Protein AF-A0A3D5BZU0-F1 (afdb_monomer)

Sequence (552 aa):
MFERVLKSEIPIRYWTATLMHSLKHGCVHQLNLRMRQPASTIHRSNLAFLGRTILAIAITTVLLLFSVSVTTARDIDQLDHPLAVDIAVGTSVTFHLNIPWSTPPPTTVSVLFGLPNSNVRHRGTAAFAVQDRRLSATYQWQPRGSIVPGVEIQYAFEIVSPTETSQTGYATFTYIDRTLDWNIVTVDSVELWLQSPRAGLTSETRTAVIKALSVLKSDFNLSLTRPIRIVLYTDGARMREDLGGGTRGWVGGVADADLNVILLDGEMHGLSEAIAHELTHVVIDHATENPFGRVPSWLHEGLATVIETQVGFNSPPYNEIMASIATCEQFVSLRGLTGSFPASDARAIAAYAQSHSLVNFVIDRWGEPAIREILDAYSTGVTDDQAIQQVLGIPLDDLEAAWTQNLAGIPSTSPPSPPPIVATVTWSGGANVRTTPCPNGVVAYVAPNRASITLSGENKKVFGVTWSRVTDGNWIDETRLSFPSPVRTSSPPTPNITAATPDPVIAEKTQAPQKPTEAPGRPEVVRNLIIAVALLLIFVAAAIGVDIRQRR

Mean predicted aligned error: 18.22 Å

Nearest PDB structures (foldseek):
  7qm2-assembly2_D  TM=5.606E-01  e=1.951E-03  Homo sapiens
  1ern-assembly1_B  TM=5.869E-01  e=3.572E-02  Homo sapiens
  1ern-assembly1_A  TM=5.226E-01  e=8.922E-02  Homo sapiens
  1eba-assembly1_B  TM=5.669E-01  e=2.619E-01  Homo sapiens
  5axh-assembly1_A  TM=1.964E-01  e=1.202E-03  Thermoanaerobacter pseudethanolicus ATCC 33223

Foldseek 3Di:
DDDDDDDDDDDDDDDDDDDDDDDDDDDDDDDDDDDDDDDDDDDPPVVVVVVVVVVVVVVVVVVVVVPDPPVPDPPLVPPPDQWDWDADFQFKIKIKGKAFADDPAFPWKWKWKDAPPDPDTDIGTWDWDADPRIIITMDMDTCNLVDAFQFKMKMKMWTHHPVDIDIDDIDIDGNHPPVFDWDWDDDPLEIETEGVDDPCLVVLLNLLLVLLQVCCCPFQVFHQPHHAYEYEDCDVVVNQVSSHDVRDPPDQKDADLVRRYIYGHSPDDLVSLVSSLSVLLNRLCNLQPDDADHAFQLLSLLVSLVSSVVRDDRGDPLVLQQLLCLLAVVDDFPVSRSDDFDPDDPRNSRSNSVSVLLNVVCCVPVNSNLSNQLSNVNSVNDDPQVSCCVRVVDGPVVSRVVSSVVSVPDDPPDDDFDPKFKKFFADQAAWFWALTQDPPGHGPDGGHHGHIFIFSNDWGQHPNFIWTATPVGIITTCVRIDGDDPDPDDDDDDDDDDDDDYDDDDDDDDDDDDDDDDDDDDDPVVVVVVVVVVVVVVVVCVVVPDDDDPDD

Structure (mmCIF, N/CA/C/O backbone):
data_AF-A0A3D5BZU0-F1
#
_entry.id   AF-A0A3D5BZU0-F1
#
loop_
_atom_site.group_PDB
_atom_site.id
_atom_site.type_symbol
_atom_site.label_atom_id
_atom_site.label_alt_id
_atom_site.label_comp_id
_atom_site.label_asym_id
_atom_site.label_entity_id
_atom_site.label_seq_id
_atom_site.pdbx_PDB_ins_code
_atom_site.Cartn_x
_atom_site.Cartn_y
_atom_site.Cartn_z
_atom_site.occupancy
_atom_site.B_iso_or_equiv
_atom_site.auth_seq_id
_atom_site.auth_comp_id
_atom_site.auth_asym_id
_atom_site.auth_atom_id
_atom_site.pdbx_PDB_model_num
ATOM 1 N N . MET A 1 1 ? -28.330 -30.820 -21.107 1.00 26.98 1 MET A N 1
ATOM 2 C CA . MET A 1 1 ? -29.187 -31.627 -22.002 1.00 26.98 1 MET A CA 1
ATOM 3 C C . MET A 1 1 ? -30.367 -30.764 -22.417 1.00 26.98 1 MET A C 1
ATOM 5 O O . MET A 1 1 ? -30.949 -30.159 -21.537 1.00 26.98 1 MET A O 1
ATOM 9 N N . PHE A 1 2 ? -30.639 -30.694 -23.721 1.00 22.09 2 PHE A N 1
ATOM 10 C CA . PHE A 1 2 ? -31.851 -30.198 -24.393 1.00 22.09 2 PHE A CA 1
ATOM 11 C C . PHE A 1 2 ? -32.532 -28.859 -24.016 1.00 22.09 2 PHE A C 1
ATOM 13 O O .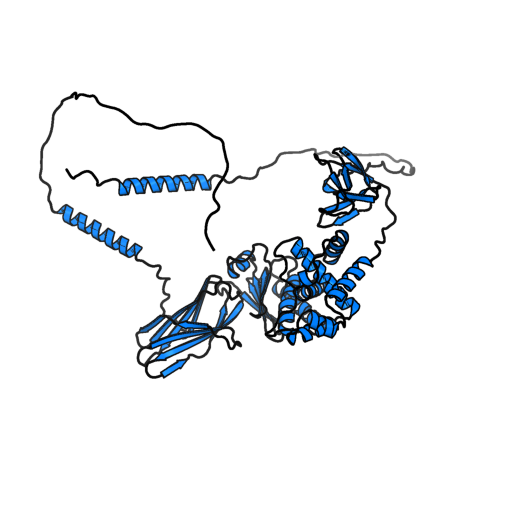 PHE A 1 2 ? -33.031 -28.620 -22.926 1.00 22.09 2 PHE A O 1
ATOM 20 N N . GLU A 1 3 ? -32.617 -28.051 -25.071 1.00 23.66 3 GLU A N 1
ATOM 21 C CA . GLU A 1 3 ? -33.473 -26.901 -25.371 1.00 23.66 3 GLU A CA 1
ATOM 22 C C . GLU A 1 3 ? -34.975 -27.052 -24.999 1.00 23.66 3 GLU A C 1
ATOM 24 O O . GLU A 1 3 ? -35.516 -28.156 -25.019 1.00 23.66 3 GLU A O 1
ATOM 29 N N . ARG A 1 4 ? -35.662 -25.898 -24.860 1.00 27.02 4 ARG A N 1
ATOM 30 C CA . ARG A 1 4 ? -37.134 -25.652 -24.840 1.00 27.02 4 ARG A CA 1
ATOM 31 C C . ARG A 1 4 ? -37.897 -25.783 -23.512 1.00 27.02 4 ARG A C 1
ATOM 33 O O . ARG A 1 4 ? -38.447 -26.828 -23.186 1.00 27.02 4 ARG A O 1
ATOM 40 N N . VAL A 1 5 ? -38.195 -24.617 -22.934 1.00 28.05 5 VAL A N 1
ATOM 41 C CA . VAL A 1 5 ? -39.577 -24.257 -22.560 1.00 28.05 5 VAL A CA 1
ATOM 42 C C . VAL A 1 5 ? -39.927 -22.952 -23.290 1.00 28.05 5 VAL A C 1
ATOM 44 O O . VAL A 1 5 ? -39.068 -22.092 -23.472 1.00 28.05 5 VAL A O 1
ATOM 47 N N . LEU A 1 6 ? -41.163 -22.830 -23.776 1.00 25.44 6 LEU A N 1
ATOM 48 C CA . LEU A 1 6 ? -41.658 -21.714 -24.590 1.00 25.44 6 LEU A CA 1
ATOM 49 C C . LEU A 1 6 ? -42.908 -21.111 -23.942 1.00 25.44 6 LEU A C 1
ATOM 51 O O . LEU A 1 6 ? -43.833 -21.876 -23.689 1.00 25.44 6 LEU A O 1
ATOM 55 N N . LYS A 1 7 ? -42.987 -19.766 -23.903 1.00 25.05 7 LYS A N 1
ATOM 56 C CA . LYS A 1 7 ? -44.243 -18.969 -23.845 1.00 25.05 7 LYS A CA 1
ATOM 57 C C . LYS A 1 7 ? -45.072 -19.139 -22.544 1.00 25.05 7 LYS A C 1
ATOM 59 O O . LYS A 1 7 ? -44.831 -20.063 -21.783 1.00 25.05 7 LYS A O 1
ATOM 64 N N . SER A 1 8 ? -46.031 -18.279 -22.180 1.00 25.98 8 SER A N 1
ATOM 65 C CA . SER A 1 8 ? -46.425 -16.898 -22.571 1.00 25.98 8 SER A CA 1
ATOM 66 C C . SER A 1 8 ? -47.183 -16.266 -21.364 1.00 25.98 8 SER A C 1
ATOM 68 O O . SER A 1 8 ? -47.309 -16.934 -20.346 1.00 25.98 8 SER A O 1
ATOM 70 N N . GLU A 1 9 ? -47.574 -14.984 -21.287 1.00 28.69 9 GLU A N 1
ATOM 71 C CA . GLU A 1 9 ? -48.758 -14.325 -21.899 1.00 28.69 9 GLU A CA 1
ATOM 72 C C . GLU A 1 9 ? -48.829 -12.850 -21.369 1.00 28.69 9 GLU A C 1
ATOM 74 O O . GLU A 1 9 ? -48.468 -12.636 -20.219 1.00 28.69 9 GLU A O 1
ATOM 79 N N . ILE A 1 10 ? -49.018 -11.770 -22.168 1.00 28.92 10 ILE A N 1
ATOM 80 C CA . ILE A 1 10 ? -50.238 -11.211 -22.847 1.00 28.92 10 ILE A CA 1
ATOM 81 C C . ILE A 1 10 ? -50.968 -10.136 -21.973 1.00 28.92 10 ILE A C 1
ATOM 83 O O . ILE A 1 10 ? -50.907 -10.268 -20.754 1.00 28.92 10 ILE A O 1
ATOM 87 N N . PRO A 1 11 ? -51.707 -9.110 -22.492 1.00 43.88 11 PRO A N 1
ATOM 88 C CA . PRO A 1 11 ? -51.798 -8.497 -23.840 1.00 43.88 11 PRO A CA 1
ATOM 89 C C . PRO A 1 11 ? -51.911 -6.925 -23.823 1.00 43.88 11 PRO A C 1
ATOM 91 O O . PRO A 1 11 ? -51.549 -6.292 -22.840 1.00 43.88 11 PRO A O 1
ATOM 94 N N . ILE A 1 12 ? -52.525 -6.327 -24.876 1.00 26.22 12 ILE A N 1
ATOM 95 C CA . ILE A 1 12 ? -52.992 -4.910 -25.038 1.00 26.22 12 ILE A CA 1
ATOM 96 C C . ILE A 1 12 ? -51.871 -3.899 -25.385 1.00 26.22 12 ILE A C 1
ATOM 98 O O . ILE A 1 12 ? -50.836 -3.910 -24.741 1.00 26.22 12 ILE A O 1
ATOM 102 N N . ARG A 1 13 ? -51.971 -2.956 -26.351 1.00 28.75 13 ARG A N 1
ATOM 103 C CA . ARG A 1 13 ? -52.848 -2.643 -27.531 1.00 28.75 13 ARG A CA 1
ATOM 104 C C . ARG A 1 13 ? -51.987 -1.771 -28.513 1.00 28.75 13 ARG A C 1
ATOM 106 O O . ARG A 1 13 ? -50.827 -1.542 -28.203 1.00 28.75 13 ARG A O 1
ATOM 113 N N . TYR A 1 14 ? -52.384 -1.247 -29.687 1.00 29.64 14 TYR A N 1
ATOM 114 C CA . TYR A 1 14 ? -53.702 -0.978 -30.302 1.00 29.64 14 TYR A CA 1
ATOM 115 C C . TYR A 1 14 ? -53.659 -1.101 -31.866 1.00 29.64 14 TYR A C 1
ATOM 117 O O . TYR A 1 14 ? -53.030 -2.008 -32.397 1.00 29.64 14 TYR A O 1
ATOM 125 N N . TRP A 1 15 ? -54.397 -0.244 -32.584 1.00 26.11 15 TRP A N 1
ATOM 126 C CA . TRP A 1 15 ? -54.670 -0.127 -34.039 1.00 26.11 15 TRP A CA 1
ATOM 127 C C . TRP A 1 15 ? -53.786 0.953 -34.733 1.00 26.11 15 TRP A C 1
ATOM 129 O O . TRP A 1 15 ? -53.273 1.801 -34.011 1.00 26.11 15 TRP A O 1
ATOM 139 N N . THR A 1 16 ? -53.579 1.111 -36.062 1.00 28.05 16 THR A N 1
ATOM 140 C CA . THR A 1 16 ? -53.919 0.460 -37.379 1.00 28.05 16 THR A CA 1
ATOM 141 C C . THR A 1 16 ? -53.116 1.211 -38.490 1.00 28.05 16 THR A C 1
ATOM 143 O O . THR A 1 16 ? -52.598 2.277 -38.178 1.00 28.05 16 THR A O 1
ATOM 146 N N . ALA A 1 17 ? -52.994 0.873 -39.791 1.00 26.47 17 ALA A N 1
ATOM 147 C CA . ALA A 1 17 ? -53.276 -0.279 -40.684 1.00 26.47 17 ALA A CA 1
ATOM 148 C C . ALA A 1 17 ? -52.535 -0.050 -42.043 1.00 26.47 17 ALA A C 1
ATOM 150 O O . ALA A 1 17 ? -51.948 1.012 -42.241 1.00 26.47 17 ALA A O 1
ATOM 151 N N . THR A 1 18 ? -52.607 -0.993 -43.002 1.00 26.75 18 THR A N 1
ATOM 152 C CA . THR A 1 18 ? -51.879 -0.946 -44.299 1.00 26.75 18 THR A CA 1
ATOM 153 C C . THR A 1 18 ? -52.701 -1.529 -45.461 1.00 26.75 18 THR A C 1
ATOM 155 O O . THR A 1 18 ? -53.210 -2.633 -45.288 1.00 26.75 18 THR A O 1
ATOM 158 N N . LEU A 1 19 ? -52.751 -0.885 -46.649 1.00 22.58 19 LEU A N 1
ATOM 159 C CA . LEU A 1 19 ? -52.772 -1.555 -47.978 1.00 22.58 19 LEU A CA 1
ATOM 160 C C . LEU A 1 19 ? -52.563 -0.595 -49.183 1.00 22.58 19 LEU A C 1
ATOM 162 O O . LEU A 1 19 ? -52.460 0.616 -49.012 1.00 22.58 19 LEU A O 1
ATOM 166 N N . MET A 1 20 ? -52.451 -1.163 -50.395 1.00 25.47 20 MET A N 1
ATOM 167 C CA . MET A 1 20 ? -52.124 -0.512 -51.686 1.00 25.47 20 MET A CA 1
ATOM 168 C C . MET A 1 20 ? -53.353 -0.390 -52.634 1.00 25.47 20 MET A C 1
ATOM 170 O O . MET A 1 20 ? -54.460 -0.719 -52.224 1.00 25.47 20 MET A O 1
ATOM 174 N N . HIS A 1 21 ? -53.109 -0.046 -53.921 1.00 24.77 21 HIS A N 1
ATOM 175 C CA . HIS A 1 21 ? -54.040 0.055 -55.083 1.00 24.77 21 HIS A CA 1
ATOM 176 C C . HIS A 1 21 ? -54.861 1.378 -55.192 1.00 24.77 21 HIS A C 1
ATOM 178 O O . HIS A 1 21 ? -55.273 1.915 -54.177 1.00 24.77 21 HIS A O 1
ATOM 184 N N . SER A 1 22 ? -55.137 1.967 -56.380 1.00 23.67 22 SER A N 1
ATOM 185 C CA . SER A 1 22 ? -54.676 1.643 -57.755 1.00 23.67 22 SER A CA 1
ATOM 186 C C . SER A 1 22 ? -54.869 2.758 -58.825 1.00 23.67 22 SER A C 1
ATOM 188 O O . SER A 1 22 ? -55.690 3.646 -58.655 1.00 23.67 22 SER A O 1
ATOM 190 N N . LEU A 1 23 ? -54.183 2.591 -59.974 1.00 24.09 23 LEU A N 1
ATOM 191 C CA . LEU A 1 23 ? -54.528 2.982 -61.374 1.00 24.09 23 LEU A CA 1
ATOM 192 C C . LEU A 1 23 ? -54.762 4.457 -61.844 1.00 24.09 23 LEU A C 1
ATOM 194 O O . LEU A 1 23 ? -55.837 5.011 -61.676 1.00 24.09 23 LEU A O 1
ATOM 198 N N . LYS A 1 24 ? -53.852 4.887 -62.748 1.00 25.98 24 LYS A N 1
ATOM 199 C CA . LYS A 1 24 ? -54.059 5.490 -64.107 1.00 25.98 24 LYS A CA 1
ATOM 200 C C . LYS A 1 24 ? -54.690 6.894 -64.333 1.00 25.98 24 LYS A C 1
ATOM 202 O O . LYS A 1 24 ? -55.532 7.375 -63.597 1.00 25.98 24 LYS A O 1
ATOM 207 N N . HIS A 1 25 ? -54.354 7.408 -65.534 1.00 30.14 25 HIS A N 1
ATOM 208 C CA . HIS A 1 25 ? -54.869 8.579 -66.281 1.00 30.14 25 HIS A CA 1
ATOM 209 C C . HIS A 1 25 ? -54.385 9.969 -65.789 1.00 30.14 25 HIS A C 1
ATOM 211 O O . HIS A 1 25 ? -54.384 10.236 -64.599 1.00 30.14 25 HIS A O 1
ATOM 217 N N . GLY A 1 26 ? -53.949 10.896 -66.661 1.00 24.80 26 GLY A N 1
ATOM 218 C CA . GLY A 1 26 ? -53.711 10.774 -68.109 1.00 24.80 26 GLY A CA 1
ATOM 219 C C . GLY A 1 26 ? -53.244 12.072 -68.808 1.00 24.80 26 GLY A C 1
ATOM 220 O O . GLY A 1 26 ? -53.152 13.118 -68.188 1.00 24.80 26 GLY A O 1
ATOM 221 N N . CYS A 1 27 ? -52.984 11.951 -70.117 1.00 25.52 27 CYS A N 1
ATOM 222 C CA . CYS A 1 27 ? -52.843 12.983 -71.166 1.00 25.52 27 CYS A CA 1
ATOM 223 C C . CYS A 1 27 ? -51.943 14.238 -71.009 1.00 25.52 27 CYS A C 1
ATOM 225 O O . CYS A 1 27 ? -52.235 15.199 -70.310 1.00 25.52 27 CYS A O 1
ATOM 227 N N . VAL A 1 28 ? -50.944 14.258 -71.897 1.00 30.78 28 VAL A N 1
ATOM 228 C CA . VAL A 1 28 ? -50.277 15.389 -72.574 1.00 30.78 28 VAL A CA 1
ATOM 229 C C . VAL A 1 28 ? -51.101 16.683 -72.733 1.00 30.78 28 VAL A C 1
ATOM 231 O O . VAL A 1 28 ? -52.202 16.654 -73.287 1.00 30.78 28 VAL A O 1
ATOM 234 N N . HIS A 1 29 ? -50.454 17.833 -72.494 1.00 28.36 29 HIS A N 1
ATOM 235 C CA . HIS A 1 29 ? -50.616 19.022 -73.346 1.00 28.36 29 HIS A CA 1
ATOM 236 C C . HIS A 1 29 ? -49.293 19.782 -73.551 1.00 28.36 29 HIS A C 1
ATOM 238 O O . HIS A 1 29 ? -48.381 19.697 -72.731 1.00 28.36 29 HIS A O 1
ATOM 244 N N . GLN A 1 30 ? -49.168 20.472 -74.691 1.00 29.45 30 GLN A N 1
ATOM 245 C CA . GLN A 1 30 ? -47.983 21.253 -75.072 1.00 29.45 30 GLN A CA 1
ATOM 246 C C . GLN A 1 30 ? -48.047 22.687 -74.533 1.00 29.45 30 GLN A C 1
ATOM 248 O O . GLN A 1 30 ? -49.135 23.243 -74.410 1.00 29.45 30 GLN A O 1
ATOM 253 N N . LEU A 1 31 ? -46.891 23.356 -74.454 1.00 26.55 31 LEU A N 1
ATOM 254 C CA . LEU A 1 31 ? -46.802 24.721 -74.980 1.00 26.55 31 LEU A CA 1
ATOM 255 C C . LEU A 1 31 ? -45.501 24.914 -75.777 1.00 26.55 31 LEU A C 1
ATOM 257 O O . LEU A 1 31 ? -44.425 24.495 -75.356 1.00 26.55 31 LEU A O 1
ATOM 261 N N . ASN A 1 32 ? -45.615 25.523 -76.955 1.00 27.66 32 ASN A N 1
ATOM 262 C CA . ASN A 1 32 ? -44.495 25.814 -77.852 1.00 27.66 32 ASN A CA 1
ATOM 263 C C . ASN A 1 32 ? -43.791 27.121 -77.444 1.00 27.66 32 ASN A C 1
ATOM 265 O O . ASN A 1 32 ? -44.488 28.071 -77.102 1.00 27.66 32 ASN A O 1
ATOM 269 N N . LEU A 1 33 ? -42.464 27.229 -77.641 1.00 27.33 33 LEU A N 1
ATOM 270 C CA . LEU A 1 33 ? -41.880 28.102 -78.689 1.00 27.33 33 LEU A CA 1
ATOM 271 C C . LEU A 1 33 ? -40.331 28.184 -78.688 1.00 27.33 33 LEU A C 1
ATOM 273 O O . LEU A 1 33 ? -39.720 28.780 -77.816 1.00 27.33 33 LEU A O 1
ATOM 277 N N . ARG A 1 34 ? -39.747 27.674 -79.785 1.00 26.72 34 ARG A N 1
ATOM 278 C CA . ARG A 1 34 ? -38.682 28.264 -80.637 1.00 26.72 34 ARG A CA 1
ATOM 279 C C . ARG A 1 34 ? -37.408 28.931 -80.057 1.00 26.72 34 ARG A C 1
ATOM 281 O O . ARG A 1 34 ? -37.471 29.965 -79.413 1.00 26.72 34 ARG A O 1
ATOM 288 N N . MET A 1 35 ? -36.294 28.537 -80.706 1.00 26.62 35 MET A N 1
ATOM 289 C CA . MET A 1 35 ? -35.062 29.314 -80.999 1.00 26.62 35 MET A CA 1
ATOM 290 C C . MET A 1 35 ? -34.107 29.573 -79.813 1.00 26.62 35 MET A C 1
ATOM 292 O O . MET A 1 35 ? -34.545 29.860 -78.713 1.00 26.62 35 MET A O 1
ATOM 296 N N . ARG A 1 36 ? -32.773 29.494 -79.963 1.00 27.27 36 ARG A N 1
ATOM 297 C CA . ARG A 1 36 ? -31.883 29.410 -81.151 1.00 27.27 36 ARG A CA 1
ATOM 298 C C . ARG A 1 36 ? -30.699 28.462 -80.861 1.00 27.27 36 ARG A C 1
ATOM 300 O O . ARG A 1 36 ? -30.237 28.413 -79.729 1.00 27.27 36 ARG A O 1
ATOM 307 N N . GLN A 1 37 ? -30.143 27.810 -81.888 1.00 37.22 37 GLN A N 1
ATOM 308 C CA . GLN A 1 37 ? -28.698 27.505 -81.917 1.00 37.22 37 GLN A CA 1
ATOM 309 C C . GLN A 1 37 ? -27.951 28.694 -82.562 1.00 37.22 37 GLN A C 1
ATOM 311 O O . GLN A 1 37 ? -28.592 29.529 -83.211 1.00 37.22 37 GLN A O 1
ATOM 316 N N . PRO A 1 38 ? -26.628 28.808 -82.361 1.00 37.84 38 PRO A N 1
ATOM 317 C CA . PRO A 1 38 ? -25.699 28.183 -83.310 1.00 37.84 38 PRO A CA 1
ATOM 318 C C . PRO A 1 38 ? -24.683 27.245 -82.635 1.00 37.84 38 PRO A C 1
ATOM 320 O O . PRO A 1 38 ? -24.555 27.215 -81.415 1.00 37.84 38 PRO A O 1
ATOM 323 N N . ALA A 1 39 ? -23.960 26.475 -83.448 1.00 33.66 39 ALA A N 1
ATOM 324 C CA . ALA A 1 39 ? -22.916 25.558 -83.000 1.00 33.66 39 ALA A CA 1
ATOM 325 C C . ALA A 1 39 ? -21.510 26.147 -83.193 1.00 33.66 39 ALA A C 1
ATOM 327 O O . ALA A 1 39 ? -21.259 26.823 -84.192 1.00 33.66 39 ALA A O 1
ATOM 328 N N . SER A 1 40 ? -20.566 25.772 -82.326 1.00 34.28 40 SER A N 1
ATOM 329 C CA . SER A 1 40 ? -19.162 25.624 -82.723 1.00 34.28 40 SER A CA 1
ATOM 330 C C . SER A 1 40 ? -18.408 24.603 -81.860 1.00 34.28 40 SER A C 1
ATOM 332 O O . SER A 1 40 ? -18.512 24.538 -80.639 1.00 34.28 40 SER A O 1
ATOM 334 N N . THR A 1 41 ? -17.663 23.769 -82.572 1.00 46.53 41 THR A N 1
ATOM 335 C CA . THR A 1 41 ? -16.754 22.704 -82.146 1.00 46.53 41 THR A CA 1
ATOM 336 C C . THR A 1 41 ? -15.755 23.129 -81.058 1.00 46.53 41 THR A C 1
ATOM 338 O O . THR A 1 41 ? -15.046 24.114 -81.239 1.00 46.53 41 THR A O 1
ATOM 341 N N . ILE A 1 42 ? -15.603 22.336 -79.986 1.00 38.94 42 ILE A N 1
ATOM 342 C CA . ILE A 1 42 ? -14.508 22.465 -78.998 1.00 38.94 42 ILE A CA 1
ATOM 343 C C . ILE A 1 42 ? -13.812 21.101 -78.800 1.00 38.94 42 ILE A C 1
ATOM 345 O O . ILE A 1 42 ? -14.428 20.044 -78.945 1.00 38.94 42 ILE A O 1
ATOM 349 N N . HIS A 1 43 ? -12.497 21.120 -78.551 1.00 38.88 43 HIS A N 1
ATOM 350 C CA . HIS A 1 43 ? -11.602 19.962 -78.666 1.00 38.88 43 HIS A CA 1
ATOM 351 C C . HIS A 1 43 ? -11.845 18.810 -77.670 1.00 38.88 43 HIS A C 1
ATOM 353 O O . HIS A 1 43 ? -12.027 19.005 -76.470 1.00 38.88 43 HIS A O 1
ATOM 359 N N . ARG A 1 44 ? -11.638 17.576 -78.160 1.00 42.44 44 ARG A N 1
ATOM 360 C CA . ARG A 1 44 ? -11.531 16.335 -77.360 1.00 42.44 44 ARG A CA 1
ATOM 361 C C . ARG A 1 44 ? -10.313 16.272 -76.413 1.00 42.44 44 ARG A C 1
ATOM 363 O O . ARG A 1 44 ? -10.216 15.323 -75.640 1.00 42.44 44 ARG A O 1
ATOM 370 N N . SER A 1 45 ? -9.388 17.233 -76.454 1.00 46.50 45 SER A N 1
ATOM 371 C CA . SER A 1 45 ? -8.128 17.211 -75.687 1.00 46.50 45 SER A CA 1
ATOM 372 C C . SER A 1 45 ? -8.318 17.297 -74.169 1.00 46.50 45 SER A C 1
ATOM 374 O O . SER A 1 45 ? -7.567 16.680 -73.418 1.00 46.50 45 SER A O 1
ATOM 376 N N . ASN A 1 46 ? -9.323 18.041 -73.700 1.00 44.81 46 ASN A N 1
ATOM 377 C CA . ASN A 1 46 ? -9.365 18.462 -72.295 1.00 44.81 46 ASN A CA 1
ATOM 378 C C . ASN A 1 46 ? -9.923 17.383 -71.347 1.00 44.81 46 ASN A C 1
ATOM 380 O O . ASN A 1 46 ? -9.545 17.355 -70.177 1.00 44.81 46 ASN A O 1
ATOM 384 N N . LEU A 1 47 ? -10.745 16.443 -71.838 1.00 43.91 47 LEU A N 1
ATOM 385 C CA . LEU A 1 47 ? -11.249 15.328 -71.017 1.00 43.91 47 LEU A CA 1
ATOM 386 C C . LEU A 1 47 ? -10.137 14.356 -70.592 1.00 43.91 47 LEU A C 1
ATOM 388 O O . LEU A 1 47 ? -10.152 13.868 -69.464 1.00 43.91 47 LEU A O 1
ATOM 392 N N . ALA A 1 48 ? -9.146 14.110 -71.455 1.00 43.72 48 ALA A N 1
ATOM 393 C CA . ALA A 1 48 ? -8.009 13.246 -71.129 1.00 43.72 48 ALA A CA 1
ATOM 394 C C . ALA A 1 48 ? -7.090 13.859 -70.055 1.00 43.72 48 ALA A C 1
ATOM 396 O O . ALA A 1 48 ? -6.464 13.130 -69.285 1.00 43.72 48 ALA A O 1
ATOM 397 N N . PHE A 1 49 ? -7.029 15.193 -69.979 1.00 48.00 49 PHE A N 1
ATOM 398 C CA . PHE A 1 49 ? -6.299 15.901 -68.929 1.00 48.00 49 PHE A CA 1
ATOM 399 C C . PHE A 1 49 ? -7.064 15.851 -67.598 1.00 48.00 49 PHE A C 1
ATOM 401 O O . PHE A 1 49 ? -6.494 15.465 -66.581 1.00 48.00 49 PHE A O 1
ATOM 408 N N . LEU A 1 50 ? -8.372 16.140 -67.621 1.00 50.16 50 LEU A N 1
ATOM 409 C CA . LEU A 1 50 ? -9.220 16.143 -66.424 1.00 50.16 50 LEU A CA 1
ATOM 410 C C . LEU A 1 50 ? -9.344 14.748 -65.780 1.00 50.16 50 LEU A C 1
ATOM 412 O O . LEU A 1 50 ? -9.275 14.615 -64.562 1.00 50.16 50 LEU A O 1
ATOM 416 N N . GLY A 1 51 ? -9.448 13.689 -66.591 1.00 50.06 51 GLY A N 1
ATOM 417 C CA . GLY A 1 51 ? -9.430 12.309 -66.093 1.00 50.06 51 GLY A CA 1
ATOM 418 C C . GLY A 1 51 ? -8.100 11.924 -65.432 1.00 50.06 51 GLY A C 1
ATOM 419 O O . GLY A 1 51 ? -8.093 11.159 -64.470 1.00 50.06 51 GLY A O 1
ATOM 420 N N . ARG A 1 52 ? -6.973 12.489 -65.893 1.00 54.22 52 ARG A N 1
ATOM 421 C CA . ARG A 1 52 ? -5.652 12.271 -65.284 1.00 54.22 52 ARG A CA 1
ATOM 422 C C . ARG A 1 52 ? -5.486 13.006 -63.956 1.00 54.22 52 ARG A C 1
ATOM 424 O O . ARG A 1 52 ? -4.940 12.406 -63.037 1.00 54.22 52 ARG A O 1
ATOM 431 N N . THR A 1 53 ? -5.973 14.241 -63.811 1.00 55.84 53 THR A N 1
ATOM 432 C CA . THR A 1 53 ? -5.957 14.923 -62.504 1.00 55.84 53 THR A CA 1
ATOM 433 C C . THR A 1 53 ? -6.898 14.268 -61.499 1.00 55.84 53 THR A C 1
ATOM 435 O O . THR A 1 53 ? -6.502 14.105 -60.352 1.00 55.84 53 THR A O 1
ATOM 438 N N . ILE A 1 54 ? -8.089 13.814 -61.907 1.00 62.22 54 ILE A N 1
ATOM 439 C CA . ILE A 1 54 ? -9.000 13.081 -61.008 1.00 62.22 54 ILE A CA 1
ATOM 440 C C . ILE A 1 54 ? -8.379 11.748 -60.558 1.00 62.22 54 ILE A C 1
ATOM 442 O O . ILE A 1 54 ? -8.409 11.440 -59.369 1.00 62.22 54 ILE A O 1
ATOM 446 N N . LEU A 1 55 ? -7.753 10.989 -61.467 1.00 55.16 55 LEU A N 1
ATOM 447 C CA . LEU A 1 55 ? -7.053 9.749 -61.111 1.00 55.16 55 LEU A CA 1
ATOM 448 C C . LEU A 1 55 ? -5.841 10.005 -60.200 1.00 55.16 55 LEU A C 1
ATOM 450 O O . LEU A 1 55 ? -5.636 9.262 -59.245 1.00 55.16 55 LEU A O 1
ATOM 454 N N . ALA A 1 56 ? -5.066 11.065 -60.454 1.00 60.03 56 ALA A N 1
ATOM 455 C CA . ALA A 1 56 ? -3.950 11.453 -59.593 1.00 60.03 56 ALA A CA 1
ATOM 456 C C . ALA A 1 56 ? -4.428 11.840 -58.185 1.00 60.03 56 ALA A C 1
ATOM 458 O O . ALA A 1 56 ? -3.882 11.340 -57.209 1.00 60.03 56 ALA A O 1
ATOM 459 N N . ILE A 1 57 ? -5.481 12.659 -58.072 1.00 69.81 57 ILE A N 1
ATOM 460 C CA . ILE A 1 57 ? -6.085 13.024 -56.781 1.00 69.81 57 ILE A CA 1
ATOM 461 C C . ILE A 1 57 ? -6.580 11.769 -56.056 1.00 69.81 57 ILE A C 1
ATOM 463 O O . ILE A 1 57 ? -6.246 11.593 -54.892 1.00 69.81 57 ILE A O 1
ATOM 467 N N . ALA A 1 58 ? -7.288 10.861 -56.737 1.00 62.31 58 ALA A N 1
ATOM 468 C CA . ALA A 1 58 ? -7.750 9.610 -56.136 1.00 62.31 58 ALA A CA 1
ATOM 469 C C . ALA A 1 58 ? -6.590 8.743 -55.610 1.00 62.31 58 ALA A C 1
ATOM 471 O O . ALA A 1 58 ? -6.676 8.228 -54.498 1.00 62.31 58 ALA A O 1
ATOM 472 N N . ILE A 1 59 ? -5.487 8.626 -56.358 1.00 62.47 59 ILE A N 1
ATOM 473 C CA . ILE A 1 59 ? -4.283 7.904 -55.915 1.00 62.47 59 ILE A CA 1
ATOM 474 C C . ILE A 1 59 ? -3.640 8.600 -54.706 1.00 62.47 59 ILE A C 1
ATOM 476 O O . ILE A 1 59 ? -3.321 7.927 -53.729 1.00 62.47 59 ILE A O 1
ATOM 480 N N . THR A 1 60 ? -3.512 9.930 -54.710 1.00 60.66 60 THR A N 1
ATOM 481 C CA . THR A 1 60 ? -2.982 10.690 -53.565 1.00 60.66 60 THR A CA 1
ATOM 482 C C . THR A 1 60 ? -3.882 10.569 -52.331 1.00 60.66 60 THR A C 1
ATOM 484 O O . THR A 1 60 ? -3.376 10.395 -51.228 1.00 60.66 60 THR A O 1
ATOM 487 N N . THR A 1 61 ? -5.209 10.596 -52.485 1.00 60.56 61 THR A N 1
ATOM 488 C CA . THR A 1 61 ? -6.154 10.387 -51.376 1.00 60.56 61 THR A CA 1
ATOM 489 C C . THR A 1 61 ? -6.096 8.954 -50.848 1.00 60.56 61 THR A C 1
ATOM 491 O O . THR A 1 61 ? -6.129 8.763 -49.639 1.00 60.56 61 THR A O 1
ATOM 494 N N . VAL A 1 62 ? -5.938 7.942 -51.709 1.00 54.94 62 VAL A N 1
ATOM 495 C CA . VAL A 1 62 ? -5.731 6.552 -51.268 1.00 54.94 62 VAL A CA 1
ATOM 496 C C . VAL A 1 62 ? -4.385 6.390 -50.555 1.00 54.94 62 VAL A C 1
ATOM 498 O O . VAL A 1 62 ? -4.347 5.728 -49.527 1.00 54.94 62 VAL A O 1
ATOM 501 N N . LEU A 1 63 ? -3.308 7.043 -51.003 1.00 51.03 63 LEU A N 1
ATOM 502 C CA . LEU A 1 63 ? -2.018 7.063 -50.294 1.00 51.03 63 LEU A CA 1
ATOM 503 C C . LEU A 1 63 ? -2.100 7.793 -48.938 1.00 51.03 63 LEU A C 1
ATOM 505 O O . LEU A 1 63 ? -1.488 7.352 -47.970 1.00 51.03 63 LEU A O 1
ATOM 509 N N . LEU A 1 64 ? -2.902 8.857 -48.834 1.00 53.06 64 LEU A N 1
ATOM 510 C CA . LEU A 1 64 ? -3.190 9.547 -47.569 1.00 53.06 64 LEU A CA 1
ATOM 511 C C . LEU A 1 64 ? -4.101 8.734 -46.631 1.00 53.06 64 LEU A C 1
ATOM 513 O O . LEU A 1 64 ? -4.021 8.901 -45.421 1.00 53.06 64 LEU A O 1
ATOM 517 N N . LEU A 1 65 ? -4.935 7.831 -47.155 1.00 46.25 65 LEU A N 1
ATOM 518 C CA . LEU A 1 65 ? -5.762 6.910 -46.358 1.00 46.25 65 LEU A CA 1
ATOM 519 C C . LEU A 1 65 ? -5.033 5.603 -46.000 1.00 46.25 65 LEU A C 1
ATOM 521 O O . LEU A 1 65 ? -5.339 4.995 -44.980 1.00 46.25 65 LEU A O 1
ATOM 525 N N . PHE A 1 66 ? -4.041 5.197 -46.798 1.00 40.66 66 PHE A N 1
ATOM 526 C CA . PHE A 1 66 ? -3.050 4.168 -46.457 1.00 40.66 66 PHE A CA 1
ATOM 527 C C . PHE A 1 66 ? -1.820 4.733 -45.736 1.00 40.66 66 PHE A C 1
ATOM 529 O O . PHE A 1 66 ? -0.885 3.989 -45.434 1.00 40.66 66 PHE A O 1
ATOM 536 N N . SER A 1 67 ? -1.851 6.017 -45.373 1.00 33.41 67 SER A N 1
ATOM 537 C CA . SER A 1 67 ? -1.021 6.549 -44.298 1.00 33.41 67 SER A CA 1
ATOM 538 C C . SER A 1 67 ? -1.534 5.979 -42.976 1.00 33.41 67 SER A C 1
ATOM 540 O O . SER A 1 67 ? -2.240 6.636 -42.213 1.00 33.41 67 SER A O 1
ATOM 542 N N . VAL A 1 68 ? -1.154 4.723 -42.716 1.00 36.69 68 VAL A N 1
ATOM 543 C CA . VAL A 1 68 ? -1.020 4.188 -41.358 1.00 36.69 68 VAL A CA 1
ATOM 544 C C . VAL A 1 68 ? -0.359 5.272 -40.517 1.00 36.69 68 VAL A C 1
ATOM 546 O O . VAL A 1 68 ? 0.559 5.938 -41.002 1.00 36.69 68 VAL A O 1
ATOM 549 N N . SER A 1 69 ? -0.795 5.444 -39.269 1.00 37.00 69 SER A N 1
ATOM 550 C CA . SER A 1 69 ? -0.076 6.277 -38.312 1.00 37.00 69 SER A CA 1
ATOM 551 C C . SER A 1 69 ? 1.327 5.708 -38.115 1.00 37.00 69 SER A C 1
ATOM 553 O O . SER A 1 69 ? 1.563 4.881 -37.238 1.00 37.00 69 SER A O 1
ATOM 555 N N . VAL A 1 70 ? 2.263 6.159 -38.952 1.00 36.34 70 VAL A N 1
ATOM 556 C CA . VAL A 1 70 ? 3.687 6.133 -38.666 1.00 36.34 70 VAL A CA 1
ATOM 557 C C . VAL A 1 70 ? 3.833 7.050 -37.465 1.00 36.34 70 VAL A C 1
ATOM 559 O O . VAL A 1 70 ? 3.956 8.266 -37.613 1.00 36.34 70 VAL A O 1
ATOM 562 N N . THR A 1 71 ? 3.729 6.456 -36.273 1.00 35.28 71 THR A N 1
ATOM 563 C CA . THR A 1 71 ? 4.225 7.028 -35.024 1.00 35.28 71 THR A CA 1
ATOM 564 C C . THR A 1 71 ? 5.567 7.636 -35.370 1.00 35.28 71 THR A C 1
ATOM 566 O O . THR A 1 71 ? 6.441 6.898 -35.825 1.00 35.28 71 THR A O 1
ATOM 569 N N . THR A 1 72 ? 5.674 8.967 -35.311 1.00 36.41 72 THR A N 1
ATOM 570 C CA . THR A 1 72 ? 6.779 9.682 -35.955 1.00 36.41 72 THR A CA 1
ATOM 571 C C . THR A 1 72 ? 8.080 9.099 -35.452 1.00 36.41 72 THR A C 1
ATOM 573 O O . THR A 1 72 ? 8.401 9.257 -34.272 1.00 36.41 72 THR A O 1
ATOM 576 N N . ALA A 1 73 ? 8.793 8.400 -36.334 1.00 38.75 73 ALA A N 1
ATOM 577 C CA . ALA A 1 73 ? 10.101 7.889 -36.006 1.00 38.75 73 ALA A CA 1
ATOM 578 C C . ALA A 1 73 ? 10.965 9.114 -35.712 1.00 38.75 73 ALA A C 1
ATOM 580 O O . ALA A 1 73 ? 11.331 9.854 -36.623 1.00 38.75 73 ALA A O 1
ATOM 581 N N . ARG A 1 74 ? 11.257 9.338 -34.426 1.00 37.88 74 ARG A N 1
ATOM 582 C CA . ARG A 1 74 ? 12.507 9.991 -34.050 1.00 37.88 74 ARG A CA 1
ATOM 583 C C . ARG A 1 74 ? 13.593 9.235 -34.799 1.00 37.88 74 ARG A C 1
ATOM 585 O O . ARG A 1 74 ? 13.553 8.001 -34.794 1.00 37.88 74 ARG A O 1
ATOM 592 N N . ASP A 1 75 ? 14.497 9.949 -35.459 1.00 36.91 75 ASP A N 1
ATOM 593 C CA . ASP A 1 75 ? 15.566 9.307 -36.212 1.00 36.91 75 ASP A CA 1
ATOM 594 C C . ASP A 1 75 ? 16.296 8.324 -35.294 1.00 36.91 75 ASP A C 1
ATOM 596 O O . ASP A 1 75 ? 16.950 8.711 -34.327 1.00 36.91 75 ASP A O 1
ATOM 600 N N . ILE A 1 76 ? 16.147 7.028 -35.580 1.00 46.16 76 ILE A N 1
ATOM 601 C CA . ILE A 1 76 ? 16.780 5.948 -34.806 1.00 46.16 76 ILE A CA 1
ATOM 602 C C . ILE A 1 76 ? 18.312 6.068 -34.922 1.00 46.16 76 ILE A C 1
ATOM 604 O O . ILE A 1 76 ? 19.052 5.656 -34.031 1.00 46.16 76 ILE A O 1
ATOM 608 N N . ASP A 1 77 ? 18.770 6.729 -35.986 1.00 41.22 77 ASP A N 1
ATOM 609 C CA . ASP A 1 77 ? 20.148 7.148 -36.234 1.00 41.22 77 ASP A CA 1
ATOM 610 C C . ASP A 1 77 ? 20.670 8.192 -35.219 1.00 41.22 77 ASP A C 1
ATOM 612 O O . ASP A 1 77 ? 21.878 8.340 -35.063 1.00 41.22 77 ASP A O 1
ATOM 616 N N . GLN A 1 78 ? 19.785 8.868 -34.468 1.00 42.81 78 GLN A N 1
ATOM 617 C CA . GLN A 1 78 ? 20.131 9.847 -33.426 1.00 42.81 78 GLN A CA 1
ATOM 618 C C . GLN A 1 78 ? 19.968 9.315 -31.985 1.00 42.81 78 GLN A C 1
ATOM 620 O O . GLN A 1 78 ? 19.974 10.078 -31.019 1.00 42.81 78 GLN A O 1
ATOM 625 N N . LEU A 1 79 ? 19.863 7.993 -31.808 1.00 51.62 79 LEU A N 1
ATOM 626 C CA . LEU A 1 79 ? 20.043 7.361 -30.499 1.00 51.62 79 LEU A CA 1
ATOM 627 C C . LEU A 1 79 ? 21.538 7.294 -30.140 1.00 51.62 79 LEU A C 1
ATOM 629 O O . LEU A 1 79 ? 22.197 6.282 -30.385 1.00 51.62 79 LEU A O 1
ATOM 633 N N . ASP A 1 80 ? 22.036 8.356 -29.494 1.00 54.91 80 ASP A N 1
ATOM 634 C CA . ASP A 1 80 ? 23.381 8.465 -28.883 1.00 54.91 80 ASP A CA 1
ATOM 635 C C . ASP A 1 80 ? 23.648 7.424 -27.771 1.00 54.91 80 ASP A C 1
ATOM 637 O O . ASP A 1 80 ? 24.750 7.338 -27.219 1.00 54.91 80 ASP A O 1
ATOM 641 N N . HIS A 1 81 ? 22.642 6.631 -27.397 1.00 69.06 81 HIS A N 1
ATOM 642 C CA . HIS A 1 81 ? 22.729 5.594 -26.373 1.00 69.06 81 HIS A CA 1
ATOM 643 C C . HIS A 1 81 ? 22.367 4.224 -26.969 1.00 69.06 81 HIS A C 1
ATOM 645 O O . HIS A 1 81 ? 21.382 4.115 -27.701 1.00 69.06 81 HIS A O 1
ATOM 651 N N . PRO A 1 82 ? 23.133 3.157 -26.658 1.00 87.12 82 PRO A N 1
ATOM 652 C CA . PRO A 1 82 ? 22.949 1.840 -27.276 1.00 87.12 82 PRO A CA 1
ATOM 653 C C . PRO A 1 82 ? 21.637 1.152 -26.877 1.00 87.12 82 PRO A C 1
ATOM 655 O O . PRO A 1 82 ? 21.178 0.247 -27.575 1.00 87.12 82 PRO A O 1
ATOM 658 N N . LEU A 1 83 ? 21.055 1.581 -25.756 1.00 94.62 83 LEU A N 1
ATOM 659 C CA . LEU A 1 83 ? 19.790 1.138 -25.187 1.00 94.62 83 LEU A CA 1
ATOM 660 C C . LEU A 1 83 ? 18.996 2.378 -24.763 1.00 94.62 83 LEU A C 1
ATOM 662 O O . LEU A 1 83 ? 19.570 3.293 -24.169 1.00 94.62 83 LEU A O 1
ATOM 666 N N . ALA A 1 84 ? 17.695 2.402 -25.043 1.00 94.75 84 ALA A N 1
ATOM 667 C CA . ALA A 1 84 ? 16.793 3.468 -24.610 1.00 94.75 84 ALA A CA 1
ATOM 668 C C . ALA A 1 84 ? 15.361 2.951 -24.408 1.00 94.75 84 ALA A C 1
ATOM 670 O O . ALA A 1 84 ? 14.992 1.889 -24.915 1.00 94.75 84 ALA A O 1
ATOM 671 N N . VAL A 1 85 ? 14.548 3.719 -23.679 1.00 95.94 85 VAL A N 1
ATOM 672 C CA . VAL A 1 85 ? 13.135 3.413 -23.427 1.00 95.94 85 VAL A CA 1
ATOM 673 C C . VAL A 1 85 ? 12.293 4.678 -23.570 1.00 95.94 85 VAL A C 1
ATOM 675 O O . VAL A 1 85 ? 12.557 5.665 -22.888 1.00 95.94 85 VAL A O 1
ATOM 678 N N . ASP A 1 86 ? 11.261 4.623 -24.411 1.00 94.81 86 ASP A N 1
ATOM 679 C CA . ASP A 1 86 ? 10.199 5.630 -24.476 1.00 94.81 86 ASP A CA 1
ATOM 680 C C . ASP A 1 86 ? 8.981 5.165 -23.663 1.00 94.81 86 ASP A C 1
ATOM 682 O O . ASP A 1 86 ? 8.507 4.035 -23.816 1.00 94.81 86 ASP A O 1
ATOM 686 N N . ILE A 1 87 ? 8.468 6.032 -22.786 1.00 93.94 87 ILE A N 1
ATOM 687 C CA . ILE A 1 87 ? 7.423 5.699 -21.806 1.00 93.94 87 ILE A CA 1
ATOM 688 C C . ILE A 1 87 ? 6.179 6.549 -22.068 1.00 93.94 87 ILE A C 1
ATOM 690 O O . ILE A 1 87 ? 6.227 7.773 -21.984 1.00 93.94 87 ILE A O 1
ATOM 694 N N . ALA A 1 88 ? 5.048 5.890 -22.313 1.00 90.94 88 ALA A N 1
ATOM 695 C CA . ALA A 1 88 ? 3.717 6.480 -22.231 1.00 90.94 88 ALA A CA 1
ATOM 696 C C . ALA A 1 88 ? 2.985 5.820 -21.056 1.00 90.94 88 ALA A C 1
ATOM 698 O O . ALA A 1 88 ? 2.536 4.674 -21.166 1.00 90.94 88 ALA A O 1
ATOM 699 N N . VAL A 1 89 ? 2.909 6.517 -19.918 1.00 90.25 89 VAL A N 1
ATOM 700 C CA . VAL A 1 89 ? 2.319 5.984 -18.677 1.00 90.25 89 VAL A CA 1
ATOM 701 C C . VAL A 1 89 ? 0.843 5.606 -18.899 1.00 90.25 89 VAL A C 1
ATOM 703 O O . VAL A 1 89 ? 0.186 6.085 -19.827 1.00 90.25 89 VAL A O 1
ATOM 706 N N . GLY A 1 90 ? 0.369 4.599 -18.164 1.00 84.50 90 GLY A N 1
ATOM 707 C CA . GLY A 1 90 ? -0.905 3.902 -18.392 1.00 84.50 90 GLY A CA 1
ATOM 708 C C . GLY A 1 90 ? -1.011 3.106 -19.711 1.00 84.50 90 GLY A C 1
ATOM 709 O O . GLY A 1 90 ? -1.866 2.226 -19.820 1.00 84.50 90 GLY A O 1
ATOM 710 N N . THR A 1 91 ? -0.151 3.366 -20.705 1.00 86.94 91 THR A N 1
ATOM 711 C CA . THR A 1 91 ? -0.387 2.997 -22.113 1.00 86.94 91 THR A CA 1
ATOM 712 C C . THR A 1 91 ? 0.632 1.996 -22.661 1.00 86.94 91 THR A C 1
ATOM 714 O O . THR A 1 91 ? 0.263 0.880 -23.038 1.00 86.94 91 THR A O 1
ATOM 717 N N . SER A 1 92 ? 1.913 2.373 -22.748 1.00 91.44 92 SER A N 1
ATOM 718 C CA . SER A 1 92 ? 2.953 1.521 -23.335 1.00 91.44 92 SER A CA 1
ATOM 719 C C . SER A 1 92 ? 4.376 1.908 -22.945 1.00 91.44 92 SER A C 1
ATOM 721 O O . SER A 1 92 ? 4.688 3.084 -22.776 1.00 91.44 92 SER A O 1
ATOM 723 N N . VAL A 1 93 ? 5.261 0.915 -22.942 1.00 95.44 93 VAL A N 1
ATOM 724 C CA . VAL A 1 93 ? 6.715 1.070 -22.835 1.00 95.44 93 VAL A CA 1
ATOM 725 C C . VAL A 1 93 ? 7.338 0.594 -24.142 1.00 95.44 93 VAL A C 1
ATOM 727 O O . VAL A 1 93 ? 7.084 -0.535 -24.561 1.00 95.44 93 VAL A O 1
ATOM 730 N N . THR A 1 94 ? 8.152 1.423 -24.788 1.00 97.44 94 THR A N 1
ATOM 731 C CA . THR A 1 94 ? 8.841 1.069 -26.035 1.00 97.44 94 THR A CA 1
ATOM 732 C C . THR A 1 94 ? 10.333 0.945 -25.772 1.00 97.44 94 THR A C 1
ATOM 734 O O . THR A 1 94 ? 10.986 1.915 -25.406 1.00 97.44 94 THR A O 1
ATOM 737 N N . PHE A 1 95 ? 10.869 -0.261 -25.933 1.00 98.06 95 PHE A N 1
ATOM 738 C CA . PHE A 1 95 ? 12.284 -0.572 -25.752 1.00 98.06 95 PHE A CA 1
ATOM 739 C C . PHE A 1 95 ? 13.017 -0.430 -27.082 1.00 98.06 95 PHE A C 1
ATOM 741 O O . PHE A 1 95 ? 12.572 -0.995 -28.085 1.00 98.06 95 PHE A O 1
ATOM 748 N N . HIS A 1 96 ? 14.165 0.245 -27.074 1.00 97.50 96 HIS A N 1
ATOM 749 C CA . HIS A 1 96 ? 14.996 0.484 -28.250 1.00 97.50 96 HIS A CA 1
ATOM 750 C C . HIS A 1 96 ? 16.421 -0.042 -28.045 1.00 97.50 96 HIS A C 1
ATOM 752 O O . HIS A 1 96 ? 17.017 0.120 -26.979 1.00 97.50 96 HIS A O 1
ATOM 758 N N . LEU A 1 97 ? 16.965 -0.639 -29.104 1.00 97.12 97 LEU A N 1
ATOM 759 C CA . LEU A 1 97 ? 18.358 -1.059 -29.248 1.00 97.12 97 LEU A CA 1
ATOM 760 C C . LEU A 1 97 ? 18.936 -0.340 -30.469 1.00 97.12 97 LEU A C 1
ATOM 762 O O . LEU A 1 97 ? 18.298 -0.349 -31.522 1.00 97.12 97 LEU A O 1
ATOM 766 N N . ASN A 1 98 ? 20.133 0.231 -30.352 1.00 95.06 98 ASN A N 1
ATOM 767 C CA . ASN A 1 98 ? 20.860 0.827 -31.475 1.00 95.06 98 ASN A CA 1
ATOM 768 C C . ASN A 1 98 ? 22.375 0.628 -31.296 1.00 95.06 98 ASN A C 1
ATOM 770 O O . ASN A 1 98 ? 23.056 1.476 -30.720 1.00 95.06 98 ASN A O 1
ATOM 774 N N . ILE A 1 99 ? 22.916 -0.501 -31.765 1.00 93.75 99 ILE A N 1
ATOM 775 C CA . ILE A 1 99 ? 24.324 -0.885 -31.540 1.00 93.75 99 ILE A CA 1
ATOM 776 C C . ILE A 1 99 ? 25.099 -1.087 -32.849 1.00 93.75 99 ILE A C 1
ATOM 778 O O . ILE A 1 99 ? 24.499 -1.458 -33.855 1.00 93.75 99 ILE A O 1
ATOM 782 N N . PRO A 1 100 ? 26.435 -0.912 -32.868 1.00 93.25 100 PRO A N 1
ATOM 783 C CA . PRO A 1 100 ? 27.266 -1.367 -33.982 1.00 93.25 100 PRO A CA 1
ATOM 784 C C . PRO A 1 100 ? 27.100 -2.875 -34.231 1.00 93.25 100 PRO A C 1
ATOM 786 O O . PRO A 1 100 ? 27.064 -3.662 -33.287 1.00 93.25 100 PRO A O 1
ATOM 789 N N . TRP A 1 101 ? 27.036 -3.282 -35.499 1.00 91.25 101 TRP A N 1
ATOM 790 C CA . TRP A 1 101 ? 26.851 -4.673 -35.915 1.00 91.25 101 TRP A CA 1
ATOM 791 C C . TRP A 1 101 ? 27.756 -5.022 -37.103 1.00 91.25 101 TRP A C 1
ATOM 793 O O . TRP A 1 101 ? 27.792 -4.321 -38.117 1.00 91.25 101 TRP A O 1
ATOM 803 N N . SER A 1 102 ? 28.528 -6.100 -36.968 1.00 85.50 102 SER A N 1
ATOM 804 C CA . SER A 1 102 ? 29.586 -6.496 -37.915 1.00 85.50 102 SER A CA 1
ATOM 805 C C . SER A 1 102 ? 29.473 -7.936 -38.422 1.00 85.50 102 SER A C 1
ATOM 807 O O . SER A 1 102 ? 30.157 -8.296 -39.380 1.00 85.50 102 SER A O 1
ATOM 809 N N . THR A 1 103 ? 28.620 -8.743 -37.797 1.00 79.50 103 THR A N 1
ATOM 810 C CA . THR A 1 103 ? 28.283 -10.123 -38.160 1.00 79.50 103 THR A CA 1
ATOM 811 C C . THR A 1 103 ? 27.106 -10.149 -39.155 1.00 79.50 103 THR A C 1
ATOM 813 O O . THR A 1 103 ? 26.519 -9.101 -39.448 1.00 79.50 103 THR A O 1
ATOM 816 N N . PRO A 1 104 ? 26.737 -11.316 -39.723 1.00 85.00 104 PRO A N 1
ATOM 817 C CA . PRO A 1 104 ? 25.507 -11.445 -40.506 1.00 85.00 104 PRO A CA 1
ATOM 818 C C . PRO A 1 104 ? 24.267 -10.962 -39.726 1.00 85.00 104 PRO A C 1
ATOM 820 O O . PRO A 1 104 ? 24.297 -10.948 -38.491 1.00 85.00 104 PRO A O 1
ATOM 823 N N . PRO A 1 105 ? 23.167 -10.574 -40.400 1.00 87.69 105 PRO A N 1
ATOM 824 C CA . PRO A 1 105 ? 21.950 -10.150 -39.714 1.00 87.69 105 PRO A CA 1
ATOM 825 C C . PRO A 1 105 ? 21.454 -11.201 -38.702 1.00 87.69 105 PRO A C 1
ATOM 827 O O . PRO A 1 105 ? 21.530 -12.399 -39.000 1.00 87.69 105 PRO A O 1
ATOM 830 N N . PRO A 1 106 ? 20.935 -10.788 -37.528 1.00 94.31 106 PRO A N 1
ATOM 831 C CA . PRO A 1 106 ? 20.343 -11.716 -36.570 1.00 94.31 106 PRO A CA 1
ATOM 832 C C . PRO A 1 106 ? 19.212 -12.542 -37.193 1.00 94.31 106 PRO A C 1
ATOM 834 O O . PRO A 1 106 ? 18.490 -12.072 -38.071 1.00 94.31 106 PRO A O 1
ATOM 837 N N . THR A 1 107 ? 19.004 -13.757 -36.689 1.00 95.81 107 THR A N 1
ATOM 838 C CA . THR A 1 107 ? 17.777 -14.526 -36.944 1.00 95.81 107 THR A CA 1
ATOM 839 C C . THR A 1 107 ? 16.655 -14.096 -36.004 1.00 95.81 107 THR A C 1
ATOM 841 O O . THR A 1 107 ? 15.478 -14.239 -36.330 1.00 95.81 107 THR A O 1
ATOM 844 N N . THR A 1 108 ? 16.988 -13.595 -34.812 1.00 97.31 108 THR A N 1
ATOM 845 C CA . THR A 1 108 ? 16.022 -13.095 -33.826 1.00 97.31 108 THR A CA 1
ATOM 846 C C . THR A 1 108 ? 16.678 -12.053 -32.929 1.00 97.31 108 THR A C 1
ATOM 848 O O . THR A 1 108 ? 17.785 -12.265 -32.444 1.00 97.31 108 THR A O 1
ATOM 851 N N . VAL A 1 109 ? 15.959 -10.968 -32.645 1.00 98.06 109 VAL A N 1
ATOM 852 C CA . VAL A 1 109 ? 16.254 -10.064 -31.527 1.00 98.06 109 VAL A CA 1
ATOM 853 C C . VAL A 1 109 ? 15.090 -10.145 -30.540 1.00 98.06 109 VAL A C 1
ATOM 855 O O . VAL A 1 109 ? 13.926 -10.234 -30.940 1.00 98.06 109 VAL A O 1
ATOM 858 N N . SER A 1 110 ? 15.368 -10.171 -29.243 1.00 98.31 110 SER A N 1
ATOM 859 C CA . SER A 1 110 ? 14.349 -10.192 -28.189 1.00 98.31 110 SER A CA 1
ATOM 860 C C . SER A 1 110 ? 14.774 -9.326 -27.013 1.00 98.31 110 SER A C 1
ATOM 862 O O . SER A 1 110 ? 15.941 -9.328 -26.642 1.00 98.31 110 SER A O 1
ATOM 864 N N . VAL A 1 111 ? 13.837 -8.602 -26.405 1.00 98.19 111 VAL A N 1
ATOM 865 C CA . VAL A 1 111 ? 14.065 -7.930 -25.122 1.00 98.19 111 VAL A CA 1
ATOM 866 C C . VAL A 1 111 ? 13.635 -8.848 -23.980 1.00 98.19 111 VAL A C 1
ATOM 868 O O . VAL A 1 111 ? 12.555 -9.441 -24.022 1.00 98.19 111 VAL A O 1
ATOM 871 N N . LEU A 1 112 ? 14.491 -8.968 -22.970 1.00 96.69 112 LEU A N 1
ATOM 872 C CA . LEU A 1 112 ? 14.234 -9.615 -21.687 1.00 96.69 112 LEU A CA 1
ATOM 873 C C . LEU A 1 112 ? 14.033 -8.512 -20.648 1.00 96.69 112 LEU A C 1
ATOM 875 O O . LEU A 1 112 ? 14.923 -7.678 -20.499 1.00 96.69 112 LEU A O 1
ATOM 879 N N . PHE A 1 113 ? 12.901 -8.478 -19.941 1.00 96.00 113 PHE A N 1
ATOM 880 C CA . PHE A 1 113 ? 12.606 -7.411 -18.972 1.00 96.00 113 PHE A CA 1
ATOM 881 C C . PHE A 1 113 ? 11.802 -7.882 -17.751 1.00 96.00 113 PHE A C 1
ATOM 883 O O . PHE A 1 113 ? 11.064 -8.865 -17.819 1.00 96.00 113 PHE A O 1
ATOM 890 N N . GLY A 1 114 ? 11.957 -7.196 -16.616 1.00 94.12 114 GLY A N 1
ATOM 891 C CA . GLY A 1 114 ? 11.257 -7.496 -15.361 1.00 94.12 114 GLY A CA 1
ATOM 892 C C . GLY A 1 114 ? 11.827 -6.724 -14.166 1.00 94.12 114 GLY A C 1
ATOM 893 O O . GLY A 1 114 ? 12.683 -5.858 -14.332 1.00 94.12 114 GLY A O 1
ATOM 894 N N . LEU A 1 115 ? 11.368 -7.043 -12.954 1.00 91.62 115 LEU A N 1
ATOM 895 C CA . LEU A 1 115 ? 11.884 -6.425 -11.724 1.00 91.62 115 LEU A CA 1
ATOM 896 C C . LEU A 1 115 ? 13.351 -6.834 -11.490 1.00 91.62 115 LEU A C 1
ATOM 898 O O . LEU A 1 115 ? 13.639 -8.034 -11.596 1.00 91.62 115 LEU A O 1
ATOM 902 N N . PRO A 1 116 ? 14.269 -5.909 -11.132 1.00 87.06 116 PRO A N 1
ATOM 903 C CA . PRO A 1 116 ? 15.709 -6.171 -11.050 1.00 87.06 116 PRO A CA 1
ATOM 904 C C . PRO A 1 116 ? 16.095 -7.486 -10.361 1.00 87.06 116 PRO A C 1
ATOM 906 O O . PRO A 1 116 ? 16.835 -8.275 -10.943 1.00 87.06 116 PRO A O 1
ATOM 909 N N . ASN A 1 117 ? 15.511 -7.776 -9.194 1.00 79.50 117 ASN A N 1
ATOM 910 C CA . ASN A 1 117 ? 15.859 -8.940 -8.368 1.00 79.50 117 ASN A CA 1
ATOM 911 C C . ASN A 1 117 ? 14.977 -10.185 -8.601 1.00 79.50 117 ASN A C 1
ATOM 913 O O . ASN A 1 117 ? 15.159 -11.196 -7.929 1.00 79.50 117 ASN A O 1
ATOM 917 N N . SER A 1 118 ? 14.012 -10.138 -9.527 1.00 82.75 118 SER A N 1
ATOM 918 C CA . SER A 1 118 ? 13.149 -11.290 -9.821 1.00 82.75 118 SER A CA 1
ATOM 919 C C . SER A 1 118 ? 13.819 -12.280 -10.776 1.00 82.75 118 SER A C 1
ATOM 921 O O . SER A 1 118 ? 14.404 -11.883 -11.782 1.00 82.75 118 SER A O 1
ATOM 923 N N . ASN A 1 119 ? 13.648 -13.580 -10.520 1.00 80.44 119 ASN A N 1
ATOM 924 C CA . ASN A 1 119 ? 14.002 -14.643 -11.471 1.00 80.44 119 ASN A CA 1
ATOM 925 C C . ASN A 1 119 ? 13.010 -14.744 -12.649 1.00 80.44 119 ASN A C 1
ATOM 927 O O . ASN A 1 119 ? 13.258 -15.473 -13.608 1.00 80.44 119 ASN A O 1
ATOM 931 N N . VAL A 1 120 ? 11.886 -14.019 -12.598 1.00 83.00 120 VAL A N 1
ATOM 932 C CA . VAL A 1 120 ? 10.920 -13.928 -13.697 1.00 83.00 120 VAL A CA 1
ATOM 933 C C . VAL A 1 120 ? 11.319 -12.789 -14.641 1.00 83.00 120 VAL A C 1
ATOM 935 O O . VAL A 1 120 ? 11.615 -11.664 -14.225 1.00 83.00 120 VAL A O 1
ATOM 938 N N . ARG A 1 121 ? 11.317 -13.084 -15.943 1.00 90.06 121 ARG A N 1
ATOM 939 C CA . ARG A 1 121 ? 11.534 -12.124 -17.032 1.00 90.06 121 ARG A CA 1
ATOM 940 C C . ARG A 1 121 ? 10.494 -12.356 -18.122 1.00 90.06 121 ARG A C 1
ATOM 942 O O . ARG A 1 121 ? 10.285 -13.487 -18.557 1.00 90.06 121 ARG A O 1
ATOM 949 N N . HIS A 1 122 ? 9.875 -11.285 -18.599 1.00 93.50 122 HIS A N 1
ATOM 950 C CA . HIS A 1 122 ? 9.113 -11.297 -19.841 1.00 93.50 122 HIS A CA 1
ATOM 951 C C . HIS A 1 122 ? 10.086 -11.276 -21.026 1.00 93.50 122 HIS A C 1
ATOM 953 O O . HIS A 1 122 ? 11.097 -10.575 -20.981 1.00 93.50 122 HIS A O 1
ATOM 959 N N . ARG A 1 123 ? 9.775 -12.024 -22.092 1.00 96.25 123 ARG A N 1
ATOM 960 C CA . ARG A 1 123 ? 10.549 -12.047 -23.343 1.00 96.25 123 ARG A CA 1
ATOM 961 C C . ARG A 1 123 ? 9.683 -11.555 -24.498 1.00 96.25 123 ARG A C 1
ATOM 963 O O . ARG A 1 123 ? 8.698 -12.202 -24.846 1.00 96.25 123 ARG A O 1
ATOM 970 N N . GLY A 1 124 ? 10.056 -10.424 -25.089 1.00 96.75 124 GLY A N 1
ATOM 971 C CA . GLY A 1 124 ? 9.377 -9.825 -26.237 1.00 96.75 124 GLY A CA 1
ATOM 972 C C . GLY A 1 124 ? 10.234 -9.896 -27.496 1.00 96.75 124 GLY A C 1
ATOM 973 O O . GLY A 1 124 ? 11.333 -9.349 -27.510 1.00 96.75 124 GLY A O 1
ATOM 974 N N . THR A 1 125 ? 9.753 -10.537 -28.564 1.00 98.00 125 THR A N 1
ATOM 975 C CA . THR A 1 125 ? 10.449 -10.529 -29.862 1.00 98.00 125 THR A CA 1
ATOM 976 C C . THR A 1 125 ? 10.388 -9.129 -30.469 1.00 98.00 125 THR A C 1
ATOM 978 O O . THR A 1 125 ? 9.301 -8.625 -30.748 1.00 98.00 125 THR A O 1
ATOM 981 N N . ALA A 1 126 ? 11.545 -8.504 -30.678 1.00 98.00 126 ALA A N 1
ATOM 982 C CA . ALA A 1 126 ? 11.643 -7.161 -31.234 1.00 98.00 126 ALA A CA 1
ATOM 983 C C . ALA A 1 126 ? 11.595 -7.190 -32.769 1.00 98.00 126 ALA A C 1
ATOM 985 O O . ALA A 1 126 ? 12.138 -8.100 -33.399 1.00 98.00 126 ALA A O 1
ATOM 986 N N . ALA A 1 127 ? 11.001 -6.163 -33.378 1.00 97.94 127 ALA A N 1
ATOM 987 C CA . ALA A 1 127 ? 11.234 -5.875 -34.790 1.00 97.94 127 ALA A CA 1
ATOM 988 C C . ALA A 1 127 ? 12.642 -5.280 -34.930 1.00 97.94 127 ALA A C 1
ATOM 990 O O . ALA A 1 127 ? 13.030 -4.448 -34.110 1.00 97.94 127 ALA A O 1
ATOM 991 N N . PHE A 1 128 ? 13.418 -5.697 -35.932 1.00 96.94 128 PHE A N 1
ATOM 992 C CA . PHE A 1 128 ? 14.801 -5.243 -36.097 1.00 96.94 128 PHE A CA 1
ATOM 993 C C . PHE A 1 128 ? 15.202 -5.069 -37.564 1.00 96.94 128 PHE A C 1
ATOM 995 O O . PHE A 1 128 ? 14.619 -5.675 -38.463 1.00 96.94 128 PHE A O 1
ATOM 1002 N N . ALA A 1 129 ? 16.223 -4.246 -37.786 1.00 95.62 129 ALA A N 1
ATOM 1003 C CA . ALA A 1 129 ? 16.856 -4.011 -39.076 1.00 95.62 129 ALA A CA 1
ATOM 1004 C C . ALA A 1 129 ? 18.375 -3.871 -38.901 1.00 95.62 129 ALA A C 1
ATOM 1006 O O . ALA A 1 129 ? 18.850 -3.410 -37.863 1.00 95.62 129 ALA A O 1
ATOM 1007 N N . VAL A 1 130 ? 19.134 -4.247 -39.934 1.00 94.19 130 VAL A N 1
ATOM 1008 C CA . VAL A 1 130 ? 20.579 -3.995 -40.015 1.00 94.19 130 VAL A CA 1
ATOM 1009 C C . VAL A 1 130 ? 20.841 -3.070 -41.196 1.00 94.19 130 VAL A C 1
ATOM 1011 O O . VAL A 1 130 ? 20.565 -3.435 -42.339 1.00 94.19 130 VAL A O 1
ATOM 1014 N N . GLN A 1 131 ? 21.348 -1.872 -40.914 1.00 92.19 131 GLN A N 1
ATOM 1015 C CA . GLN A 1 1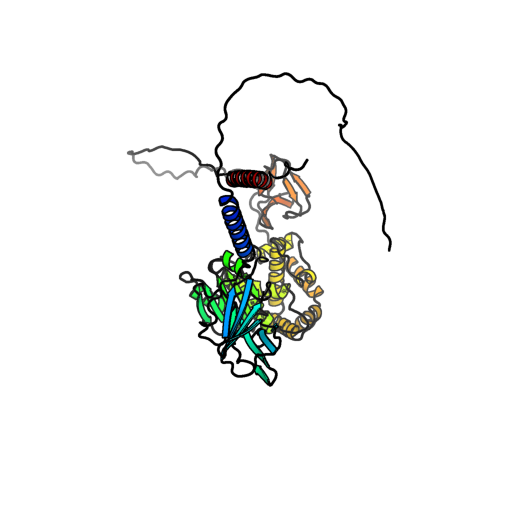31 ? 21.671 -0.822 -41.888 1.00 92.19 131 GLN A CA 1
ATOM 1016 C C . GLN A 1 131 ? 22.991 -0.165 -41.473 1.00 92.19 131 GLN A C 1
ATOM 1018 O O . GLN A 1 131 ? 23.286 -0.095 -40.285 1.00 92.19 131 GLN A O 1
ATOM 1023 N N . ASP A 1 132 ? 23.830 0.210 -42.442 1.00 89.31 132 ASP A N 1
ATOM 1024 C CA . ASP A 1 132 ? 25.106 0.925 -42.247 1.00 89.31 132 ASP A CA 1
ATOM 1025 C C . ASP A 1 132 ? 25.993 0.431 -41.084 1.00 89.31 132 ASP A C 1
ATOM 1027 O O . ASP A 1 132 ? 26.646 1.190 -40.370 1.00 89.31 132 ASP A O 1
ATOM 1031 N N . ARG A 1 133 ? 26.054 -0.902 -40.930 1.00 90.44 133 ARG A N 1
ATOM 1032 C CA . ARG A 1 133 ? 26.797 -1.616 -39.871 1.00 90.44 133 ARG A CA 1
ATOM 1033 C C . ARG A 1 133 ? 26.320 -1.289 -38.449 1.00 90.44 133 ARG A C 1
ATOM 1035 O O . ARG A 1 133 ? 27.107 -1.311 -37.502 1.00 90.44 133 ARG A O 1
ATOM 1042 N N . ARG A 1 134 ? 25.020 -1.045 -38.294 1.00 93.12 134 ARG A N 1
ATOM 1043 C CA . ARG A 1 134 ? 24.293 -0.972 -37.023 1.00 93.12 134 ARG A CA 1
ATOM 1044 C C . ARG A 1 134 ? 23.138 -1.971 -37.012 1.00 93.12 134 ARG A C 1
ATOM 1046 O O . ARG A 1 134 ? 22.544 -2.249 -38.051 1.00 93.12 134 ARG A O 1
ATOM 1053 N N . LEU A 1 135 ? 22.831 -2.505 -35.834 1.00 94.88 135 LEU A N 1
ATOM 1054 C CA . LEU A 1 135 ? 21.616 -3.253 -35.536 1.00 94.88 135 LEU A CA 1
ATOM 1055 C C . LEU A 1 135 ? 20.693 -2.341 -34.730 1.00 94.88 135 LEU A C 1
ATOM 1057 O O . LEU A 1 135 ? 20.993 -1.998 -33.583 1.00 94.88 135 LEU A O 1
ATOM 1061 N N . SER A 1 136 ? 19.558 -2.010 -35.335 1.00 96.25 136 SER A N 1
ATOM 1062 C CA . SER A 1 136 ? 18.475 -1.270 -34.699 1.00 96.25 136 SER A CA 1
ATOM 1063 C C . SER A 1 136 ? 17.327 -2.226 -34.406 1.00 96.25 136 SER A C 1
ATOM 1065 O O . SER A 1 136 ? 16.900 -2.958 -35.300 1.00 96.25 136 SER A O 1
ATOM 1067 N N . ALA A 1 137 ? 16.804 -2.229 -33.180 1.00 97.38 137 ALA A N 1
ATOM 1068 C CA . ALA A 1 137 ? 15.628 -3.021 -32.822 1.00 97.38 137 ALA A CA 1
ATOM 1069 C C . ALA A 1 137 ? 14.653 -2.245 -31.935 1.00 97.38 137 ALA A C 1
ATOM 1071 O O . ALA A 1 137 ? 15.027 -1.302 -31.237 1.00 97.38 137 ALA A O 1
ATOM 1072 N N . THR A 1 138 ? 13.377 -2.620 -31.979 1.00 98.19 138 THR A N 1
ATOM 1073 C CA . THR A 1 138 ? 12.309 -1.976 -31.209 1.00 98.19 138 THR A CA 1
ATOM 1074 C C . THR A 1 138 ? 11.228 -2.982 -30.809 1.00 98.19 138 THR A C 1
ATOM 1076 O O . THR A 1 138 ? 10.797 -3.810 -31.616 1.00 98.19 138 THR A O 1
ATOM 1079 N N . TYR A 1 139 ? 10.777 -2.908 -29.556 1.00 98.19 139 TYR A N 1
ATOM 1080 C CA . TYR A 1 139 ? 9.662 -3.692 -29.020 1.00 98.19 139 TYR A CA 1
ATOM 1081 C C . TYR A 1 139 ? 8.746 -2.798 -28.182 1.00 98.19 139 TYR A C 1
ATOM 1083 O O . TYR A 1 139 ? 9.216 -2.146 -27.253 1.00 98.19 139 TYR A O 1
ATOM 1091 N N . GLN A 1 140 ? 7.445 -2.788 -28.481 1.00 97.38 140 GLN A N 1
ATOM 1092 C CA . GLN A 1 140 ? 6.446 -2.069 -27.690 1.00 97.38 140 GLN A CA 1
ATOM 1093 C C . GLN A 1 140 ? 5.678 -3.044 -26.792 1.00 97.38 140 GLN A C 1
ATOM 1095 O O . GLN A 1 140 ? 5.003 -3.958 -27.266 1.00 97.38 140 GLN A O 1
ATOM 1100 N N . TRP A 1 141 ? 5.756 -2.815 -25.486 1.00 95.12 141 TRP A N 1
ATOM 1101 C CA . TRP A 1 141 ? 4.986 -3.503 -24.460 1.00 95.12 141 TRP A CA 1
ATOM 1102 C C . TRP A 1 141 ? 3.788 -2.651 -24.028 1.00 95.12 141 TRP A C 1
ATOM 1104 O O . TRP A 1 141 ? 3.891 -1.433 -23.908 1.00 95.12 141 TRP A O 1
ATOM 1114 N N . GLN A 1 142 ? 2.655 -3.296 -23.756 1.00 91.75 142 GLN A N 1
ATOM 1115 C CA . GLN A 1 142 ? 1.481 -2.691 -23.122 1.00 91.75 142 GLN A CA 1
ATOM 1116 C C . GLN A 1 142 ? 1.311 -3.322 -21.733 1.00 91.75 142 GLN A C 1
ATOM 1118 O O . GLN A 1 142 ? 0.939 -4.498 -21.679 1.00 91.75 142 GLN A O 1
ATOM 1123 N N . PRO A 1 143 ? 1.545 -2.596 -20.623 1.00 83.69 143 PRO A N 1
ATOM 1124 C CA . PRO A 1 143 ? 1.472 -3.196 -19.290 1.00 83.69 143 PRO A CA 1
ATOM 1125 C C . PRO A 1 143 ? 0.055 -3.578 -18.842 1.00 83.69 143 PRO A C 1
ATOM 1127 O O . PRO A 1 143 ? -0.103 -4.464 -18.014 1.00 83.69 143 PRO A O 1
ATOM 1130 N N . ARG A 1 144 ? -0.994 -2.938 -19.387 1.00 76.06 144 ARG A N 1
ATOM 1131 C CA . ARG A 1 144 ? -2.414 -3.251 -19.093 1.00 76.06 144 ARG A CA 1
ATOM 1132 C C . ARG A 1 144 ? -2.764 -3.273 -17.590 1.00 76.06 144 ARG A C 1
ATOM 1134 O O . ARG A 1 144 ? -3.617 -4.051 -17.174 1.00 76.06 144 ARG A O 1
ATOM 1141 N N . GLY A 1 145 ? -2.110 -2.421 -16.798 1.00 69.88 145 GLY A N 1
ATOM 1142 C CA . GLY A 1 145 ? -2.280 -2.353 -15.341 1.00 69.88 145 GLY A CA 1
ATOM 1143 C C . GLY A 1 145 ? -1.417 -3.334 -14.535 1.00 69.88 145 GLY A C 1
ATOM 1144 O O . GLY A 1 145 ? -1.644 -3.468 -13.343 1.00 69.88 145 GLY A O 1
ATOM 1145 N N . SER A 1 146 ? -0.435 -4.015 -15.141 1.00 75.19 146 SER A N 1
ATOM 1146 C CA . SER A 1 146 ? 0.472 -4.932 -14.424 1.00 75.19 146 SER A CA 1
ATOM 1147 C C . SER A 1 146 ? 1.660 -4.252 -13.723 1.00 75.19 146 SER A C 1
ATOM 1149 O O . SER A 1 146 ? 2.551 -4.955 -13.254 1.00 75.19 146 SER A O 1
ATOM 1151 N N . ILE A 1 147 ? 1.738 -2.918 -13.755 1.00 87.44 147 ILE A N 1
ATOM 1152 C CA . ILE A 1 147 ? 2.727 -2.088 -13.051 1.00 87.44 147 ILE A CA 1
ATOM 1153 C C . ILE A 1 147 ? 2.100 -0.736 -12.710 1.00 87.44 147 ILE A C 1
ATOM 1155 O O . ILE A 1 147 ? 1.243 -0.246 -13.453 1.00 87.44 147 ILE A O 1
ATOM 1159 N N . VAL A 1 148 ? 2.600 -0.107 -11.650 1.00 91.69 148 VAL A N 1
ATOM 1160 C CA . VAL A 1 148 ? 2.255 1.262 -11.245 1.00 91.69 148 VAL A CA 1
ATOM 1161 C C . VAL A 1 148 ? 3.389 2.253 -11.569 1.00 91.69 148 VAL A C 1
ATOM 1163 O O . VAL A 1 148 ? 4.542 1.838 -11.733 1.00 91.69 148 VAL A O 1
ATOM 1166 N N . PRO A 1 149 ? 3.111 3.563 -11.693 1.00 93.81 149 PRO A N 1
ATOM 1167 C CA . PRO A 1 149 ? 4.155 4.582 -11.799 1.00 93.81 149 PRO A CA 1
ATOM 1168 C C . PRO A 1 149 ? 5.132 4.532 -10.615 1.00 93.81 149 PRO A C 1
ATOM 1170 O O . PRO A 1 149 ? 4.721 4.357 -9.477 1.00 93.81 149 PRO A O 1
ATOM 1173 N N . GLY A 1 150 ? 6.429 4.689 -10.878 1.00 94.75 150 GLY A N 1
ATOM 1174 C CA . GLY A 1 150 ? 7.503 4.567 -9.887 1.00 94.75 150 GLY A CA 1
ATOM 1175 C C . GLY A 1 150 ? 8.216 3.209 -9.876 1.00 94.75 150 GLY A C 1
ATOM 1176 O O . GLY A 1 150 ? 9.282 3.096 -9.278 1.00 94.75 150 GLY A O 1
ATOM 1177 N N . VAL A 1 151 ? 7.719 2.182 -10.564 1.00 94.56 151 VAL A N 1
ATOM 1178 C CA . VAL A 1 151 ? 8.371 0.856 -10.586 1.00 94.56 151 VAL A CA 1
ATOM 1179 C C . VAL A 1 151 ? 9.717 0.907 -11.309 1.00 94.56 151 VAL A C 1
ATOM 1181 O O . VAL A 1 151 ? 9.818 1.477 -12.395 1.00 94.56 151 VAL A O 1
ATOM 1184 N N . GLU A 1 152 ? 10.759 0.292 -10.741 1.00 94.31 152 GLU A N 1
ATOM 1185 C CA . GLU A 1 152 ? 12.013 0.072 -11.469 1.00 94.31 152 GLU A CA 1
ATOM 1186 C C . GLU A 1 152 ? 11.956 -1.224 -12.281 1.00 94.31 152 GLU A C 1
ATOM 1188 O O . GLU A 1 152 ? 11.635 -2.294 -11.763 1.00 94.31 152 GLU A O 1
ATOM 1193 N N . ILE A 1 153 ? 12.305 -1.126 -13.563 1.00 94.50 153 ILE A N 1
ATOM 1194 C CA . ILE A 1 153 ? 12.326 -2.246 -14.499 1.00 94.50 153 ILE A CA 1
ATOM 1195 C C . ILE A 1 153 ? 13.738 -2.387 -15.059 1.00 94.50 153 ILE A C 1
ATOM 1197 O O . ILE A 1 153 ? 14.306 -1.447 -15.617 1.00 94.50 153 ILE A O 1
ATOM 1201 N N . GLN A 1 154 ? 14.292 -3.589 -14.934 1.00 96.06 154 GLN A N 1
ATOM 1202 C CA . GLN A 1 154 ? 15.545 -3.996 -15.553 1.00 96.06 154 GLN A CA 1
ATOM 1203 C C . GLN A 1 154 ? 15.262 -4.654 -16.907 1.00 96.06 154 GLN A C 1
ATOM 1205 O O . GLN A 1 154 ? 14.318 -5.438 -17.032 1.00 96.06 154 GLN A O 1
ATOM 1210 N N . TYR A 1 155 ? 16.090 -4.375 -17.914 1.00 97.06 155 TYR A N 1
ATOM 1211 C CA . TYR A 1 155 ? 15.992 -4.995 -19.234 1.00 97.06 155 TYR A CA 1
ATOM 1212 C C . TYR A 1 155 ? 17.352 -5.199 -19.915 1.00 97.06 155 TYR A C 1
ATOM 1214 O O . TYR A 1 155 ? 18.324 -4.505 -19.625 1.00 97.06 155 TYR A O 1
ATOM 1222 N N . ALA A 1 156 ? 17.409 -6.160 -20.835 1.00 96.69 156 ALA A N 1
ATOM 1223 C CA . ALA A 1 156 ? 18.519 -6.392 -21.759 1.00 96.69 156 ALA A CA 1
ATOM 1224 C C . ALA A 1 156 ? 17.982 -6.922 -23.096 1.00 96.69 156 ALA A C 1
ATOM 1226 O O . ALA A 1 156 ? 16.873 -7.455 -23.154 1.00 96.69 156 ALA A O 1
ATOM 1227 N N . PHE A 1 157 ? 18.767 -6.815 -24.168 1.00 97.69 157 PHE A N 1
ATOM 1228 C CA . PHE A 1 157 ? 18.452 -7.450 -25.447 1.00 97.69 157 PHE A CA 1
ATOM 1229 C C . PHE A 1 157 ? 19.282 -8.720 -25.646 1.00 97.69 157 PHE A C 1
ATOM 1231 O O . PHE A 1 157 ? 20.505 -8.696 -25.545 1.00 97.69 157 PHE A O 1
ATOM 1238 N N . GLU A 1 158 ? 18.599 -9.814 -25.964 1.00 97.31 158 GLU A N 1
ATOM 1239 C CA . GLU A 1 158 ? 19.147 -11.074 -26.458 1.00 97.31 158 GLU A CA 1
ATOM 1240 C C . GLU A 1 158 ? 19.125 -11.054 -27.994 1.00 97.31 158 GLU A C 1
ATOM 1242 O O . GLU A 1 158 ? 18.109 -10.725 -28.617 1.00 97.31 158 GLU A O 1
ATOM 1247 N N . ILE A 1 159 ? 20.253 -11.394 -28.614 1.00 96.75 159 ILE A N 1
ATOM 1248 C CA . ILE A 1 159 ? 20.460 -11.330 -30.060 1.00 96.75 159 ILE A CA 1
ATOM 1249 C C . ILE A 1 159 ? 20.969 -12.693 -30.527 1.00 96.75 159 ILE A C 1
ATOM 1251 O O . ILE A 1 159 ? 22.083 -13.103 -30.208 1.00 96.75 159 ILE A O 1
ATOM 1255 N N . VAL A 1 160 ? 20.143 -13.400 -31.295 1.00 96.12 160 VAL A N 1
ATOM 1256 C CA . VAL A 1 160 ? 20.469 -14.709 -31.870 1.00 96.12 160 VAL A CA 1
ATOM 1257 C C . VAL A 1 160 ? 20.882 -14.510 -33.322 1.00 96.12 160 VAL A C 1
ATOM 1259 O O . VAL A 1 160 ? 20.107 -13.994 -34.130 1.00 96.12 160 VAL A O 1
ATOM 1262 N N . SER A 1 161 ? 22.096 -14.930 -33.662 1.00 91.00 161 SER A N 1
ATOM 1263 C CA . SER A 1 161 ? 22.640 -14.949 -35.022 1.00 91.00 161 SER A CA 1
ATOM 1264 C C . SER A 1 161 ? 22.897 -16.395 -35.483 1.00 91.00 161 SER A C 1
ATOM 1266 O O . SER A 1 161 ? 22.869 -17.313 -34.662 1.00 91.00 161 SER A O 1
ATOM 1268 N N . PRO A 1 162 ? 23.205 -16.638 -36.772 1.00 90.56 162 PRO A N 1
ATOM 1269 C CA . PRO A 1 162 ? 23.558 -17.979 -37.253 1.00 90.56 162 PRO A CA 1
ATOM 1270 C C . PRO A 1 162 ? 24.844 -18.574 -36.648 1.00 90.56 162 PRO A C 1
ATOM 1272 O O . PRO A 1 162 ? 25.095 -19.763 -36.828 1.00 90.56 1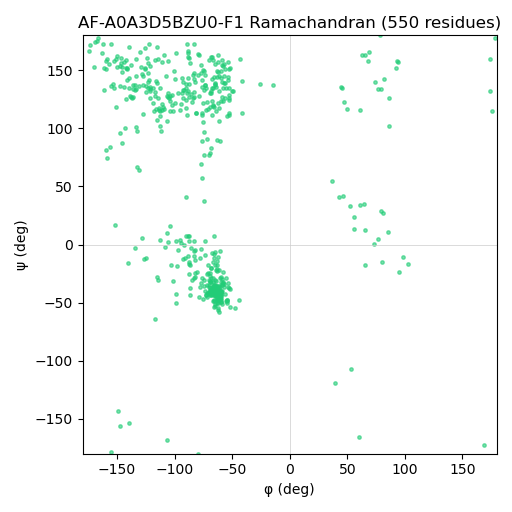62 PRO A O 1
ATOM 1275 N N . THR A 1 163 ? 25.679 -17.761 -35.991 1.00 87.19 163 THR A N 1
ATOM 1276 C CA . THR A 1 163 ? 27.004 -18.152 -35.471 1.00 87.19 163 THR A CA 1
ATOM 1277 C C . THR A 1 163 ? 27.113 -18.113 -33.948 1.00 87.19 163 THR A C 1
ATOM 1279 O O . THR A 1 163 ? 27.917 -18.843 -33.379 1.00 87.19 163 THR A O 1
ATOM 1282 N N . GLU A 1 164 ? 26.328 -17.261 -33.290 1.00 89.81 164 GLU A N 1
ATOM 1283 C CA . GLU A 1 164 ? 26.372 -17.022 -31.845 1.00 89.81 164 GLU A CA 1
ATOM 1284 C C . GLU A 1 164 ? 25.037 -16.467 -31.325 1.00 89.81 164 GLU A C 1
ATOM 1286 O O . GLU A 1 164 ? 24.303 -15.801 -32.062 1.00 89.81 164 GLU A O 1
ATOM 1291 N N . THR A 1 165 ? 24.768 -16.673 -30.036 1.00 93.19 165 THR A N 1
ATOM 1292 C CA . THR A 1 165 ? 23.801 -15.870 -29.278 1.00 93.19 165 THR A CA 1
ATOM 1293 C C . THR A 1 165 ? 24.579 -14.958 -28.341 1.00 93.19 165 THR A C 1
ATOM 1295 O O . THR A 1 165 ? 25.419 -15.435 -27.578 1.00 93.19 165 THR A O 1
ATOM 1298 N N . SER A 1 166 ? 24.289 -13.663 -28.379 1.00 92.31 166 SER A N 1
ATOM 1299 C CA . SER A 1 166 ? 24.868 -12.656 -27.490 1.00 92.31 166 SER A CA 1
ATOM 1300 C C . SER A 1 166 ? 23.768 -11.895 -26.746 1.00 92.31 166 SER A C 1
ATOM 1302 O O . SER A 1 166 ? 22.598 -11.920 -27.129 1.00 92.31 166 SER A O 1
ATOM 1304 N N . GLN A 1 167 ? 24.130 -11.242 -25.643 1.00 93.94 167 GLN A N 1
ATOM 1305 C CA . GLN A 1 167 ? 23.215 -10.417 -24.858 1.00 93.94 167 GLN A CA 1
ATOM 1306 C C . GLN A 1 167 ? 23.883 -9.081 -24.532 1.00 93.94 167 GLN A C 1
ATOM 1308 O O . GLN A 1 167 ? 25.089 -9.030 -24.284 1.00 93.94 167 GLN A O 1
ATOM 1313 N N . THR A 1 168 ? 23.110 -7.998 -24.495 1.00 95.06 168 THR A N 1
ATOM 1314 C CA . THR A 1 168 ? 23.585 -6.732 -23.931 1.00 95.06 168 THR A CA 1
ATOM 1315 C C . THR A 1 168 ? 23.785 -6.852 -22.420 1.00 95.06 168 THR A C 1
ATOM 1317 O O . THR A 1 168 ? 23.191 -7.708 -21.754 1.00 95.06 168 THR A O 1
ATOM 1320 N N . GLY A 1 169 ? 24.564 -5.927 -21.853 1.00 92.62 169 GLY A N 1
ATOM 1321 C CA . GLY A 1 169 ? 24.459 -5.630 -20.426 1.00 92.62 169 GLY A CA 1
ATOM 1322 C C . GLY A 1 169 ? 23.028 -5.218 -20.058 1.00 92.62 169 GLY A C 1
ATOM 1323 O O . GLY A 1 169 ? 22.267 -4.753 -20.915 1.00 92.62 169 GLY A O 1
ATOM 1324 N N . TYR A 1 170 ? 22.669 -5.408 -18.791 1.00 93.00 170 TYR A N 1
ATOM 1325 C CA . TYR A 1 170 ? 21.396 -4.938 -18.257 1.00 93.00 170 TYR A CA 1
ATOM 1326 C C . TYR A 1 170 ? 21.407 -3.417 -18.076 1.00 93.00 170 TYR A C 1
ATOM 1328 O O . TYR A 1 170 ? 22.370 -2.854 -17.557 1.00 93.00 170 TYR A O 1
ATOM 1336 N N . ALA A 1 171 ? 20.307 -2.776 -18.456 1.00 95.38 171 ALA A N 1
ATOM 1337 C CA . ALA A 1 171 ? 19.974 -1.400 -18.116 1.00 95.38 171 ALA A CA 1
ATOM 1338 C C . ALA A 1 171 ? 18.724 -1.379 -17.220 1.00 95.38 171 ALA A C 1
ATOM 1340 O O . ALA A 1 171 ? 17.946 -2.336 -17.207 1.00 95.38 171 ALA A O 1
ATOM 1341 N N . THR A 1 172 ? 18.515 -0.293 -16.479 1.00 95.31 172 THR A N 1
ATOM 1342 C CA . THR A 1 172 ? 17.300 -0.058 -15.685 1.00 95.31 172 THR A CA 1
ATOM 1343 C C . THR A 1 172 ? 16.624 1.247 -16.092 1.00 95.31 172 THR A C 1
ATOM 1345 O O . THR A 1 172 ? 17.256 2.150 -16.642 1.00 95.31 172 THR A O 1
ATOM 1348 N N . PHE A 1 173 ? 15.322 1.348 -15.834 1.00 95.19 173 PHE A N 1
ATOM 1349 C CA . PHE A 1 173 ? 14.572 2.599 -15.900 1.00 95.19 173 PHE A CA 1
ATOM 1350 C C . PHE A 1 173 ? 13.449 2.603 -14.859 1.00 95.19 173 PHE A C 1
ATOM 1352 O O . PHE A 1 173 ? 12.924 1.554 -14.488 1.00 95.19 173 PHE A O 1
ATOM 1359 N N . THR A 1 174 ? 13.051 3.794 -14.415 1.00 95.75 174 THR A N 1
ATOM 1360 C CA . THR A 1 174 ? 11.819 3.987 -13.640 1.00 95.75 174 THR A CA 1
ATOM 1361 C C . THR A 1 174 ? 10.658 4.138 -14.615 1.00 95.75 174 THR A C 1
ATOM 1363 O O . THR A 1 174 ? 10.688 5.048 -15.445 1.00 95.75 174 THR A O 1
ATOM 1366 N N . TYR A 1 175 ? 9.631 3.297 -14.518 1.00 95.50 175 TYR A N 1
ATOM 1367 C CA . TYR A 1 175 ? 8.374 3.495 -15.232 1.00 95.50 175 TYR A CA 1
ATOM 1368 C C . TYR A 1 175 ? 7.615 4.663 -14.597 1.00 95.50 175 TYR A C 1
ATOM 1370 O O . TYR A 1 175 ? 6.901 4.490 -13.618 1.00 95.50 175 TYR A O 1
ATOM 1378 N N . ILE A 1 176 ? 7.835 5.876 -15.099 1.00 94.75 176 ILE A N 1
ATOM 1379 C CA . ILE A 1 176 ? 7.196 7.108 -14.625 1.00 94.75 176 ILE A CA 1
ATOM 1380 C C . ILE A 1 176 ? 7.296 8.174 -15.721 1.00 94.75 176 ILE A C 1
ATOM 1382 O O . ILE A 1 176 ? 8.179 8.102 -16.580 1.00 94.75 176 ILE A O 1
ATOM 1386 N N . ASP A 1 177 ? 6.419 9.174 -15.696 1.00 92.94 177 ASP A N 1
ATOM 1387 C CA . ASP A 1 177 ? 6.493 10.299 -16.626 1.00 92.94 177 ASP A CA 1
ATOM 1388 C C . ASP A 1 177 ? 7.644 11.239 -16.246 1.00 92.94 177 ASP A C 1
ATOM 1390 O O . ASP A 1 177 ? 7.517 12.109 -15.385 1.00 92.94 177 ASP A O 1
ATOM 1394 N N . ARG A 1 178 ? 8.789 11.061 -16.911 1.00 91.06 178 ARG A N 1
ATOM 1395 C CA . ARG A 1 178 ? 9.988 11.896 -16.746 1.00 91.06 178 ARG A CA 1
ATOM 1396 C C . ARG A 1 178 ? 9.869 13.293 -17.386 1.00 91.06 178 ARG A C 1
ATOM 1398 O O . ARG A 1 178 ? 10.851 14.027 -17.356 1.00 91.06 178 ARG A O 1
ATOM 1405 N N . THR A 1 179 ? 8.722 13.663 -17.971 1.00 91.31 179 THR A N 1
ATOM 1406 C CA . THR A 1 179 ? 8.455 15.040 -18.437 1.00 91.31 179 THR A CA 1
ATOM 1407 C C . THR A 1 179 ? 7.860 15.933 -17.346 1.00 91.31 179 THR A C 1
ATOM 1409 O O . THR A 1 179 ? 7.919 17.157 -17.464 1.00 91.31 179 THR A O 1
ATOM 1412 N N . LEU A 1 180 ? 7.341 15.335 -16.267 1.00 91.44 180 LEU A N 1
ATOM 1413 C CA . LEU A 1 180 ? 6.989 16.043 -15.038 1.00 91.44 180 LEU A CA 1
ATOM 1414 C C . LEU A 1 180 ? 8.252 16.393 -14.234 1.00 91.44 180 LEU A C 1
ATOM 1416 O O . LEU A 1 180 ? 9.256 15.680 -14.269 1.00 91.44 180 LEU A O 1
ATOM 1420 N N . ASP A 1 181 ? 8.183 17.494 -13.490 1.00 92.12 181 ASP A N 1
ATOM 1421 C CA . ASP A 1 181 ? 9.241 17.942 -12.584 1.00 92.12 181 ASP A CA 1
ATOM 1422 C C . ASP A 1 181 ? 9.157 17.178 -11.251 1.00 92.12 181 ASP A C 1
ATOM 1424 O O . ASP A 1 181 ? 8.187 17.316 -10.504 1.00 92.12 181 ASP A O 1
ATOM 1428 N N . TRP A 1 182 ? 10.165 16.345 -10.977 1.00 94.81 182 TRP A N 1
ATOM 1429 C CA . TRP A 1 182 ? 10.230 15.466 -9.807 1.00 94.81 182 TRP A CA 1
ATOM 1430 C C . TRP A 1 182 ? 11.350 15.891 -8.855 1.00 94.81 182 TRP A C 1
ATOM 1432 O O . TRP A 1 182 ? 12.537 15.750 -9.157 1.00 94.81 182 TRP A O 1
ATOM 1442 N N . ASN A 1 183 ? 10.979 16.325 -7.653 1.00 95.44 183 ASN A N 1
ATOM 1443 C CA . ASN A 1 183 ? 11.905 16.472 -6.538 1.00 95.44 183 ASN A CA 1
ATOM 1444 C C . ASN A 1 183 ? 12.116 15.097 -5.881 1.00 95.44 183 ASN A C 1
ATOM 1446 O O . ASN A 1 183 ? 11.179 14.537 -5.313 1.00 95.44 183 ASN A O 1
ATOM 1450 N N . ILE A 1 184 ? 13.332 14.551 -5.979 1.00 95.81 184 ILE A N 1
ATOM 1451 C CA . ILE A 1 184 ? 13.673 13.224 -5.445 1.00 95.81 184 ILE A CA 1
ATOM 1452 C C . ILE A 1 184 ? 14.486 13.373 -4.153 1.00 95.81 184 ILE A C 1
ATOM 1454 O O . ILE A 1 184 ? 15.496 14.080 -4.134 1.00 95.81 184 ILE A O 1
ATOM 1458 N N . VAL A 1 185 ? 14.059 12.705 -3.076 1.00 95.81 185 VAL A N 1
ATOM 1459 C CA . VAL A 1 185 ? 14.712 12.740 -1.753 1.00 95.81 185 VAL A CA 1
ATOM 1460 C C . VAL A 1 185 ? 14.731 11.349 -1.123 1.00 95.81 185 VAL A C 1
ATOM 1462 O O . VAL A 1 185 ? 13.689 10.725 -0.964 1.00 95.81 185 VAL A O 1
ATOM 1465 N N . THR A 1 186 ? 15.901 10.877 -0.693 1.00 96.31 186 THR A N 1
ATOM 1466 C CA . THR A 1 186 ? 16.033 9.599 0.028 1.00 96.31 186 THR A CA 1
ATOM 1467 C C . THR A 1 186 ? 15.910 9.792 1.543 1.00 96.31 186 THR A C 1
ATOM 1469 O O . THR A 1 186 ? 16.474 10.727 2.116 1.00 96.31 186 THR A O 1
ATOM 1472 N N . VAL A 1 187 ? 15.191 8.883 2.198 1.00 94.25 187 VAL A N 1
ATOM 1473 C CA . VAL A 1 187 ? 15.008 8.791 3.650 1.00 94.25 187 VAL A CA 1
ATOM 1474 C C . VAL A 1 187 ? 15.243 7.333 4.042 1.00 94.25 187 VAL A C 1
ATOM 1476 O O . VAL A 1 187 ? 14.371 6.489 3.869 1.00 94.25 187 VAL A O 1
ATOM 1479 N N . ASP A 1 188 ? 16.452 7.033 4.511 1.00 89.75 188 ASP A N 1
ATOM 1480 C CA . ASP A 1 188 ? 16.927 5.676 4.806 1.00 89.75 188 ASP A CA 1
ATOM 1481 C C . ASP A 1 188 ? 16.749 4.715 3.610 1.00 89.75 188 ASP A C 1
ATOM 1483 O O . ASP A 1 188 ? 17.475 4.844 2.624 1.00 89.75 188 ASP A O 1
ATOM 1487 N N . SER A 1 189 ? 15.799 3.775 3.661 1.00 92.88 189 SER A N 1
ATOM 1488 C CA . SER A 1 189 ? 15.474 2.849 2.559 1.00 92.88 189 SER A CA 1
ATOM 1489 C C . SER A 1 189 ? 14.305 3.305 1.669 1.00 92.88 189 SER A C 1
ATOM 1491 O O . SER A 1 189 ? 13.904 2.577 0.761 1.00 92.88 189 SER A O 1
ATOM 1493 N N . VAL A 1 190 ? 13.757 4.500 1.901 1.00 97.94 190 VAL A N 1
ATOM 1494 C CA . VAL A 1 190 ? 12.612 5.062 1.173 1.00 97.94 190 VAL A CA 1
ATOM 1495 C C . VAL A 1 190 ? 13.082 6.142 0.200 1.00 97.94 190 VAL A C 1
ATOM 1497 O O . VAL A 1 190 ? 13.720 7.113 0.604 1.00 97.94 190 VAL A O 1
ATOM 1500 N N . GLU A 1 191 ? 12.733 6.025 -1.079 1.00 97.69 191 GLU A N 1
ATOM 1501 C CA . GLU A 1 191 ? 12.948 7.087 -2.066 1.00 97.69 191 GLU A CA 1
ATOM 1502 C C . GLU A 1 191 ? 11.641 7.851 -2.330 1.00 97.69 191 GLU A C 1
ATOM 1504 O O . GLU A 1 191 ? 10.672 7.298 -2.847 1.00 97.69 191 GLU A O 1
ATOM 1509 N N . LEU A 1 192 ? 11.605 9.134 -1.970 1.00 97.81 192 LEU A N 1
ATOM 1510 C CA . LEU A 1 192 ? 10.458 10.021 -2.155 1.00 97.81 192 LEU A CA 1
ATOM 1511 C C . LEU A 1 192 ? 10.557 10.711 -3.516 1.00 97.81 192 LEU A C 1
ATOM 1513 O O . LEU A 1 192 ? 11.558 11.369 -3.787 1.00 97.81 192 LEU A O 1
ATOM 1517 N N . TRP A 1 193 ? 9.526 10.587 -4.346 1.00 97.44 193 TRP A N 1
ATOM 1518 C CA . TRP A 1 193 ? 9.391 11.238 -5.649 1.00 97.44 193 TRP A CA 1
ATOM 1519 C C . TRP A 1 193 ? 8.210 12.195 -5.587 1.00 97.44 193 TRP A C 1
ATOM 1521 O O . TRP A 1 193 ? 7.063 11.763 -5.539 1.00 97.44 193 TRP A O 1
ATOM 1531 N N . LEU A 1 194 ? 8.486 13.495 -5.555 1.00 96.31 194 LEU A N 1
ATOM 1532 C CA . LEU A 1 194 ? 7.480 14.520 -5.296 1.00 96.31 194 LEU A CA 1
ATOM 1533 C C . LEU A 1 194 ? 7.291 15.376 -6.551 1.00 96.31 194 LEU A C 1
ATOM 1535 O O . LEU A 1 194 ? 8.229 16.052 -6.977 1.00 96.31 194 LEU A O 1
ATOM 1539 N N . GLN A 1 195 ? 6.103 15.346 -7.150 1.00 94.81 195 GLN A N 1
ATOM 1540 C CA . GLN A 1 195 ? 5.775 16.140 -8.336 1.00 94.81 195 GLN A CA 1
ATOM 1541 C C . GLN A 1 195 ? 5.653 17.623 -7.958 1.00 94.81 195 GLN A C 1
ATOM 1543 O O . GLN A 1 195 ? 4.756 17.975 -7.194 1.00 94.81 195 GLN A O 1
ATOM 1548 N N . SER A 1 196 ? 6.512 18.492 -8.503 1.00 86.81 196 SER A N 1
ATOM 1549 C CA . SER A 1 196 ? 6.468 19.963 -8.357 1.00 86.81 196 SER A CA 1
ATOM 1550 C C . SER A 1 196 ? 6.015 20.456 -6.963 1.00 86.81 196 SER A C 1
ATOM 1552 O O . SER A 1 196 ? 5.032 21.195 -6.858 1.00 86.81 196 SER A O 1
ATOM 1554 N N . PRO A 1 197 ? 6.666 20.012 -5.870 1.00 82.19 197 PRO A N 1
ATOM 1555 C CA . PRO A 1 197 ? 6.083 20.049 -4.532 1.00 82.19 197 PRO A CA 1
ATOM 1556 C C . PRO A 1 197 ? 5.835 21.469 -4.019 1.00 82.19 197 PRO A C 1
ATOM 1558 O O . PRO A 1 197 ? 6.714 22.334 -4.085 1.00 82.19 197 PRO A O 1
ATOM 1561 N N . ARG A 1 198 ? 4.667 21.689 -3.397 1.00 89.19 198 ARG A N 1
ATOM 1562 C CA . ARG A 1 198 ? 4.407 22.919 -2.637 1.00 89.19 198 ARG A CA 1
ATOM 1563 C C . ARG A 1 198 ? 5.428 23.103 -1.512 1.00 89.19 198 ARG A C 1
ATOM 1565 O O . ARG A 1 198 ? 5.974 22.142 -0.961 1.00 89.19 198 ARG A O 1
ATOM 1572 N N . ALA A 1 199 ? 5.636 24.355 -1.107 1.00 89.06 199 ALA A N 1
ATOM 1573 C CA . ALA A 1 199 ? 6.479 24.675 0.039 1.00 89.06 199 ALA A CA 1
ATOM 1574 C C . ALA A 1 199 ? 6.034 23.877 1.283 1.00 89.06 199 ALA A C 1
ATOM 1576 O O . ALA A 1 199 ? 4.866 23.901 1.667 1.00 89.06 199 ALA A O 1
ATOM 1577 N N . GLY A 1 200 ? 6.977 23.156 1.894 1.00 89.94 200 GLY A N 1
ATOM 1578 C CA . GLY A 1 200 ? 6.741 22.309 3.067 1.00 89.94 200 GLY A CA 1
ATOM 1579 C C . GLY A 1 200 ? 6.458 20.828 2.776 1.00 89.94 200 GLY A C 1
ATOM 1580 O O . GLY A 1 200 ? 6.783 20.009 3.635 1.00 89.94 200 GLY A O 1
ATOM 1581 N N . LEU A 1 201 ? 5.968 20.453 1.585 1.00 91.62 201 LEU A N 1
ATOM 1582 C CA . LEU A 1 201 ? 5.547 19.071 1.285 1.00 91.62 201 LEU A CA 1
ATOM 1583 C C . LEU A 1 201 ? 6.690 18.052 1.443 1.00 91.62 201 LEU A C 1
ATOM 1585 O O . LEU A 1 201 ? 6.499 16.991 2.032 1.00 91.62 201 LEU A O 1
ATOM 1589 N N . THR A 1 202 ? 7.909 18.388 1.009 1.00 94.25 202 THR A N 1
ATOM 1590 C CA . THR A 1 202 ? 9.095 17.526 1.178 1.00 94.25 202 THR A CA 1
ATOM 1591 C C . THR A 1 202 ? 9.419 17.254 2.653 1.00 94.25 202 THR A C 1
ATOM 1593 O O . THR A 1 202 ? 9.743 16.126 3.025 1.00 94.25 202 THR A O 1
ATOM 1596 N N . SER A 1 203 ? 9.317 18.270 3.517 1.00 94.75 203 SER A N 1
ATOM 1597 C CA . SER A 1 203 ? 9.548 18.135 4.964 1.00 94.75 203 SER A CA 1
ATOM 1598 C C . SER A 1 203 ? 8.402 17.429 5.690 1.00 94.75 203 SER A C 1
ATOM 1600 O O . SER A 1 203 ? 8.658 16.659 6.611 1.00 94.75 203 SER A O 1
ATOM 1602 N N . GLU A 1 204 ? 7.163 17.656 5.259 1.00 93.81 204 GLU A N 1
ATOM 1603 C CA . GLU A 1 204 ? 5.955 16.988 5.751 1.00 93.81 204 GLU A CA 1
ATOM 1604 C C . GLU A 1 204 ? 6.030 15.482 5.465 1.00 93.81 204 GLU A C 1
ATOM 1606 O O . GLU A 1 204 ? 6.078 14.682 6.398 1.00 93.81 204 GLU A O 1
ATOM 1611 N N . THR A 1 205 ? 6.220 15.111 4.194 1.00 95.31 205 THR A N 1
ATOM 1612 C CA . THR A 1 205 ? 6.398 13.722 3.731 1.00 95.31 205 THR A CA 1
ATOM 1613 C C . THR A 1 205 ? 7.534 13.019 4.473 1.00 95.31 205 THR A C 1
ATOM 1615 O O . THR A 1 205 ? 7.354 11.924 5.004 1.00 95.31 205 THR A O 1
ATOM 1618 N N . ARG A 1 206 ? 8.709 13.659 4.577 1.00 96.69 206 ARG A N 1
ATOM 1619 C CA . ARG A 1 206 ? 9.857 13.095 5.303 1.00 96.69 206 ARG A CA 1
ATOM 1620 C C . ARG A 1 206 ? 9.557 12.876 6.788 1.00 96.69 206 ARG A C 1
ATOM 1622 O O . ARG A 1 206 ? 10.006 11.881 7.347 1.00 96.69 206 ARG A O 1
ATOM 1629 N N . THR A 1 207 ? 8.808 13.776 7.423 1.00 95.88 207 THR A N 1
ATOM 1630 C CA . THR A 1 207 ? 8.431 13.641 8.839 1.00 95.88 207 THR A CA 1
ATOM 1631 C C . THR A 1 207 ? 7.422 12.509 9.038 1.00 95.88 207 THR A C 1
ATOM 1633 O O . THR A 1 207 ? 7.589 11.717 9.963 1.00 95.88 207 THR A O 1
ATOM 1636 N N . ALA A 1 208 ? 6.434 12.383 8.147 1.00 95.50 208 ALA A N 1
ATOM 1637 C CA . ALA A 1 208 ? 5.461 11.293 8.160 1.00 95.50 208 ALA A CA 1
ATOM 1638 C C . ALA A 1 208 ? 6.135 9.919 8.020 1.00 95.50 208 ALA A C 1
ATOM 1640 O O . ALA A 1 208 ? 5.923 9.048 8.860 1.00 95.50 208 ALA A O 1
ATOM 1641 N N . VAL A 1 209 ? 7.019 9.753 7.027 1.00 97.56 209 VAL A N 1
ATOM 1642 C CA . VAL A 1 209 ? 7.770 8.504 6.803 1.00 97.56 209 VAL A CA 1
ATOM 1643 C C . VAL A 1 209 ? 8.648 8.148 8.003 1.00 97.56 209 VAL A C 1
ATOM 1645 O O . VAL A 1 209 ? 8.600 7.014 8.471 1.00 97.56 209 VAL A O 1
ATOM 1648 N N . ILE A 1 210 ? 9.408 9.107 8.549 1.00 97.25 210 ILE A N 1
ATOM 1649 C CA . ILE A 1 210 ? 10.248 8.862 9.733 1.00 97.25 210 ILE A CA 1
ATOM 1650 C C . ILE A 1 210 ? 9.387 8.465 10.940 1.00 97.25 210 ILE A C 1
ATOM 1652 O O . ILE A 1 210 ? 9.744 7.526 11.648 1.00 97.25 210 ILE A O 1
ATOM 1656 N N . LYS A 1 211 ? 8.245 9.130 11.174 1.00 96.38 211 LYS A N 1
ATOM 1657 C CA . LYS A 1 211 ? 7.359 8.787 12.296 1.00 96.38 211 LYS A CA 1
ATOM 1658 C C . LYS A 1 211 ? 6.736 7.399 12.117 1.00 96.38 211 LYS A C 1
ATOM 1660 O O . LYS A 1 211 ? 6.799 6.603 13.048 1.00 96.38 211 LYS A O 1
ATOM 1665 N N . ALA A 1 212 ? 6.198 7.089 10.939 1.00 96.81 212 ALA A N 1
ATOM 1666 C CA . ALA A 1 212 ? 5.587 5.794 10.644 1.00 96.81 212 ALA A CA 1
ATOM 1667 C C . ALA A 1 212 ? 6.592 4.634 10.772 1.00 96.81 212 ALA A C 1
ATOM 1669 O O . ALA A 1 212 ? 6.314 3.663 11.472 1.00 96.81 212 ALA A O 1
ATOM 1670 N N . LEU A 1 213 ? 7.793 4.759 10.186 1.00 97.31 213 LEU A N 1
ATOM 1671 C CA . LEU A 1 213 ? 8.856 3.757 10.342 1.00 97.31 213 LEU A CA 1
ATOM 1672 C C . LEU A 1 213 ? 9.338 3.636 11.791 1.00 97.31 213 LEU A C 1
ATOM 1674 O O . LEU A 1 213 ? 9.650 2.531 12.231 1.00 97.31 213 LEU A O 1
ATOM 1678 N N . SER A 1 214 ? 9.387 4.745 12.538 1.00 96.44 214 SER A N 1
ATOM 1679 C CA . SER A 1 214 ? 9.746 4.717 13.956 1.00 96.44 214 SER A CA 1
ATOM 1680 C C . SER A 1 214 ? 8.738 3.905 14.764 1.00 96.44 214 SER A C 1
ATOM 1682 O O . SER A 1 214 ? 9.170 3.019 15.488 1.00 96.44 214 SER A O 1
ATOM 1684 N N . VAL A 1 215 ? 7.435 4.169 14.616 1.00 95.69 215 VAL A N 1
ATOM 1685 C CA . VAL A 1 215 ? 6.342 3.473 15.328 1.00 95.69 215 VAL A CA 1
ATOM 1686 C C . VAL A 1 215 ? 6.305 1.986 14.961 1.00 95.69 215 VAL A C 1
ATOM 1688 O O . VAL A 1 215 ? 6.370 1.122 15.834 1.00 95.69 215 VAL A O 1
ATOM 1691 N N . LEU A 1 216 ? 6.320 1.670 13.658 1.00 97.25 216 LEU A N 1
ATOM 1692 C CA . LEU A 1 216 ? 6.385 0.289 13.162 1.00 97.25 216 LEU A CA 1
ATOM 1693 C C . LEU A 1 216 ? 7.577 -0.483 13.754 1.00 97.25 216 LEU A C 1
ATOM 1695 O O . LEU A 1 216 ? 7.464 -1.687 13.994 1.00 97.25 216 LEU A O 1
ATOM 1699 N N . LYS A 1 217 ? 8.700 0.199 14.029 1.00 96.94 217 LYS A N 1
ATOM 1700 C CA . LYS A 1 217 ? 9.893 -0.412 14.621 1.00 96.94 217 LYS A CA 1
ATOM 1701 C C . LYS A 1 217 ? 9.892 -0.459 16.149 1.00 96.94 217 LYS A C 1
ATOM 1703 O O . LYS A 1 217 ? 10.313 -1.478 16.690 1.00 96.94 217 LYS A O 1
ATOM 1708 N N . SER A 1 218 ? 9.488 0.596 16.851 1.00 95.69 218 SER A N 1
ATOM 1709 C CA . SER A 1 218 ? 9.535 0.618 18.319 1.00 95.69 218 SER A CA 1
ATOM 1710 C C . SER A 1 218 ? 8.500 -0.312 18.937 1.00 95.69 218 SER A C 1
ATOM 1712 O O . SER A 1 218 ? 8.833 -1.035 19.874 1.00 95.69 218 SER A O 1
ATOM 1714 N N . ASP A 1 219 ? 7.299 -0.333 18.365 1.00 93.31 219 ASP A N 1
ATOM 1715 C CA . ASP A 1 219 ? 6.120 -0.906 19.014 1.00 93.31 219 ASP A CA 1
ATOM 1716 C C . ASP A 1 219 ? 5.892 -2.337 18.483 1.00 93.31 219 ASP A C 1
ATOM 1718 O O . ASP A 1 219 ? 5.720 -3.292 19.238 1.00 93.31 219 ASP A O 1
ATOM 1722 N N . PHE A 1 220 ? 6.036 -2.530 17.163 1.00 95.94 220 PHE A N 1
ATOM 1723 C CA . PHE A 1 220 ? 5.778 -3.810 16.484 1.00 95.94 220 PHE A CA 1
ATOM 1724 C C . PHE A 1 220 ? 7.041 -4.544 15.996 1.00 95.94 220 PHE A C 1
ATOM 1726 O O . PHE A 1 220 ? 6.945 -5.641 15.447 1.00 95.94 220 PHE A O 1
ATOM 1733 N N . ASN A 1 221 ? 8.241 -3.973 16.171 1.00 97.12 221 ASN A N 1
ATOM 1734 C CA . ASN A 1 221 ? 9.524 -4.494 15.658 1.00 97.12 221 ASN A CA 1
ATOM 1735 C C . ASN A 1 221 ? 9.580 -4.732 14.124 1.00 97.12 221 ASN A C 1
ATOM 1737 O O . ASN A 1 221 ? 10.525 -5.343 13.613 1.00 97.12 221 ASN A O 1
ATOM 1741 N N . LEU A 1 222 ? 8.614 -4.214 13.364 1.00 97.12 222 LEU A N 1
ATOM 1742 C CA . LEU A 1 222 ? 8.535 -4.345 11.911 1.00 97.12 222 LEU A CA 1
ATOM 1743 C C . LEU A 1 222 ? 9.510 -3.388 11.209 1.00 97.12 222 LEU A C 1
ATOM 1745 O O . LEU A 1 222 ? 9.954 -2.384 11.768 1.00 97.12 222 LEU A O 1
ATOM 1749 N N . SER A 1 223 ? 9.939 -3.717 9.990 1.00 96.38 223 SER A N 1
ATOM 1750 C CA . SER A 1 223 ? 10.938 -2.934 9.246 1.00 96.38 223 SER A CA 1
ATOM 1751 C C . SER A 1 223 ? 10.879 -3.222 7.751 1.00 96.38 223 SER A C 1
ATOM 1753 O O . SER A 1 223 ? 10.583 -4.341 7.342 1.00 96.38 223 SER A O 1
ATOM 1755 N N . LEU A 1 224 ? 11.255 -2.240 6.929 1.00 96.75 224 LEU A N 1
ATOM 1756 C CA . LEU A 1 224 ? 11.495 -2.470 5.507 1.00 96.75 224 LEU A CA 1
ATOM 1757 C C . LEU A 1 224 ? 12.726 -3.373 5.313 1.00 96.75 224 LEU A C 1
ATOM 1759 O O . LEU A 1 224 ? 13.830 -3.004 5.712 1.00 96.75 224 LEU A O 1
ATOM 1763 N N . THR A 1 225 ? 12.548 -4.534 4.679 1.00 93.81 225 THR A N 1
ATOM 1764 C CA . THR A 1 225 ? 13.633 -5.487 4.367 1.00 93.81 225 THR A CA 1
ATOM 1765 C C . THR A 1 225 ? 14.347 -5.179 3.046 1.00 93.81 225 THR A C 1
ATOM 1767 O O . THR A 1 225 ? 15.469 -5.633 2.822 1.00 93.81 225 THR A O 1
ATOM 1770 N N . ARG A 1 226 ? 13.721 -4.371 2.183 1.00 92.44 226 ARG A N 1
ATOM 1771 C CA . ARG A 1 226 ? 14.228 -3.896 0.888 1.00 92.44 226 ARG A CA 1
ATOM 1772 C C . ARG A 1 226 ? 13.801 -2.439 0.638 1.00 92.44 226 ARG A C 1
ATOM 1774 O O . ARG A 1 226 ? 12.857 -1.984 1.289 1.00 92.44 226 ARG A O 1
ATOM 1781 N N . PRO A 1 227 ? 14.488 -1.693 -0.252 1.00 94.50 227 PRO A N 1
ATOM 1782 C CA . PRO A 1 227 ? 14.116 -0.318 -0.570 1.00 94.50 227 PRO A CA 1
ATOM 1783 C C . PRO A 1 227 ? 12.736 -0.211 -1.220 1.00 94.50 227 PRO A C 1
ATOM 1785 O O . PRO A 1 227 ? 12.335 -1.105 -1.964 1.00 94.50 227 PRO A O 1
ATOM 1788 N N . ILE A 1 228 ? 12.056 0.909 -0.979 1.00 96.69 228 ILE A N 1
ATOM 1789 C CA . ILE A 1 228 ? 10.741 1.225 -1.555 1.00 96.69 228 ILE A CA 1
ATOM 1790 C C . ILE A 1 228 ? 10.738 2.629 -2.164 1.00 96.69 228 ILE A C 1
ATOM 1792 O O . ILE A 1 228 ? 11.607 3.453 -1.859 1.00 96.69 228 ILE A O 1
ATOM 1796 N N . ARG A 1 229 ? 9.719 2.937 -2.967 1.00 97.69 229 ARG A N 1
ATOM 1797 C CA . ARG A 1 229 ? 9.508 4.271 -3.542 1.00 97.69 229 ARG A CA 1
ATOM 1798 C C . ARG A 1 229 ? 8.132 4.822 -3.168 1.00 97.69 229 ARG A C 1
ATOM 1800 O O . ARG A 1 229 ? 7.144 4.109 -3.285 1.00 97.69 229 ARG A O 1
ATOM 1807 N N . ILE A 1 230 ? 8.056 6.083 -2.747 1.00 98.00 230 ILE A N 1
ATOM 1808 C CA . ILE A 1 230 ? 6.784 6.787 -2.510 1.00 98.00 230 ILE A CA 1
ATOM 1809 C C . ILE A 1 230 ? 6.668 7.906 -3.539 1.00 98.00 230 ILE A C 1
ATOM 1811 O O . ILE A 1 230 ? 7.503 8.809 -3.561 1.00 98.00 230 ILE A O 1
ATOM 1815 N N . VAL A 1 231 ? 5.650 7.843 -4.392 1.00 97.62 231 VAL A N 1
ATOM 1816 C CA . VAL A 1 231 ? 5.397 8.799 -5.473 1.00 97.62 231 VAL A CA 1
ATOM 1817 C C . VAL A 1 231 ? 4.212 9.683 -5.089 1.00 97.62 231 VAL A C 1
ATOM 1819 O O . VAL A 1 231 ? 3.065 9.236 -5.113 1.00 97.62 231 VAL A O 1
ATOM 1822 N N . LEU A 1 232 ? 4.487 10.940 -4.735 1.00 96.69 232 LEU A N 1
ATOM 1823 C CA . LEU A 1 232 ? 3.456 11.941 -4.471 1.00 96.69 232 LEU A CA 1
ATOM 1824 C C . LEU A 1 232 ? 3.194 12.768 -5.730 1.00 96.69 232 LEU A C 1
ATOM 1826 O O . LEU A 1 232 ? 4.063 13.516 -6.186 1.00 96.69 232 LEU A O 1
ATOM 1830 N N . TYR A 1 233 ? 1.978 12.665 -6.255 1.00 95.25 233 TYR A N 1
ATOM 1831 C CA . TYR A 1 233 ? 1.474 13.544 -7.308 1.00 95.25 233 TYR A CA 1
ATOM 1832 C C . TYR A 1 233 ? 0.842 14.787 -6.675 1.00 95.25 233 TYR A C 1
ATOM 1834 O O . TYR A 1 233 ? 0.093 14.663 -5.714 1.00 95.25 233 TYR A O 1
ATOM 1842 N N . THR A 1 234 ? 1.076 15.977 -7.226 1.00 91.19 234 THR A N 1
ATOM 1843 C CA . THR A 1 234 ? 0.367 17.217 -6.831 1.00 91.19 234 THR A CA 1
ATOM 1844 C C . THR A 1 234 ? -0.939 17.427 -7.608 1.00 91.19 234 THR A C 1
ATOM 1846 O O . THR A 1 234 ? -1.635 18.423 -7.422 1.00 91.19 234 THR A O 1
ATOM 1849 N N . ASP A 1 235 ? -1.298 16.465 -8.463 1.00 89.81 235 ASP A N 1
ATOM 1850 C CA . ASP A 1 235 ? -2.605 16.341 -9.103 1.00 89.81 235 ASP A CA 1
ATOM 1851 C C . ASP A 1 235 ? -3.098 14.886 -8.997 1.00 89.81 235 ASP A C 1
ATOM 1853 O O . ASP A 1 235 ? -2.699 14.009 -9.772 1.00 89.81 235 ASP A O 1
ATOM 1857 N N . GLY A 1 236 ? -4.007 14.617 -8.055 1.00 89.38 236 GLY A N 1
ATOM 1858 C CA . GLY A 1 236 ? -4.640 13.306 -7.905 1.00 89.38 236 GLY A CA 1
ATOM 1859 C C . GLY A 1 236 ? -5.485 12.859 -9.105 1.00 89.38 236 GLY A C 1
ATOM 1860 O O . GLY A 1 236 ? -5.769 11.667 -9.239 1.00 89.38 236 GLY A O 1
ATOM 1861 N N . ALA A 1 237 ? -5.897 13.757 -10.011 1.00 89.38 237 ALA A N 1
ATOM 1862 C CA . ALA A 1 237 ? -6.500 13.350 -11.280 1.00 89.38 237 ALA A CA 1
ATOM 1863 C C . ALA A 1 237 ? -5.447 12.769 -12.228 1.00 89.38 237 ALA A C 1
ATOM 1865 O O . ALA A 1 237 ? -5.687 11.696 -12.785 1.00 89.38 237 ALA A O 1
ATOM 1866 N N . ARG A 1 238 ? -4.271 13.402 -12.324 1.00 90.44 238 ARG A N 1
ATOM 1867 C CA . ARG A 1 238 ? -3.124 12.864 -13.069 1.00 90.44 238 ARG A CA 1
ATOM 1868 C C . ARG A 1 238 ? -2.612 11.550 -12.470 1.00 90.44 238 ARG A C 1
ATOM 1870 O O . ARG A 1 238 ? -2.349 10.621 -13.227 1.00 90.44 238 ARG A O 1
ATOM 1877 N N . MET A 1 239 ? -2.563 11.416 -11.141 1.00 92.19 239 MET A N 1
ATOM 1878 C CA . MET A 1 239 ? -2.239 10.140 -10.478 1.00 92.19 239 MET A CA 1
ATOM 1879 C C . MET A 1 239 ? -3.178 9.011 -10.927 1.00 92.19 239 MET A C 1
ATOM 1881 O O . MET A 1 239 ? -2.732 7.928 -11.300 1.00 92.19 239 MET A O 1
ATOM 1885 N N . ARG A 1 240 ? -4.495 9.260 -10.914 1.00 89.94 240 ARG A N 1
ATOM 1886 C CA . ARG A 1 240 ? -5.510 8.265 -11.299 1.00 89.94 240 ARG A CA 1
ATOM 1887 C C . ARG A 1 240 ? -5.527 7.962 -12.802 1.00 89.94 240 ARG A C 1
ATOM 1889 O O . ARG A 1 240 ? -5.960 6.877 -13.181 1.00 89.94 240 ARG A O 1
ATOM 1896 N N . GLU A 1 241 ? -5.061 8.882 -13.645 1.00 88.56 241 GLU A N 1
ATOM 1897 C CA . GLU A 1 241 ? -4.798 8.631 -15.069 1.00 88.56 241 GLU A CA 1
ATOM 1898 C C . GLU A 1 241 ? -3.561 7.739 -15.265 1.00 88.56 241 GLU A C 1
ATOM 1900 O O . GLU A 1 241 ? -3.633 6.748 -15.992 1.00 88.56 241 GLU A O 1
ATOM 1905 N N . ASP A 1 242 ? -2.466 8.025 -14.556 1.00 89.12 242 ASP A N 1
ATOM 1906 C CA . ASP A 1 242 ? -1.208 7.272 -14.628 1.00 89.12 242 ASP A CA 1
ATOM 1907 C C . ASP A 1 242 ? -1.319 5.845 -14.042 1.00 89.12 242 ASP A C 1
ATOM 1909 O O . ASP A 1 242 ? -0.703 4.911 -14.566 1.00 89.12 242 ASP A O 1
ATOM 1913 N N . LEU A 1 243 ? -2.162 5.648 -13.017 1.00 85.88 243 LEU A N 1
ATOM 1914 C CA . LEU A 1 243 ? -2.611 4.332 -12.524 1.00 85.88 243 LEU A CA 1
ATOM 1915 C C . LEU A 1 243 ? -3.503 3.579 -13.541 1.00 85.88 243 LEU A C 1
ATOM 1917 O O . LEU A 1 243 ? -3.718 2.373 -13.422 1.00 85.88 243 LEU A O 1
ATOM 1921 N N . GLY A 1 244 ? -4.011 4.267 -14.567 1.00 82.25 244 GLY A N 1
ATOM 1922 C CA . GLY A 1 244 ? -4.792 3.701 -15.664 1.00 82.25 244 GLY A CA 1
ATOM 1923 C C . GLY A 1 244 ? -6.311 3.754 -15.462 1.00 82.25 244 GLY A C 1
ATOM 1924 O O . GLY A 1 244 ? -6.835 3.793 -14.349 1.00 82.25 244 GLY A O 1
ATOM 1925 N N . GLY A 1 245 ? -7.050 3.698 -16.576 1.00 70.06 245 GLY A N 1
ATOM 1926 C CA . GLY A 1 245 ? -8.500 3.955 -16.648 1.00 70.06 245 GLY A CA 1
ATOM 1927 C C . GLY A 1 245 ? -9.445 2.974 -15.931 1.00 70.06 245 GLY A C 1
ATOM 1928 O O . GLY A 1 245 ? -10.656 3.077 -16.108 1.00 70.06 245 GLY A O 1
ATOM 1929 N N . GLY A 1 246 ? -8.927 2.023 -15.147 1.00 71.69 246 GLY A N 1
ATOM 1930 C CA . GLY A 1 246 ? -9.715 1.241 -14.182 1.00 71.69 246 GLY A CA 1
ATOM 1931 C C . GLY A 1 246 ? -9.830 1.907 -12.802 1.00 71.69 246 GLY A C 1
ATOM 1932 O O . GLY A 1 246 ? -10.685 1.522 -12.001 1.00 71.69 246 GLY A O 1
ATOM 1933 N N . THR A 1 247 ? -8.985 2.903 -12.523 1.00 79.56 247 THR A N 1
ATOM 1934 C CA . THR A 1 247 ? -8.874 3.570 -11.222 1.00 79.56 247 THR A CA 1
ATOM 1935 C C . THR A 1 247 ? -10.121 4.389 -10.900 1.00 79.56 247 THR A C 1
ATOM 1937 O O . THR A 1 247 ? -10.621 5.161 -11.721 1.00 79.56 247 THR A O 1
ATOM 1940 N N . ARG A 1 248 ? -10.652 4.235 -9.683 1.00 78.50 248 ARG A N 1
ATOM 1941 C CA . ARG A 1 248 ? -11.880 4.923 -9.262 1.00 78.50 248 ARG A CA 1
ATOM 1942 C C . ARG A 1 248 ? -11.577 6.363 -8.858 1.00 78.50 248 ARG A C 1
ATOM 1944 O O . ARG A 1 248 ? -10.550 6.641 -8.253 1.00 78.50 248 ARG A O 1
ATOM 1951 N N . GLY A 1 249 ? -12.513 7.277 -9.119 1.00 76.12 249 GLY A N 1
ATOM 1952 C CA . GLY A 1 249 ? -12.338 8.713 -8.850 1.00 76.12 249 GLY A CA 1
ATOM 1953 C C . GLY A 1 249 ? -12.139 9.109 -7.379 1.00 76.12 249 GLY A C 1
ATOM 1954 O O . GLY A 1 249 ? -11.788 10.255 -7.129 1.00 76.12 249 GLY A O 1
ATOM 1955 N N . TRP A 1 250 ? -12.355 8.190 -6.430 1.00 72.38 250 TRP A N 1
ATOM 1956 C CA . TRP A 1 250 ? -12.124 8.392 -4.993 1.00 72.38 250 TRP A CA 1
ATOM 1957 C C . TRP A 1 250 ? -10.773 7.863 -4.487 1.00 72.38 250 TRP A C 1
ATOM 1959 O O . TRP A 1 250 ? -10.462 8.058 -3.318 1.00 72.38 250 TRP A O 1
ATOM 1969 N N . VAL A 1 251 ? -9.978 7.190 -5.328 1.00 78.44 251 VAL A N 1
ATOM 1970 C CA . VAL A 1 251 ? -8.659 6.663 -4.937 1.00 78.44 251 VAL A CA 1
ATOM 1971 C C . VAL A 1 251 ? -7.705 7.831 -4.675 1.00 78.44 251 VAL A C 1
ATOM 1973 O O . VAL A 1 251 ? -7.346 8.552 -5.608 1.00 78.44 251 VAL A O 1
ATOM 1976 N N . GLY A 1 252 ? -7.336 8.017 -3.404 1.00 82.00 252 GLY A N 1
ATOM 1977 C CA . GLY A 1 252 ? -6.332 8.987 -2.949 1.00 82.00 252 GLY A CA 1
ATOM 1978 C C . GLY A 1 252 ? -4.941 8.384 -2.727 1.00 82.00 252 GLY A C 1
ATOM 1979 O O . GLY A 1 252 ? -3.965 9.127 -2.748 1.00 82.00 252 GLY A O 1
ATOM 1980 N N . GLY A 1 253 ? -4.847 7.058 -2.580 1.00 87.19 253 GLY A N 1
ATOM 1981 C CA . GLY A 1 253 ? -3.601 6.311 -2.410 1.00 87.19 253 GLY A CA 1
ATOM 1982 C C . GLY A 1 253 ? -3.705 4.866 -2.910 1.00 87.19 253 GLY A C 1
ATOM 1983 O O . GLY A 1 253 ? -4.818 4.358 -3.082 1.00 87.19 253 GLY A O 1
ATOM 1984 N N . VAL A 1 254 ? -2.552 4.260 -3.218 1.00 89.06 254 VAL A N 1
ATOM 1985 C CA . VAL A 1 254 ? -2.356 2.825 -3.491 1.00 89.06 254 VAL A CA 1
ATOM 1986 C C . VAL A 1 254 ? -0.935 2.408 -3.086 1.00 89.06 254 VAL A C 1
ATOM 1988 O O . VAL A 1 254 ? 0.035 2.853 -3.707 1.00 89.06 254 VAL A O 1
ATOM 1991 N N . ALA A 1 255 ? -0.798 1.483 -2.138 1.00 92.31 255 ALA A N 1
ATOM 1992 C CA . ALA A 1 255 ? 0.392 0.652 -1.971 1.00 92.31 255 ALA A CA 1
ATOM 1993 C C . ALA A 1 255 ? 0.364 -0.574 -2.903 1.00 92.31 255 ALA A C 1
ATOM 1995 O O . ALA A 1 255 ? -0.562 -1.384 -2.865 1.00 92.31 255 ALA A O 1
ATOM 1996 N N . ASP A 1 256 ? 1.425 -0.759 -3.688 1.00 92.00 256 ASP A N 1
ATOM 1997 C CA . ASP A 1 256 ? 1.762 -2.025 -4.338 1.00 92.00 256 ASP A CA 1
ATOM 1998 C C . ASP A 1 256 ? 3.052 -2.574 -3.708 1.00 92.00 256 ASP A C 1
ATOM 2000 O O . ASP A 1 256 ? 4.171 -2.148 -4.018 1.00 92.00 256 ASP A O 1
ATOM 2004 N N . ALA A 1 257 ? 2.885 -3.497 -2.761 1.00 88.75 257 ALA A N 1
ATOM 2005 C CA . ALA A 1 257 ? 3.977 -4.060 -1.974 1.00 88.75 257 ALA A CA 1
ATOM 2006 C C . ALA A 1 257 ? 4.817 -5.102 -2.738 1.00 88.75 257 ALA A C 1
ATOM 2008 O O . ALA A 1 257 ? 6.023 -5.205 -2.498 1.00 88.75 257 ALA A O 1
ATOM 2009 N N . ASP A 1 258 ? 4.226 -5.812 -3.707 1.00 87.50 258 ASP A N 1
ATOM 2010 C CA . ASP A 1 258 ? 4.957 -6.725 -4.599 1.00 87.50 258 ASP A CA 1
ATOM 2011 C C . ASP A 1 258 ? 5.926 -5.925 -5.485 1.00 87.50 258 ASP A C 1
ATOM 2013 O O . ASP A 1 258 ? 7.070 -6.329 -5.725 1.00 87.50 258 ASP A O 1
ATOM 2017 N N . LEU A 1 259 ? 5.487 -4.746 -5.935 1.00 92.00 259 LEU A N 1
ATOM 2018 C CA . LEU A 1 259 ? 6.277 -3.826 -6.745 1.00 92.00 259 LEU A CA 1
ATOM 2019 C C . LEU A 1 259 ? 7.122 -2.835 -5.926 1.00 92.00 259 LEU A C 1
ATOM 2021 O O . LEU A 1 259 ? 8.027 -2.219 -6.490 1.00 92.00 259 LEU A O 1
ATOM 2025 N N . ASN A 1 260 ? 6.916 -2.760 -4.606 1.00 94.50 260 ASN A N 1
ATOM 2026 C CA . ASN A 1 260 ? 7.630 -1.900 -3.649 1.00 94.50 260 ASN A CA 1
ATOM 2027 C C . ASN A 1 260 ? 7.406 -0.392 -3.877 1.00 94.50 260 ASN A C 1
ATOM 2029 O O . ASN A 1 260 ? 8.318 0.421 -3.687 1.00 94.50 260 ASN A O 1
ATOM 2033 N N . VAL A 1 261 ? 6.197 -0.012 -4.302 1.00 96.56 261 VAL A N 1
ATOM 2034 C CA . VAL A 1 261 ? 5.844 1.378 -4.618 1.00 96.56 261 VAL A CA 1
ATOM 2035 C C . VAL A 1 261 ? 4.535 1.785 -3.949 1.00 96.56 261 VAL A C 1
ATOM 2037 O O . VAL A 1 261 ? 3.556 1.052 -3.989 1.00 96.56 261 VAL A O 1
ATOM 2040 N N . ILE A 1 262 ? 4.509 2.987 -3.379 1.00 96.81 262 ILE A N 1
ATOM 2041 C CA . ILE A 1 262 ? 3.303 3.654 -2.881 1.00 96.81 262 ILE A CA 1
ATOM 2042 C C . ILE A 1 262 ? 3.039 4.873 -3.764 1.00 96.81 262 ILE A C 1
ATOM 2044 O O . ILE A 1 262 ? 3.963 5.634 -4.052 1.00 96.81 262 ILE A O 1
ATOM 2048 N N . LEU A 1 263 ? 1.790 5.078 -4.172 1.00 95.50 263 LEU A N 1
ATOM 2049 C CA . LEU A 1 263 ? 1.335 6.262 -4.898 1.00 95.50 263 LEU A CA 1
ATOM 2050 C C . LEU A 1 263 ? 0.271 6.977 -4.080 1.00 95.50 263 LEU A C 1
ATOM 2052 O O . LEU A 1 263 ? -0.631 6.323 -3.571 1.00 95.50 263 LEU A O 1
ATOM 2056 N N . LEU A 1 264 ? 0.372 8.300 -3.965 1.00 95.31 264 LEU A N 1
ATOM 2057 C CA . LEU A 1 264 ? -0.513 9.123 -3.138 1.00 95.31 264 LEU A CA 1
ATOM 2058 C C . LEU A 1 264 ? -0.748 10.503 -3.776 1.00 95.31 264 LEU A C 1
ATOM 2060 O O . LEU A 1 264 ? 0.136 11.069 -4.429 1.00 95.31 264 LEU A O 1
ATOM 2064 N N . ASP A 1 265 ? -1.934 11.064 -3.544 1.00 93.38 265 ASP A N 1
ATOM 2065 C CA . ASP A 1 265 ? -2.249 12.467 -3.820 1.00 93.38 265 ASP A CA 1
ATOM 2066 C C . ASP A 1 265 ? -1.604 13.349 -2.734 1.00 93.38 265 ASP A C 1
ATOM 2068 O O . ASP A 1 265 ? -2.050 13.397 -1.590 1.00 93.38 265 ASP A O 1
ATOM 2072 N N . GLY A 1 266 ? -0.515 14.035 -3.082 1.00 90.50 266 GLY A N 1
ATOM 2073 C CA . GLY A 1 266 ? 0.285 14.866 -2.176 1.00 90.50 266 GLY A CA 1
ATOM 2074 C C . GLY A 1 266 ? -0.417 16.130 -1.668 1.00 90.50 266 GLY A C 1
ATOM 2075 O O . GLY A 1 266 ? 0.117 16.808 -0.788 1.00 90.50 266 GLY A O 1
ATOM 2076 N N . GLU A 1 267 ? -1.606 16.447 -2.184 1.00 88.56 267 GLU A N 1
ATOM 2077 C CA . GLU A 1 267 ? -2.459 17.530 -1.683 1.00 88.56 267 GLU A CA 1
ATOM 2078 C C . GLU A 1 267 ? -3.686 17.006 -0.906 1.00 88.56 267 GLU A C 1
ATOM 2080 O O . GLU A 1 267 ? -4.580 17.778 -0.544 1.00 88.56 267 GLU A O 1
ATOM 2085 N N . MET A 1 268 ? -3.736 15.702 -0.592 1.00 88.38 268 MET A N 1
ATOM 2086 C CA . MET A 1 268 ? -4.804 15.129 0.228 1.00 88.38 268 MET A CA 1
ATOM 2087 C C . MET A 1 268 ? -4.758 15.610 1.686 1.00 88.38 268 MET A C 1
ATOM 2089 O O . MET A 1 268 ? -3.704 15.728 2.316 1.00 88.38 268 MET A O 1
ATOM 2093 N N . HIS A 1 269 ? -5.937 15.820 2.270 1.00 87.06 269 HIS A N 1
ATOM 2094 C CA . HIS A 1 269 ? -6.062 16.055 3.706 1.00 87.06 269 HIS A CA 1
ATOM 2095 C C . HIS A 1 269 ? -5.730 14.771 4.479 1.00 87.06 269 HIS A C 1
ATOM 2097 O O . HIS A 1 269 ? -6.287 13.717 4.178 1.00 87.06 269 HIS A O 1
ATOM 2103 N N . GLY A 1 270 ? -4.863 14.864 5.490 1.00 90.56 270 GLY A N 1
ATOM 2104 C CA . GLY A 1 270 ? -4.373 13.690 6.219 1.00 90.56 270 GLY A CA 1
ATOM 2105 C C . GLY A 1 270 ? -3.268 12.917 5.488 1.00 90.56 270 GLY A C 1
ATOM 2106 O O . GLY A 1 270 ? -3.149 11.710 5.664 1.00 90.56 270 GLY A O 1
ATOM 2107 N N . LEU A 1 271 ? -2.456 13.582 4.654 1.00 92.88 271 LEU A N 1
ATOM 2108 C CA . LEU A 1 271 ? -1.336 12.948 3.945 1.00 92.88 271 LEU A CA 1
ATOM 2109 C C . LEU A 1 271 ? -0.365 12.205 4.884 1.00 92.88 271 LEU A C 1
ATOM 2111 O O . LEU A 1 271 ? 0.153 11.157 4.514 1.00 92.88 271 LEU A O 1
ATOM 2115 N N . SER A 1 272 ? -0.108 12.719 6.093 1.00 94.62 272 SER A N 1
ATOM 2116 C CA . SER A 1 272 ? 0.811 12.062 7.040 1.00 94.62 272 SER A CA 1
ATOM 2117 C C . SER A 1 272 ? 0.255 10.730 7.546 1.00 94.62 272 SER A C 1
ATOM 2119 O O . SER A 1 272 ? 0.981 9.742 7.636 1.00 94.62 272 SER A O 1
ATOM 2121 N N . GLU A 1 273 ? -1.042 10.710 7.835 1.00 94.00 273 GLU A N 1
ATOM 2122 C CA . GLU A 1 273 ? -1.830 9.538 8.192 1.00 94.00 273 GLU A CA 1
ATOM 2123 C C . GLU A 1 273 ? -1.883 8.533 7.027 1.00 94.00 273 GLU A C 1
ATOM 2125 O O . GLU A 1 273 ? -1.553 7.363 7.210 1.00 94.00 273 GLU A O 1
ATOM 2130 N N . ALA A 1 274 ? -2.179 8.990 5.806 1.00 94.12 274 ALA A N 1
ATOM 2131 C CA . ALA A 1 274 ? -2.225 8.143 4.612 1.00 94.12 274 ALA A CA 1
ATOM 2132 C C . ALA A 1 274 ? -0.860 7.517 4.266 1.00 94.12 274 ALA A C 1
ATOM 2134 O O . ALA A 1 274 ? -0.786 6.325 3.981 1.00 94.12 274 ALA A O 1
ATOM 2135 N N . ILE A 1 275 ? 0.239 8.278 4.371 1.00 96.31 275 ILE A N 1
ATOM 2136 C CA . ILE A 1 275 ? 1.606 7.744 4.245 1.00 96.31 275 ILE A CA 1
ATOM 2137 C C . ILE A 1 275 ? 1.839 6.615 5.252 1.00 96.31 275 ILE A C 1
ATOM 2139 O O . ILE A 1 275 ? 2.435 5.604 4.898 1.00 96.31 275 ILE A O 1
ATOM 2143 N N . ALA A 1 276 ? 1.384 6.768 6.497 1.00 96.69 276 ALA A N 1
ATOM 2144 C CA . ALA A 1 276 ? 1.565 5.757 7.534 1.00 96.69 276 ALA A CA 1
ATOM 2145 C C . ALA A 1 276 ? 0.742 4.484 7.281 1.00 96.69 276 ALA A C 1
ATOM 2147 O O . ALA A 1 276 ? 1.251 3.380 7.482 1.00 96.69 276 ALA A O 1
ATOM 2148 N N . HIS A 1 277 ? -0.491 4.643 6.799 1.00 95.81 277 HIS A N 1
ATOM 2149 C CA . HIS A 1 277 ? -1.388 3.556 6.412 1.00 95.81 277 HIS A CA 1
ATOM 2150 C C . HIS A 1 277 ? -0.777 2.726 5.265 1.00 95.81 277 HIS A C 1
ATOM 2152 O O . HIS A 1 277 ? -0.469 1.546 5.439 1.00 95.81 277 HIS A O 1
ATOM 2158 N N . GLU A 1 278 ? -0.475 3.370 4.133 1.00 96.12 278 GLU A N 1
ATOM 2159 C CA . GLU A 1 278 ? 0.076 2.718 2.934 1.00 96.12 278 GLU A CA 1
ATOM 2160 C C . GLU A 1 278 ? 1.468 2.105 3.184 1.00 96.12 278 GLU A C 1
ATOM 2162 O O . GLU A 1 278 ? 1.797 1.030 2.680 1.00 96.12 278 GLU A O 1
ATOM 2167 N N . LEU A 1 279 ? 2.299 2.752 4.012 1.00 97.25 279 LEU A N 1
ATOM 2168 C CA . LE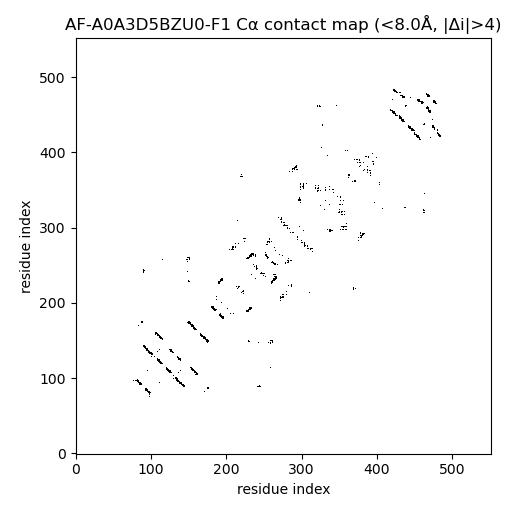U A 1 279 ? 3.612 2.225 4.394 1.00 97.25 279 LEU A CA 1
ATOM 2169 C C . LEU A 1 279 ? 3.511 0.994 5.298 1.00 97.25 279 LEU A C 1
ATOM 2171 O O . LEU A 1 279 ? 4.358 0.102 5.211 1.00 97.25 279 LEU A O 1
ATOM 2175 N N . THR A 1 280 ? 2.469 0.914 6.126 1.00 97.44 280 THR A N 1
ATOM 2176 C CA . THR A 1 280 ? 2.210 -0.260 6.965 1.00 97.44 280 THR A CA 1
ATOM 2177 C C . THR A 1 280 ? 1.897 -1.485 6.109 1.00 97.44 280 THR A C 1
ATOM 2179 O O . THR A 1 280 ? 2.470 -2.540 6.369 1.00 97.44 280 THR A O 1
ATOM 2182 N N . HIS A 1 281 ? 1.111 -1.353 5.032 1.00 96.19 281 HIS A N 1
ATOM 2183 C CA . HIS A 1 281 ? 0.862 -2.450 4.085 1.00 96.19 281 HIS A CA 1
ATOM 2184 C C . HIS A 1 281 ? 2.164 -3.050 3.525 1.00 96.19 281 HIS A C 1
ATOM 2186 O O . HIS A 1 281 ? 2.373 -4.262 3.596 1.00 96.19 281 HIS A O 1
ATOM 2192 N N . VAL A 1 282 ? 3.075 -2.208 3.020 1.00 97.12 282 VAL A N 1
ATOM 2193 C CA . VAL A 1 282 ? 4.351 -2.669 2.435 1.00 97.12 282 VAL A CA 1
ATOM 2194 C C . VAL A 1 282 ? 5.268 -3.291 3.495 1.00 97.12 282 VAL A C 1
ATOM 2196 O O . VAL A 1 282 ? 5.944 -4.284 3.234 1.00 97.12 282 VAL A O 1
ATOM 2199 N N . VAL A 1 283 ? 5.268 -2.748 4.715 1.00 97.69 283 VAL A N 1
ATOM 2200 C CA . VAL A 1 283 ? 6.048 -3.277 5.844 1.00 97.69 283 VAL A CA 1
ATOM 2201 C C . VAL A 1 283 ? 5.498 -4.615 6.365 1.00 97.69 283 VAL A C 1
ATOM 2203 O O . VAL A 1 283 ? 6.294 -5.475 6.745 1.00 97.69 283 VAL A O 1
ATOM 2206 N N . ILE A 1 284 ? 4.177 -4.830 6.346 1.00 97.56 284 ILE A N 1
ATOM 2207 C CA . ILE A 1 284 ? 3.564 -6.132 6.654 1.00 97.56 284 ILE A CA 1
ATOM 2208 C C . ILE A 1 284 ? 3.971 -7.164 5.602 1.00 97.56 284 ILE A C 1
ATOM 2210 O O . ILE A 1 284 ? 4.509 -8.210 5.956 1.00 97.56 284 ILE A O 1
ATOM 2214 N N . ASP A 1 285 ? 3.803 -6.852 4.317 1.00 95.81 285 ASP A N 1
ATOM 2215 C CA . ASP A 1 285 ? 4.155 -7.761 3.225 1.00 95.81 285 ASP A CA 1
ATOM 2216 C C . ASP A 1 285 ? 5.647 -8.141 3.251 1.00 95.81 285 ASP A C 1
ATOM 2218 O O . ASP A 1 285 ? 5.988 -9.317 3.112 1.00 95.81 285 ASP A O 1
ATOM 2222 N N . HIS A 1 286 ? 6.540 -7.187 3.544 1.00 95.56 286 HIS A N 1
ATOM 2223 C CA . HIS A 1 286 ? 7.974 -7.437 3.767 1.00 95.56 286 HIS A CA 1
ATOM 2224 C C . HIS A 1 286 ? 8.275 -8.398 4.926 1.00 95.56 286 HIS A C 1
ATOM 2226 O O . HIS A 1 286 ? 9.325 -9.045 4.915 1.00 95.56 286 HIS A O 1
ATOM 2232 N N . ALA A 1 287 ? 7.397 -8.465 5.928 1.00 96.44 287 ALA A N 1
ATOM 2233 C CA . ALA A 1 287 ? 7.531 -9.326 7.098 1.00 96.44 287 ALA A CA 1
ATOM 2234 C C . ALA A 1 287 ? 6.827 -10.687 6.939 1.00 96.44 287 ALA A C 1
ATOM 2236 O O . ALA A 1 287 ? 7.060 -11.576 7.758 1.00 96.44 287 ALA A O 1
ATOM 2237 N N . THR A 1 288 ? 5.978 -10.861 5.916 1.00 96.69 288 THR A N 1
ATOM 2238 C CA . THR A 1 288 ? 5.135 -12.061 5.739 1.00 96.69 288 THR A CA 1
ATOM 2239 C C . THR A 1 288 ? 5.225 -12.734 4.366 1.00 96.69 288 THR A C 1
ATOM 2241 O O . THR A 1 288 ? 4.467 -13.668 4.108 1.00 96.69 288 THR A O 1
ATOM 2244 N N . GLU A 1 289 ? 6.114 -12.282 3.476 1.00 92.19 289 GLU A N 1
ATOM 2245 C CA . GLU A 1 289 ? 6.277 -12.821 2.116 1.00 92.19 289 GLU A CA 1
ATOM 2246 C C . GLU A 1 289 ? 6.481 -14.347 2.106 1.00 92.19 289 GLU A C 1
ATOM 2248 O O . GLU A 1 289 ? 7.502 -14.870 2.550 1.00 92.19 289 GLU A O 1
ATOM 2253 N N . ASN A 1 290 ? 5.497 -15.067 1.563 1.00 92.25 290 ASN A N 1
ATOM 2254 C CA . ASN A 1 290 ? 5.486 -16.522 1.455 1.00 92.25 290 ASN A CA 1
ATOM 2255 C C . ASN A 1 290 ? 4.663 -16.955 0.215 1.00 92.25 290 ASN A C 1
ATOM 2257 O O . ASN A 1 290 ? 3.832 -16.184 -0.269 1.00 92.25 290 ASN A O 1
ATOM 2261 N N . PRO A 1 291 ? 4.845 -18.180 -0.315 1.00 90.31 291 PRO A N 1
ATOM 2262 C CA . PRO A 1 291 ? 4.179 -18.625 -1.543 1.00 90.31 291 PRO A CA 1
ATOM 2263 C C . PRO A 1 291 ? 2.812 -19.308 -1.325 1.00 90.31 291 PRO A C 1
ATOM 2265 O O . PRO A 1 291 ? 2.274 -19.882 -2.273 1.00 90.31 291 PRO A O 1
ATOM 2268 N N . PHE A 1 292 ? 2.266 -19.310 -0.102 1.00 90.31 292 PHE A N 1
ATOM 2269 C CA . PHE A 1 292 ? 1.095 -20.113 0.282 1.00 90.31 292 PHE A CA 1
ATOM 2270 C C . PHE A 1 292 ? -0.151 -19.285 0.634 1.00 90.31 292 PHE A C 1
ATOM 2272 O O . PHE A 1 292 ? -1.266 -19.745 0.385 1.00 90.31 292 PHE A O 1
ATOM 2279 N N . GLY A 1 293 ? 0.011 -18.070 1.163 1.00 85.75 293 GLY A N 1
ATOM 2280 C CA . GLY A 1 293 ? -1.097 -17.185 1.530 1.00 85.75 293 GLY A CA 1
ATOM 2281 C C . GLY A 1 293 ? -0.654 -15.750 1.817 1.00 85.75 293 GLY A C 1
ATOM 2282 O O . GLY A 1 293 ? 0.534 -15.445 1.831 1.00 85.75 293 GLY A O 1
ATOM 2283 N N . ARG A 1 294 ? -1.617 -14.857 2.058 1.00 89.69 294 ARG A N 1
ATOM 2284 C CA . ARG A 1 294 ? -1.383 -13.484 2.536 1.00 89.69 294 ARG A CA 1
ATOM 2285 C C . ARG A 1 294 ? -2.025 -13.310 3.911 1.00 89.69 294 ARG A C 1
ATOM 2287 O O . ARG A 1 294 ? -2.938 -14.055 4.256 1.00 89.69 294 ARG A O 1
ATOM 2294 N N . VAL A 1 295 ? -1.561 -12.316 4.663 1.00 94.44 295 VAL A N 1
ATOM 2295 C CA . VAL A 1 295 ? -2.200 -11.869 5.911 1.00 94.44 295 VAL A CA 1
ATOM 2296 C C . VAL A 1 295 ? -3.669 -11.504 5.629 1.00 94.44 295 VAL A C 1
ATOM 2298 O O . VAL A 1 295 ? -3.926 -10.826 4.630 1.00 94.44 295 VAL A O 1
ATOM 2301 N N . PRO A 1 296 ? -4.637 -11.923 6.465 1.00 94.50 296 PRO A N 1
ATOM 2302 C CA . PRO A 1 296 ? -6.045 -11.589 6.269 1.00 94.50 296 PRO A CA 1
ATOM 2303 C C . PRO A 1 296 ? -6.286 -10.082 6.365 1.00 94.50 296 PRO A C 1
ATOM 2305 O O . PRO A 1 296 ? -5.671 -9.398 7.190 1.00 94.50 296 PRO A O 1
ATOM 2308 N N . SER A 1 297 ? -7.219 -9.561 5.560 1.00 93.06 297 SER A N 1
ATOM 2309 C CA . SER A 1 297 ? -7.431 -8.112 5.438 1.00 93.06 297 SER A CA 1
ATOM 2310 C C . SER A 1 297 ? -7.736 -7.431 6.779 1.00 93.06 297 SER A C 1
ATOM 2312 O O . SER A 1 297 ? -7.231 -6.341 7.017 1.00 93.06 297 SER A O 1
ATOM 2314 N N . TRP A 1 298 ? -8.438 -8.083 7.714 1.00 94.56 298 TRP A N 1
ATOM 2315 C CA . TRP A 1 298 ? -8.673 -7.527 9.057 1.00 94.56 298 TRP A CA 1
ATOM 2316 C C . TRP A 1 298 ? -7.395 -7.194 9.842 1.00 94.56 298 TRP A C 1
ATOM 2318 O O . TRP A 1 298 ? -7.389 -6.235 10.607 1.00 94.56 298 TRP A O 1
ATOM 2328 N N . LEU A 1 299 ? -6.310 -7.955 9.673 1.00 96.69 299 LEU A N 1
ATOM 2329 C CA . LEU A 1 299 ? -5.048 -7.686 10.366 1.00 96.69 299 LEU A CA 1
ATOM 2330 C C . LEU A 1 299 ? -4.196 -6.684 9.582 1.00 96.69 299 LEU A C 1
ATOM 2332 O O . LEU 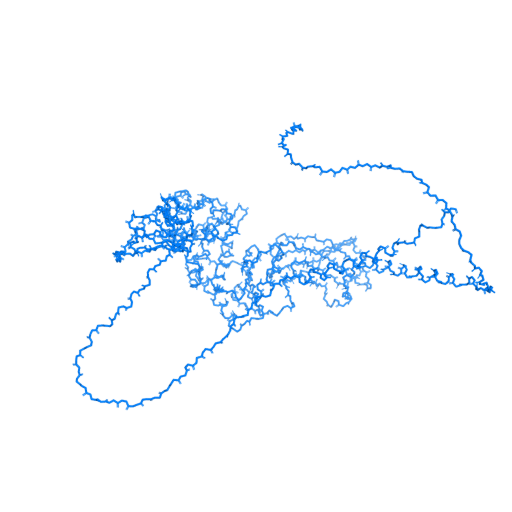A 1 299 ? -3.566 -5.815 10.177 1.00 96.69 299 LEU A O 1
ATOM 2336 N N . HIS A 1 300 ? -4.215 -6.778 8.252 1.00 94.62 300 HIS A N 1
ATOM 2337 C CA . HIS A 1 300 ? -3.468 -5.896 7.351 1.00 94.62 300 HIS A CA 1
ATOM 2338 C C . HIS A 1 300 ? -3.971 -4.444 7.436 1.00 94.62 300 HIS A C 1
ATOM 2340 O O . HIS A 1 300 ? -3.217 -3.529 7.760 1.00 94.62 300 HIS A O 1
ATOM 2346 N N . GLU A 1 301 ? -5.280 -4.261 7.268 1.00 93.75 301 GLU A N 1
ATOM 2347 C CA . GLU A 1 301 ? -5.995 -2.979 7.316 1.00 93.75 301 GLU A CA 1
ATOM 2348 C C . GLU A 1 301 ? -6.184 -2.507 8.776 1.00 93.75 301 GLU A C 1
ATOM 2350 O O . GLU A 1 301 ? -6.151 -1.313 9.087 1.00 93.75 301 GLU A O 1
ATOM 2355 N N . GLY A 1 302 ? -6.357 -3.449 9.713 1.00 96.19 302 GLY A N 1
ATOM 2356 C CA . GLY A 1 302 ? -6.467 -3.157 11.144 1.00 96.19 302 GLY A CA 1
ATOM 2357 C C . GLY A 1 302 ? -5.171 -2.607 11.737 1.00 96.19 302 GLY A C 1
ATOM 2358 O O . GLY A 1 302 ? -5.215 -1.624 12.472 1.00 96.19 302 GLY A O 1
ATOM 2359 N N . LEU A 1 303 ? -4.010 -3.169 11.380 1.00 97.81 303 LEU A N 1
ATOM 2360 C CA . LEU A 1 303 ? -2.724 -2.617 11.807 1.00 97.81 303 LEU A CA 1
ATOM 2361 C C . LEU A 1 303 ? -2.425 -1.294 11.091 1.00 97.81 303 LEU A C 1
ATOM 2363 O O . LEU A 1 303 ? -2.017 -0.345 11.755 1.00 97.81 303 LEU A O 1
ATOM 2367 N N . ALA A 1 304 ? -2.703 -1.181 9.785 1.00 96.06 304 ALA A N 1
ATOM 2368 C CA . ALA A 1 304 ? -2.536 0.075 9.049 1.00 96.06 304 ALA A CA 1
ATOM 2369 C C . ALA A 1 304 ? -3.302 1.239 9.705 1.00 96.06 304 ALA A C 1
ATOM 2371 O O . ALA A 1 304 ? -2.707 2.279 9.990 1.00 96.06 304 ALA A O 1
ATOM 2372 N N . THR A 1 305 ? -4.574 1.035 10.063 1.00 95.50 305 THR A N 1
ATOM 2373 C CA . THR A 1 305 ? -5.380 2.046 10.776 1.00 95.50 305 THR A CA 1
ATOM 2374 C C . THR A 1 305 ? -4.935 2.307 12.221 1.00 95.50 305 THR A C 1
ATOM 2376 O O . THR A 1 305 ? -5.144 3.409 12.726 1.00 95.50 305 THR A O 1
ATOM 2379 N N . VAL A 1 306 ? -4.314 1.347 12.919 1.00 96.56 306 VAL A N 1
ATOM 2380 C CA . VAL A 1 306 ? -3.693 1.603 14.236 1.00 96.56 306 VAL A CA 1
ATOM 2381 C C . VAL A 1 306 ? -2.510 2.563 14.085 1.00 96.56 306 VAL A C 1
ATOM 2383 O O . VAL A 1 306 ? -2.517 3.630 14.705 1.00 96.56 306 VAL A O 1
ATOM 2386 N N . ILE A 1 307 ? -1.557 2.251 13.200 1.00 96.44 307 ILE A N 1
ATOM 2387 C CA . ILE A 1 307 ? -0.374 3.092 12.941 1.00 96.44 307 ILE A CA 1
ATOM 2388 C C . ILE A 1 307 ? -0.795 4.486 12.446 1.00 96.44 307 ILE A C 1
ATOM 2390 O O . ILE A 1 307 ? -0.259 5.498 12.897 1.00 96.44 307 ILE A O 1
ATOM 2394 N N . GLU A 1 308 ? -1.800 4.558 11.571 1.00 94.31 308 GLU A N 1
ATOM 2395 C CA . GLU A 1 308 ? -2.410 5.800 11.085 1.00 94.31 308 GLU A CA 1
ATOM 2396 C C . GLU A 1 308 ? -2.843 6.725 12.244 1.00 94.31 308 GLU A C 1
ATOM 2398 O O . GLU A 1 308 ? -2.384 7.870 12.330 1.00 94.31 308 GLU A O 1
ATOM 2403 N N . THR A 1 309 ? -3.640 6.207 13.192 1.00 93.56 309 THR A N 1
ATOM 2404 C CA . THR A 1 309 ? -4.111 6.974 14.366 1.00 93.56 309 THR A CA 1
ATOM 2405 C C . THR A 1 309 ? -3.012 7.330 15.371 1.00 93.56 309 THR A C 1
ATOM 2407 O O . THR A 1 309 ? -3.177 8.258 16.160 1.00 93.56 309 THR A O 1
ATOM 2410 N N . GLN A 1 310 ? -1.877 6.625 15.355 1.00 92.19 310 GLN A N 1
ATOM 2411 C CA . GLN A 1 310 ? -0.695 6.978 16.148 1.00 92.19 310 GLN A CA 1
ATOM 2412 C C . GLN A 1 310 ? 0.157 8.049 15.445 1.00 92.19 310 GLN A C 1
ATOM 2414 O O . GLN A 1 310 ? 0.832 8.851 16.106 1.00 92.19 310 GLN A O 1
ATOM 2419 N N . VAL A 1 311 ? 0.138 8.105 14.107 1.00 89.69 311 VAL A N 1
ATOM 2420 C CA . VAL A 1 311 ? 0.900 9.078 13.314 1.00 89.69 311 VAL A CA 1
ATOM 2421 C C . VAL A 1 311 ? 0.249 10.462 13.294 1.00 89.69 311 VAL A C 1
ATOM 2423 O O . VAL A 1 311 ? 0.994 11.443 13.412 1.00 89.69 311 VAL A O 1
ATOM 2426 N N . GLY A 1 312 ? -1.080 10.576 13.269 1.00 86.00 312 GLY A N 1
ATOM 2427 C CA . GLY A 1 312 ? -1.753 11.879 13.225 1.00 86.00 312 GLY A CA 1
ATOM 2428 C C . GLY A 1 312 ? -3.103 11.962 13.942 1.00 86.00 312 GLY A C 1
ATOM 2429 O O . GLY A 1 312 ? -3.365 11.237 14.894 1.00 86.00 312 GLY A O 1
ATOM 2430 N N . PHE A 1 313 ? -3.929 12.922 13.522 1.00 83.12 313 PHE A N 1
ATOM 2431 C CA . PHE A 1 313 ? -5.220 13.257 14.148 1.00 83.12 313 PHE A CA 1
ATOM 2432 C C . PHE A 1 313 ? -6.360 13.434 13.131 1.00 83.12 313 PHE A C 1
ATOM 2434 O O . PHE A 1 313 ? -7.496 13.691 13.523 1.00 83.12 313 PHE A O 1
ATOM 2441 N N . ASN A 1 314 ? -6.068 13.326 11.832 1.00 83.94 314 ASN A N 1
ATOM 2442 C CA . ASN A 1 314 ? -7.035 13.490 10.745 1.00 83.94 314 ASN A CA 1
ATOM 2443 C C . ASN A 1 314 ? -7.698 12.167 10.320 1.00 83.94 314 ASN A C 1
ATOM 2445 O O . ASN A 1 314 ? -8.540 12.174 9.421 1.00 83.94 314 ASN A O 1
ATOM 2449 N N . SER A 1 315 ? -7.326 11.057 10.964 1.00 83.88 315 SER A N 1
ATOM 2450 C CA . SER A 1 315 ? -7.935 9.737 10.802 1.00 83.88 315 SER A CA 1
ATOM 2451 C C . SER A 1 315 ? -9.457 9.748 10.982 1.00 83.88 315 SER A C 1
ATOM 2453 O O . SER A 1 315 ? -9.987 10.526 11.786 1.00 83.88 315 SER A O 1
ATOM 2455 N N . PRO A 1 316 ? -10.191 8.837 10.317 1.00 83.94 316 PRO A N 1
ATOM 2456 C CA . PRO A 1 316 ? -11.575 8.548 10.664 1.00 83.94 316 PRO A CA 1
ATOM 2457 C C . PRO A 1 316 ? -11.713 8.195 12.159 1.00 83.94 316 PRO A C 1
ATOM 2459 O O . PRO A 1 316 ? -10.845 7.523 12.718 1.00 83.94 316 PRO A O 1
ATOM 2462 N N . PRO A 1 317 ? -12.813 8.582 12.833 1.00 85.31 317 PRO A N 1
ATOM 2463 C CA . PRO A 1 317 ? -13.017 8.286 14.250 1.00 85.31 317 PRO A CA 1
ATOM 2464 C C . PRO A 1 317 ? -13.450 6.821 14.443 1.00 85.31 317 PRO A C 1
ATOM 2466 O O . PRO A 1 317 ? -14.600 6.537 14.785 1.00 85.31 317 PRO A O 1
ATOM 2469 N N . TYR A 1 318 ? -12.536 5.875 14.197 1.00 89.06 318 TYR A N 1
ATOM 2470 C CA . TYR A 1 318 ? -12.805 4.432 14.164 1.00 89.06 318 TYR A CA 1
ATOM 2471 C C . TYR A 1 318 ? -13.530 3.925 15.417 1.00 89.06 318 TYR A C 1
ATOM 2473 O O . TYR A 1 318 ? -14.466 3.140 15.299 1.00 89.06 318 TYR A O 1
ATOM 2481 N N . ASN A 1 319 ? -13.194 4.446 16.600 1.00 86.38 319 ASN A N 1
ATOM 2482 C CA . ASN A 1 319 ? -13.849 4.074 17.857 1.00 86.38 319 ASN A CA 1
ATOM 2483 C C . ASN A 1 319 ? -15.307 4.575 17.964 1.00 86.38 319 ASN A C 1
ATOM 2485 O O . ASN A 1 319 ? -16.167 3.838 18.446 1.00 86.38 319 ASN A O 1
ATOM 2489 N N . GLU A 1 320 ? -15.632 5.775 17.462 1.00 83.38 320 GLU A N 1
ATOM 2490 C CA . GLU A 1 320 ? -17.029 6.248 17.386 1.00 83.38 320 GLU A CA 1
ATOM 2491 C C . GLU A 1 320 ? -17.833 5.429 16.369 1.00 83.38 320 GLU A C 1
ATOM 2493 O O . GLU A 1 320 ? -18.974 5.031 16.623 1.00 83.38 320 GLU A O 1
ATOM 2498 N N . ILE A 1 321 ? -17.217 5.141 15.219 1.00 84.06 321 ILE A N 1
ATOM 2499 C CA . ILE A 1 321 ? -17.802 4.319 14.159 1.00 84.06 321 ILE A CA 1
ATOM 2500 C C . ILE A 1 321 ? -18.093 2.916 14.707 1.00 84.06 321 ILE A C 1
ATOM 2502 O O . ILE A 1 321 ? -19.216 2.431 14.552 1.00 84.06 321 ILE A O 1
ATOM 2506 N N . MET A 1 322 ? -17.143 2.303 15.418 1.00 86.94 322 MET A N 1
ATOM 2507 C CA . MET A 1 322 ? -17.296 0.971 15.999 1.00 86.94 322 MET A CA 1
ATOM 2508 C C . MET A 1 322 ? -18.369 0.925 17.092 1.00 86.94 322 MET A C 1
ATOM 2510 O O . MET A 1 322 ? -19.217 0.031 17.080 1.00 86.94 322 MET A O 1
ATOM 2514 N N . ALA A 1 323 ? -18.420 1.925 17.978 1.00 81.31 323 ALA A N 1
ATOM 2515 C CA . ALA A 1 323 ? -19.501 2.054 18.955 1.00 81.31 323 ALA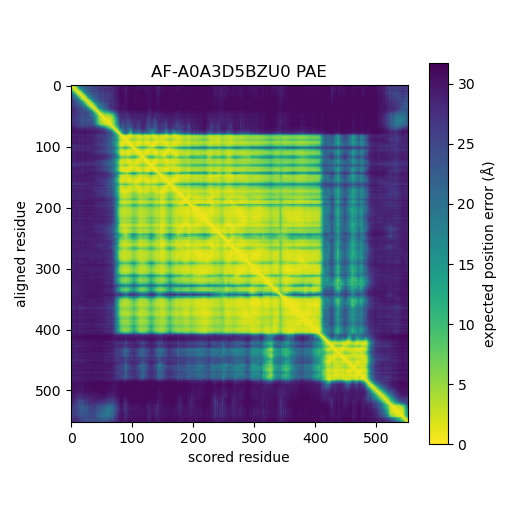 A CA 1
ATOM 2516 C C . ALA A 1 323 ? -20.883 2.168 18.277 1.00 81.31 323 ALA A C 1
ATOM 2518 O O . ALA A 1 323 ? -21.874 1.623 18.773 1.00 81.31 323 ALA A O 1
ATOM 2519 N N . SER A 1 324 ? -20.956 2.822 17.111 1.00 77.62 324 SER A N 1
ATOM 2520 C CA . SER A 1 324 ? -22.187 2.920 16.319 1.00 77.62 324 SER A CA 1
ATOM 2521 C C . SER A 1 324 ? -22.580 1.598 15.635 1.00 77.62 324 SER A C 1
ATOM 2523 O O . SER A 1 324 ? -23.766 1.269 15.589 1.00 77.62 324 SER A O 1
ATOM 2525 N N . ILE A 1 325 ? -21.603 0.798 15.188 1.00 80.19 325 ILE A N 1
ATOM 2526 C CA . ILE A 1 325 ? -21.810 -0.548 14.620 1.00 80.19 325 ILE A CA 1
ATOM 2527 C C . ILE A 1 325 ? -22.319 -1.505 15.698 1.00 80.19 325 ILE A C 1
ATOM 2529 O O . ILE A 1 325 ? -23.344 -2.159 15.491 1.00 80.19 325 ILE A O 1
ATOM 2533 N N . ALA A 1 326 ? -21.667 -1.518 16.865 1.00 78.62 326 ALA A N 1
ATOM 2534 C CA . ALA A 1 326 ? -22.066 -2.324 18.016 1.00 78.62 326 ALA A CA 1
ATOM 2535 C C . ALA A 1 326 ? -23.482 -1.969 18.503 1.00 78.62 326 ALA A C 1
ATOM 2537 O O . ALA A 1 326 ? -24.291 -2.860 18.749 1.00 78.62 326 ALA A O 1
ATOM 2538 N N . THR A 1 327 ? -23.830 -0.676 18.538 1.00 72.19 327 THR A N 1
ATOM 2539 C CA . THR A 1 327 ? -25.185 -0.195 18.887 1.00 72.19 327 THR A CA 1
ATOM 2540 C C . THR A 1 327 ? -26.271 -0.651 17.895 1.00 72.19 327 THR A C 1
ATOM 2542 O O . THR A 1 327 ? -27.454 -0.655 18.239 1.00 72.19 327 THR A O 1
ATOM 2545 N N . CYS A 1 328 ? -25.898 -1.027 16.667 1.00 67.38 328 CYS A N 1
ATOM 2546 C CA . CYS A 1 328 ? -26.828 -1.419 15.605 1.00 67.38 328 CYS A CA 1
ATOM 2547 C C . CYS A 1 328 ? -26.758 -2.891 15.191 1.00 67.38 328 CYS A C 1
ATOM 2549 O O . CYS A 1 328 ? -27.453 -3.256 14.242 1.00 67.38 328 CYS A O 1
ATOM 2551 N N . GLU A 1 329 ? -25.933 -3.708 15.853 1.00 66.56 329 GLU A N 1
ATOM 2552 C CA . GLU A 1 329 ? -25.722 -5.131 15.536 1.00 66.56 329 GLU A CA 1
ATOM 2553 C C . GLU A 1 329 ? -25.270 -5.378 14.073 1.00 66.56 329 GLU A C 1
ATOM 2555 O O . GLU A 1 329 ? -25.447 -6.464 13.527 1.00 66.56 329 GLU A O 1
ATOM 2560 N N . GLN A 1 330 ? -24.656 -4.383 13.413 1.00 70.12 330 GLN A N 1
ATOM 2561 C CA . GLN A 1 330 ? -24.254 -4.458 11.993 1.00 70.12 330 GLN A CA 1
ATOM 2562 C C . GLN A 1 330 ? -22.828 -4.998 11.795 1.00 70.12 330 GLN A C 1
ATOM 2564 O O . GLN A 1 330 ? -22.078 -4.491 10.962 1.00 70.12 330 GLN A O 1
ATOM 2569 N N . PHE A 1 331 ? -22.458 -6.019 12.565 1.00 77.69 331 PHE A N 1
ATOM 2570 C CA . PHE A 1 331 ? -21.150 -6.662 12.470 1.00 77.69 331 PHE A CA 1
ATOM 2571 C C . PHE A 1 331 ? -20.999 -7.438 11.151 1.00 77.69 331 PHE A C 1
ATOM 2573 O O . PHE A 1 331 ? -21.837 -8.268 10.795 1.00 77.69 331 PHE A O 1
ATOM 2580 N N . VAL A 1 332 ? -19.888 -7.215 10.452 1.00 81.00 332 VAL A N 1
ATOM 2581 C CA . VAL A 1 332 ? -19.299 -8.208 9.541 1.00 81.00 332 VAL A CA 1
ATOM 2582 C C . VAL A 1 332 ? -18.599 -9.260 10.406 1.00 81.00 332 VAL A C 1
ATOM 2584 O O . VAL A 1 332 ? -17.911 -8.880 11.350 1.00 81.00 332 VAL A O 1
ATOM 2587 N N . SER A 1 333 ? -18.752 -10.556 10.130 1.00 84.62 333 SER A N 1
ATOM 2588 C CA . SER A 1 333 ? -18.034 -11.573 10.913 1.00 84.62 333 SER A CA 1
ATOM 2589 C C . SER A 1 333 ? -16.531 -11.569 10.625 1.00 84.62 333 SER A C 1
ATOM 2591 O O . SER A 1 333 ? -16.109 -11.132 9.551 1.00 84.62 333 SER A O 1
ATOM 2593 N N . LEU A 1 334 ? -15.711 -12.100 11.533 1.00 85.44 334 LEU A N 1
ATOM 2594 C CA . LEU A 1 334 ? -14.250 -12.101 11.390 1.00 85.44 334 LEU A CA 1
ATOM 2595 C C . LEU A 1 334 ? -13.802 -12.860 10.133 1.00 85.44 334 LEU A C 1
ATOM 2597 O O . LEU A 1 334 ? -13.052 -12.326 9.317 1.00 85.44 334 LEU A O 1
ATOM 2601 N N . ARG A 1 335 ? -14.379 -14.042 9.877 1.00 84.50 335 ARG A N 1
ATOM 2602 C CA . ARG A 1 335 ? -14.170 -14.779 8.612 1.00 84.50 335 ARG A CA 1
ATOM 2603 C C . ARG A 1 335 ? -14.646 -14.005 7.367 1.00 84.50 335 ARG A C 1
ATOM 2605 O O . ARG A 1 335 ? -14.184 -14.281 6.264 1.00 84.50 335 ARG A O 1
ATOM 2612 N N . GLY A 1 336 ? -15.548 -13.033 7.526 1.00 83.62 336 GLY A N 1
ATOM 2613 C CA . GLY A 1 336 ? -15.951 -12.089 6.479 1.00 83.62 336 GLY A CA 1
ATOM 2614 C C . GLY A 1 336 ? -14.973 -10.924 6.269 1.00 83.62 336 GLY A C 1
ATOM 2615 O O . GLY A 1 336 ? -14.936 -10.376 5.171 1.00 83.62 336 GLY A O 1
ATOM 2616 N N . LEU A 1 337 ? -14.169 -10.577 7.281 1.00 86.62 337 LEU A N 1
ATOM 2617 C CA . LEU A 1 337 ? -13.101 -9.568 7.222 1.00 86.62 337 LEU A CA 1
ATOM 2618 C C . LEU A 1 337 ? -11.725 -10.153 6.835 1.00 86.62 337 LEU A C 1
ATOM 2620 O O . LEU A 1 337 ? -10.810 -9.400 6.520 1.00 86.62 337 LEU A O 1
ATOM 2624 N N . THR A 1 338 ? -11.559 -11.481 6.819 1.00 86.38 338 THR A N 1
ATOM 2625 C CA . THR A 1 338 ? -10.399 -12.145 6.185 1.00 86.38 338 THR A CA 1
ATOM 2626 C C . THR A 1 338 ? -10.339 -11.875 4.676 1.00 86.38 338 THR A C 1
ATOM 2628 O O . THR A 1 338 ? -9.253 -11.745 4.115 1.00 86.38 338 THR A O 1
ATOM 2631 N N . GLY A 1 339 ? -11.499 -11.798 4.015 1.00 81.62 339 GLY A N 1
ATOM 2632 C CA . GLY A 1 339 ? -11.608 -11.568 2.573 1.00 81.62 339 GLY A CA 1
ATOM 2633 C C . GLY A 1 339 ? -11.516 -10.094 2.158 1.00 81.62 339 GLY A C 1
ATOM 2634 O O . GLY A 1 339 ? -11.556 -9.188 2.985 1.00 81.62 339 GLY A O 1
ATOM 2635 N N . SER A 1 340 ? -11.447 -9.861 0.843 1.00 71.69 340 SER A N 1
ATOM 2636 C CA . SER A 1 340 ? -11.303 -8.526 0.245 1.00 71.69 340 SER A CA 1
ATOM 2637 C C . SER A 1 340 ? -12.354 -7.528 0.742 1.00 71.69 340 SER A C 1
ATOM 2639 O O . SER A 1 340 ? -13.560 -7.784 0.649 1.00 71.69 340 SER A O 1
ATOM 2641 N N . PHE A 1 341 ? -11.900 -6.361 1.203 1.00 71.00 341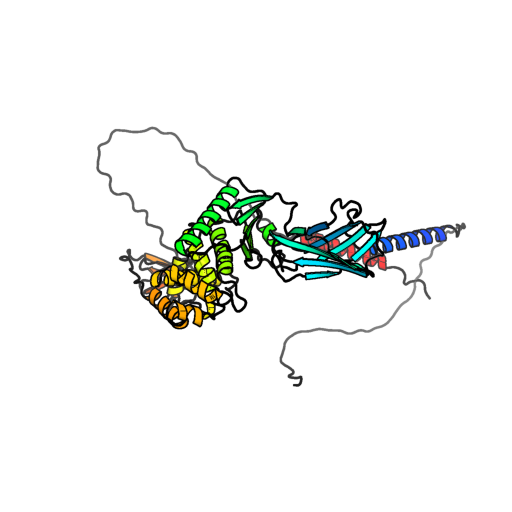 PHE A N 1
ATOM 2642 C CA . PHE A 1 341 ? -12.774 -5.343 1.778 1.00 71.00 341 PHE A CA 1
ATOM 2643 C C . PHE A 1 341 ? -13.816 -4.796 0.777 1.00 71.00 341 PHE A C 1
ATOM 2645 O O . PHE A 1 341 ? -13.559 -4.709 -0.432 1.00 71.00 341 PHE A O 1
ATOM 2652 N N . PRO A 1 342 ? -15.020 -4.401 1.244 1.00 59.22 342 PRO A N 1
ATOM 2653 C CA . PRO A 1 342 ? -16.066 -3.887 0.366 1.00 59.22 342 PRO A CA 1
ATOM 2654 C C . PRO A 1 342 ? -15.652 -2.560 -0.277 1.00 59.22 342 PRO A C 1
ATOM 2656 O O . PRO A 1 342 ? -15.492 -1.561 0.410 1.00 59.22 342 PRO A O 1
ATOM 2659 N N . ALA A 1 343 ? -15.564 -2.508 -1.605 1.00 44.94 343 ALA A N 1
ATOM 2660 C CA . ALA A 1 343 ? -15.065 -1.338 -2.333 1.00 44.94 343 ALA A CA 1
ATOM 2661 C C . ALA A 1 343 ? -16.042 -0.130 -2.407 1.00 44.94 343 ALA A C 1
ATOM 2663 O O . ALA A 1 343 ? -16.137 0.505 -3.460 1.00 44.94 343 ALA A O 1
ATOM 2664 N N . SER A 1 344 ? -16.809 0.174 -1.351 1.00 50.09 344 SER A N 1
ATOM 2665 C CA . SER A 1 344 ? -17.575 1.430 -1.235 1.00 50.09 344 SER A CA 1
ATOM 2666 C C . SER A 1 344 ? -18.015 1.772 0.199 1.00 50.09 344 SER A C 1
ATOM 2668 O O . SER A 1 344 ? -18.652 0.964 0.886 1.00 50.09 344 SER A O 1
ATOM 2670 N N . ASP A 1 345 ? -17.771 3.031 0.555 1.00 62.94 345 ASP A N 1
ATOM 2671 C CA . ASP A 1 345 ? -18.393 3.858 1.591 1.00 62.94 345 ASP A CA 1
ATOM 2672 C C . ASP A 1 345 ? -18.719 3.124 2.910 1.00 62.94 345 ASP A C 1
ATOM 2674 O O . ASP A 1 345 ? -17.827 2.626 3.592 1.00 62.94 345 ASP A O 1
ATOM 2678 N N . ALA A 1 346 ? -19.996 3.065 3.307 1.00 60.91 346 ALA A N 1
ATOM 2679 C CA . ALA A 1 346 ? -20.408 2.683 4.660 1.00 60.91 346 ALA A CA 1
ATOM 2680 C C . ALA A 1 346 ? -19.978 1.268 5.096 1.00 60.91 346 ALA A C 1
ATOM 2682 O O . ALA A 1 346 ? -19.770 1.043 6.285 1.00 60.91 346 ALA A O 1
ATOM 2683 N N . ARG A 1 347 ? -19.829 0.316 4.160 1.00 66.69 347 ARG A N 1
ATOM 2684 C CA . ARG A 1 347 ? -19.342 -1.040 4.478 1.00 66.69 347 ARG A CA 1
ATOM 2685 C C . ARG A 1 347 ? -17.818 -1.136 4.501 1.00 66.69 347 ARG A C 1
ATOM 2687 O O . ARG A 1 347 ? -17.304 -1.921 5.287 1.00 66.69 347 ARG A O 1
ATOM 2694 N N . ALA A 1 348 ? -17.119 -0.332 3.696 1.00 71.25 348 ALA A N 1
ATOM 2695 C CA . ALA A 1 348 ? -15.667 -0.188 3.794 1.00 71.25 348 ALA A CA 1
ATOM 2696 C C . ALA A 1 348 ? -15.300 0.378 5.172 1.00 71.25 348 ALA A C 1
ATOM 2698 O O . ALA A 1 348 ? -14.589 -0.250 5.946 1.00 71.25 348 ALA A O 1
ATOM 2699 N N . ILE A 1 349 ? -15.898 1.522 5.518 1.00 75.31 349 ILE A N 1
ATOM 2700 C CA . ILE A 1 349 ? -15.690 2.236 6.784 1.00 75.31 349 ILE A CA 1
ATOM 2701 C C . ILE A 1 349 ? -16.003 1.338 7.995 1.00 75.31 349 ILE A C 1
ATOM 2703 O O . ILE A 1 349 ? -15.290 1.390 8.996 1.00 75.31 349 ILE A O 1
ATOM 2707 N N . ALA A 1 350 ? -17.024 0.479 7.898 1.00 79.88 350 ALA A N 1
ATOM 2708 C CA . ALA A 1 350 ? -17.325 -0.504 8.935 1.00 79.88 350 ALA A CA 1
ATOM 2709 C C . ALA A 1 350 ? -16.268 -1.615 9.046 1.00 79.88 350 ALA A C 1
ATOM 2711 O O . ALA A 1 350 ? -15.856 -1.934 10.159 1.00 79.88 350 ALA A O 1
ATOM 2712 N N . ALA A 1 351 ? -15.789 -2.161 7.922 1.00 87.31 351 ALA A N 1
ATOM 2713 C CA . ALA A 1 351 ? -14.714 -3.153 7.916 1.00 87.31 351 ALA A CA 1
ATOM 2714 C C . ALA A 1 351 ? -13.420 -2.592 8.532 1.00 87.31 351 ALA A C 1
ATOM 2716 O O . ALA A 1 351 ? -12.840 -3.239 9.403 1.00 87.31 351 ALA A O 1
ATOM 2717 N N . TYR A 1 352 ? -13.034 -1.360 8.178 1.00 90.12 352 TYR A N 1
ATOM 2718 C CA . TYR A 1 352 ? -11.909 -0.654 8.800 1.00 90.12 352 TYR A CA 1
ATOM 2719 C C . TYR A 1 352 ? -12.099 -0.465 10.311 1.00 90.12 352 TYR A C 1
ATOM 2721 O O . TYR A 1 352 ? -11.230 -0.857 11.082 1.00 90.12 352 TYR A O 1
ATOM 2729 N N . ALA A 1 353 ? -13.240 0.069 10.762 1.00 90.69 353 ALA A N 1
ATOM 2730 C CA . ALA A 1 353 ? -13.484 0.311 12.188 1.00 90.69 353 ALA A CA 1
ATOM 2731 C C . ALA A 1 353 ? -13.525 -0.978 13.031 1.00 90.69 353 ALA A C 1
ATOM 2733 O O . ALA A 1 353 ? -13.004 -1.000 14.147 1.00 90.69 353 ALA A O 1
ATOM 2734 N N . GLN A 1 354 ? -14.092 -2.063 12.493 1.00 92.75 354 GLN A N 1
ATOM 2735 C CA . GLN A 1 354 ? -14.047 -3.382 13.131 1.00 92.75 354 GLN A CA 1
ATOM 2736 C C . GLN A 1 354 ? -12.619 -3.925 13.223 1.00 92.75 354 GLN A C 1
ATOM 2738 O O . GLN A 1 354 ? -12.222 -4.426 14.269 1.00 92.75 354 GLN A O 1
ATOM 2743 N N . SER A 1 355 ? -11.844 -3.791 12.150 1.00 95.50 355 SER A N 1
ATOM 2744 C CA . SER A 1 355 ? -10.469 -4.294 12.059 1.00 95.50 355 SER A CA 1
ATOM 2745 C C . SER A 1 355 ? -9.521 -3.529 12.982 1.00 95.50 355 SER A C 1
ATOM 2747 O O . SER A 1 355 ? -8.776 -4.139 13.745 1.00 95.50 355 SER A O 1
ATOM 2749 N N . HIS A 1 356 ? -9.640 -2.200 13.011 1.00 95.88 356 HIS A N 1
ATOM 2750 C CA . HIS A 1 356 ? -8.986 -1.323 13.981 1.00 95.88 356 HIS A CA 1
ATOM 2751 C C . HIS A 1 356 ? -9.310 -1.740 15.424 1.00 95.88 356 HIS A C 1
ATOM 2753 O O . HIS A 1 356 ? -8.418 -1.887 16.257 1.00 95.88 356 HIS A O 1
ATOM 2759 N N . SER A 1 357 ? -10.591 -1.974 15.733 1.00 95.50 357 SER A N 1
ATOM 2760 C CA . SER A 1 357 ? -11.021 -2.403 17.068 1.00 95.50 357 SER A CA 1
ATOM 2761 C C . SER A 1 357 ? -10.499 -3.792 17.446 1.00 95.50 357 SER A C 1
ATOM 2763 O O . SER A 1 357 ? -10.128 -3.997 18.600 1.00 95.50 357 SER A O 1
ATOM 2765 N N . LEU A 1 358 ? -10.447 -4.735 16.503 1.00 96.06 358 LEU A N 1
ATOM 2766 C CA . LEU A 1 358 ? -9.949 -6.086 16.749 1.00 96.06 358 LEU A CA 1
ATOM 2767 C C . LEU A 1 358 ? -8.427 -6.115 16.944 1.00 96.06 358 LEU A C 1
ATOM 2769 O O . LEU A 1 358 ? -7.953 -6.788 17.856 1.00 96.06 358 LEU A O 1
ATOM 2773 N N . VAL A 1 359 ? -7.658 -5.367 16.146 1.00 97.81 359 VAL A N 1
ATOM 2774 C CA . VAL A 1 359 ? -6.199 -5.277 16.320 1.00 97.81 359 VAL A CA 1
ATOM 2775 C C . VAL A 1 359 ? -5.849 -4.583 17.640 1.00 97.81 359 VAL A C 1
ATOM 2777 O O . VAL A 1 359 ? -5.024 -5.111 18.382 1.00 97.81 359 VAL A O 1
ATOM 2780 N N . ASN A 1 360 ? -6.538 -3.494 18.008 1.00 96.50 360 ASN A N 1
ATOM 2781 C CA . ASN A 1 360 ? -6.397 -2.904 19.347 1.00 96.50 360 ASN A CA 1
ATOM 2782 C C . ASN A 1 360 ? -6.772 -3.899 20.457 1.00 96.50 360 ASN A C 1
ATOM 2784 O O . ASN A 1 360 ? -6.021 -4.035 21.412 1.00 96.50 360 ASN A O 1
ATOM 2788 N N . PHE A 1 361 ? -7.863 -4.663 20.322 1.00 95.94 361 PHE A N 1
ATOM 2789 C CA . PHE A 1 361 ? -8.225 -5.691 21.308 1.00 95.94 361 PHE A CA 1
ATOM 2790 C C . PHE A 1 361 ? -7.152 -6.783 21.451 1.00 95.94 361 PHE A C 1
ATOM 2792 O O . PHE A 1 361 ? -6.903 -7.252 22.561 1.00 95.94 361 PHE A O 1
ATOM 2799 N N . VAL A 1 362 ? -6.485 -7.177 20.360 1.00 96.56 362 VAL A N 1
ATOM 2800 C CA . VAL A 1 362 ? -5.359 -8.123 20.417 1.00 96.56 362 VAL A CA 1
ATOM 2801 C C . VAL A 1 362 ? -4.165 -7.496 21.153 1.00 96.56 362 VAL A C 1
ATOM 2803 O O . VAL A 1 362 ? -3.588 -8.141 22.031 1.00 96.56 362 VAL A O 1
ATOM 2806 N N . ILE A 1 363 ? -3.847 -6.229 20.873 1.00 95.88 363 ILE A N 1
ATOM 2807 C CA . ILE A 1 363 ? -2.787 -5.466 21.555 1.00 95.88 363 ILE A CA 1
ATOM 2808 C C . ILE A 1 363 ? -3.095 -5.303 23.056 1.00 95.88 363 ILE A C 1
ATOM 2810 O O . ILE A 1 363 ? -2.256 -5.642 23.886 1.00 95.88 363 ILE A O 1
ATOM 2814 N N . ASP A 1 364 ? -4.306 -4.886 23.429 1.00 93.31 364 ASP A N 1
ATOM 2815 C CA . ASP A 1 364 ? -4.745 -4.718 24.823 1.00 93.31 364 ASP A CA 1
ATOM 2816 C C . ASP A 1 364 ? -4.684 -6.028 25.629 1.00 93.31 364 ASP A C 1
ATOM 2818 O O . ASP A 1 364 ? -4.489 -6.020 26.849 1.00 93.31 364 ASP A O 1
ATOM 2822 N N . ARG A 1 365 ? -4.907 -7.172 24.965 1.00 92.56 365 ARG A N 1
ATOM 2823 C CA . ARG A 1 365 ? -5.127 -8.465 25.627 1.00 92.56 365 ARG A CA 1
ATOM 2824 C C . ARG A 1 365 ? -3.908 -9.392 25.639 1.00 92.56 365 ARG A C 1
ATOM 2826 O O . ARG A 1 365 ? -3.781 -10.151 26.608 1.00 92.56 365 ARG A O 1
ATOM 2833 N N . TRP A 1 366 ? -3.045 -9.325 24.621 1.00 93.75 366 TRP A N 1
ATOM 2834 C CA . TRP A 1 366 ? -1.816 -10.127 24.478 1.00 93.75 366 TRP A CA 1
ATOM 2835 C C . TRP A 1 366 ? -0.534 -9.286 24.277 1.00 93.75 366 TRP A C 1
ATOM 2837 O O . TRP A 1 366 ? 0.561 -9.825 24.431 1.00 93.75 366 TRP A O 1
ATOM 2847 N N . GLY A 1 367 ? -0.643 -7.981 24.009 1.00 91.62 367 GLY A N 1
ATOM 2848 C CA . GLY A 1 367 ? 0.482 -7.061 23.806 1.00 91.62 367 GLY A CA 1
ATOM 2849 C C . GLY A 1 367 ? 0.896 -6.883 22.340 1.00 91.62 367 GLY A C 1
ATOM 2850 O O . GLY A 1 367 ? 0.670 -7.748 21.497 1.00 91.62 367 GLY A O 1
ATOM 2851 N N . GLU A 1 368 ? 1.569 -5.770 22.044 1.00 92.56 368 GLU A N 1
ATOM 2852 C CA . GLU A 1 368 ? 2.134 -5.452 20.718 1.00 92.56 368 GLU A CA 1
ATOM 2853 C C . GLU A 1 368 ? 3.047 -6.568 20.149 1.00 92.56 368 GLU A C 1
ATOM 2855 O O . GLU A 1 368 ? 2.929 -6.868 18.956 1.00 92.56 368 GLU A O 1
ATOM 2860 N N . PRO A 1 369 ? 3.873 -7.285 20.954 1.00 92.06 369 PRO A N 1
ATOM 2861 C CA . PRO A 1 369 ? 4.656 -8.420 20.459 1.00 92.06 369 PRO A CA 1
ATOM 2862 C C . PRO A 1 369 ? 3.819 -9.549 19.844 1.00 92.06 369 PRO A C 1
ATOM 2864 O O . PRO A 1 369 ? 4.279 -10.183 18.897 1.00 92.06 369 PRO A O 1
ATOM 2867 N N . ALA A 1 370 ? 2.577 -9.764 20.298 1.00 94.75 370 ALA A N 1
ATOM 2868 C CA . ALA A 1 370 ? 1.704 -10.791 19.731 1.00 94.75 370 ALA A CA 1
ATOM 2869 C C . ALA A 1 370 ? 1.338 -10.491 18.266 1.00 94.75 370 ALA A C 1
ATOM 2871 O O . ALA A 1 370 ? 1.200 -11.413 17.465 1.00 94.75 370 ALA A O 1
ATOM 2872 N N . ILE A 1 371 ? 1.255 -9.212 17.875 1.00 97.75 371 ILE A N 1
ATOM 2873 C CA . ILE A 1 371 ? 1.077 -8.817 16.470 1.00 97.75 371 ILE A CA 1
ATOM 2874 C C . ILE A 1 371 ? 2.307 -9.218 15.646 1.00 97.75 371 ILE A C 1
ATOM 2876 O O . ILE A 1 371 ? 2.162 -9.778 14.558 1.00 97.75 371 ILE A O 1
ATOM 2880 N N . ARG A 1 372 ? 3.524 -9.003 16.168 1.00 96.81 372 ARG A N 1
ATOM 2881 C CA . ARG A 1 372 ? 4.756 -9.433 15.488 1.00 96.81 372 ARG A CA 1
ATOM 2882 C C . ARG A 1 372 ? 4.802 -10.952 15.335 1.00 96.81 372 ARG A C 1
ATOM 2884 O O . ARG A 1 372 ? 5.047 -11.424 14.228 1.00 96.81 372 ARG A O 1
ATOM 2891 N N . GLU A 1 373 ? 4.506 -11.690 16.402 1.00 97.44 373 GLU A N 1
ATOM 2892 C CA . GLU A 1 373 ? 4.491 -13.157 16.419 1.00 97.44 373 GLU A CA 1
ATOM 2893 C C . GLU A 1 373 ? 3.434 -13.746 15.466 1.00 97.44 373 GLU A C 1
ATOM 2895 O O . GLU A 1 373 ? 3.732 -14.699 14.747 1.00 97.44 373 GLU A O 1
ATOM 2900 N N . ILE A 1 374 ? 2.235 -13.150 15.366 1.00 98.00 374 ILE A N 1
ATOM 2901 C CA . ILE A 1 374 ? 1.220 -13.542 14.368 1.00 98.00 374 ILE A CA 1
ATOM 2902 C C . ILE A 1 374 ? 1.753 -13.342 12.941 1.00 98.00 374 ILE A C 1
ATOM 2904 O O . ILE A 1 374 ? 1.579 -14.210 12.085 1.00 98.00 374 ILE A O 1
ATOM 2908 N N . LEU A 1 375 ? 2.422 -12.218 12.668 1.00 98.06 375 LEU A N 1
ATOM 2909 C CA . LEU A 1 375 ? 3.018 -11.959 11.355 1.00 98.06 375 LEU A CA 1
ATOM 2910 C C . LEU A 1 375 ? 4.187 -12.920 11.062 1.00 98.06 375 LEU A C 1
ATOM 2912 O O . LEU A 1 375 ? 4.310 -13.400 9.938 1.00 98.06 375 LEU A O 1
ATOM 2916 N N . ASP A 1 376 ? 5.012 -13.266 12.057 1.00 97.25 376 ASP A N 1
ATOM 2917 C CA . ASP A 1 376 ? 6.041 -14.308 11.906 1.00 97.25 376 ASP A CA 1
ATOM 2918 C C . ASP A 1 376 ? 5.415 -15.675 11.594 1.00 97.25 376 ASP A C 1
ATOM 2920 O O . ASP A 1 376 ? 5.916 -16.376 10.712 1.00 97.25 376 ASP A O 1
ATOM 2924 N N . ALA A 1 377 ? 4.284 -16.032 12.214 1.00 97.00 377 ALA A N 1
ATOM 2925 C CA . ALA A 1 377 ? 3.550 -17.245 11.859 1.00 97.00 377 ALA A CA 1
ATOM 2926 C C . ALA A 1 377 ? 3.101 -17.215 10.384 1.00 97.00 377 ALA A C 1
ATOM 2928 O O . ALA A 1 377 ? 3.414 -18.150 9.641 1.00 97.00 377 ALA A O 1
ATOM 2929 N N . TYR A 1 378 ? 2.472 -16.127 9.914 1.00 97.19 378 TYR A N 1
ATOM 2930 C CA . TYR A 1 378 ? 2.083 -15.984 8.500 1.00 97.19 378 TYR A CA 1
ATOM 2931 C C . TYR A 1 378 ? 3.270 -16.074 7.528 1.00 97.19 378 TYR A C 1
ATOM 2933 O O . TYR A 1 378 ? 3.118 -16.672 6.464 1.00 97.19 378 TYR A O 1
ATOM 2941 N N . SER A 1 379 ? 4.466 -15.590 7.894 1.00 96.38 379 SER A N 1
ATOM 2942 C CA . SER A 1 379 ? 5.678 -15.740 7.063 1.00 96.38 379 SER A CA 1
ATOM 2943 C C . SER A 1 379 ? 6.041 -17.205 6.753 1.00 96.38 379 SER A C 1
ATOM 2945 O O . SER A 1 379 ? 6.672 -17.494 5.737 1.00 96.38 379 SER A O 1
ATOM 2947 N N . THR A 1 380 ? 5.590 -18.155 7.583 1.00 95.94 380 THR A N 1
ATOM 2948 C CA . THR A 1 380 ? 5.792 -19.598 7.363 1.00 95.94 380 THR A CA 1
ATOM 2949 C C . THR A 1 380 ? 4.735 -20.252 6.460 1.00 95.94 380 THR A C 1
ATOM 2951 O O . THR A 1 380 ? 4.868 -21.429 6.125 1.00 95.94 380 THR A O 1
ATOM 2954 N N . GLY A 1 381 ? 3.714 -19.504 6.017 1.00 95.25 381 GLY A N 1
ATOM 2955 C CA . GLY A 1 381 ? 2.683 -19.972 5.082 1.00 95.25 381 GLY A CA 1
ATOM 2956 C C . GLY A 1 381 ? 1.550 -20.798 5.700 1.00 95.25 381 GLY A C 1
ATOM 2957 O O . GLY A 1 381 ? 0.967 -21.643 5.021 1.00 95.25 381 GLY A O 1
ATOM 2958 N N . VAL A 1 382 ? 1.256 -20.585 6.985 1.00 95.38 382 VAL A N 1
ATOM 2959 C CA . VAL A 1 382 ? 0.129 -21.219 7.697 1.00 95.38 382 VAL A CA 1
ATOM 2960 C C . VAL A 1 382 ? -1.210 -20.525 7.402 1.00 95.38 382 VAL A C 1
ATOM 2962 O O . VAL A 1 382 ? -1.242 -19.399 6.909 1.00 95.38 382 VAL A O 1
ATOM 2965 N N . THR A 1 383 ? -2.330 -21.184 7.716 1.00 93.62 383 THR A N 1
ATOM 2966 C CA . THR A 1 383 ? -3.681 -20.597 7.582 1.00 93.62 383 THR A CA 1
ATOM 2967 C C . THR A 1 383 ? -4.035 -19.650 8.737 1.00 93.62 383 THR A C 1
ATOM 2969 O O . THR A 1 383 ? -3.441 -19.742 9.809 1.00 93.62 383 THR A O 1
ATOM 2972 N N . ASP A 1 384 ? -5.059 -18.802 8.570 1.00 92.00 384 ASP A N 1
ATOM 2973 C CA . ASP A 1 384 ? -5.583 -17.897 9.612 1.00 92.00 384 ASP A CA 1
ATOM 2974 C C . ASP A 1 384 ? -5.812 -18.608 10.956 1.00 92.00 384 ASP A C 1
ATOM 2976 O O . ASP A 1 384 ? -5.265 -18.219 11.990 1.00 92.00 384 ASP A O 1
ATOM 2980 N N . ASP A 1 385 ? -6.587 -19.701 10.927 1.00 91.25 385 ASP A N 1
ATOM 2981 C CA . ASP A 1 385 ? -6.884 -20.529 12.097 1.00 91.25 385 ASP A CA 1
ATOM 2982 C C . ASP A 1 385 ? -5.603 -21.076 12.759 1.00 91.25 385 ASP A C 1
ATOM 2984 O O . ASP A 1 385 ? -5.560 -21.221 13.977 1.00 91.25 385 ASP A O 1
ATOM 2988 N N . GLN A 1 386 ? -4.544 -21.354 11.987 1.00 94.56 386 GLN A N 1
ATOM 2989 C CA . GLN A 1 386 ? -3.260 -21.833 12.509 1.00 94.56 386 GLN A CA 1
ATOM 2990 C C . GLN A 1 386 ? -2.411 -20.704 13.108 1.00 94.56 386 GLN A C 1
ATOM 2992 O O . GLN A 1 386 ? -1.884 -20.891 14.202 1.00 94.56 386 GLN A O 1
ATOM 2997 N N . ALA A 1 387 ? -2.286 -19.552 12.441 1.00 95.31 387 ALA A N 1
ATOM 2998 C CA . ALA A 1 387 ? -1.511 -18.412 12.942 1.00 95.31 387 ALA A CA 1
ATOM 2999 C C . ALA A 1 387 ? -2.061 -17.914 14.288 1.00 95.31 387 ALA A C 1
ATOM 3001 O O . ALA A 1 387 ? -1.318 -17.759 15.259 1.00 95.31 387 ALA A O 1
ATOM 3002 N N . ILE A 1 388 ? -3.383 -17.739 14.374 1.00 93.94 388 ILE A N 1
ATOM 3003 C CA . ILE A 1 388 ? -4.051 -17.265 15.590 1.00 93.94 388 ILE A CA 1
ATOM 3004 C C . ILE A 1 388 ? -3.990 -18.316 16.711 1.00 93.94 388 ILE A C 1
ATOM 3006 O O . ILE A 1 388 ? -3.645 -17.975 17.844 1.00 93.94 388 ILE A O 1
ATOM 3010 N N . GLN A 1 389 ? -4.205 -19.602 16.405 1.00 92.50 389 GLN A N 1
ATOM 3011 C CA . GLN A 1 389 ? -4.106 -20.681 17.398 1.00 92.50 389 GLN A CA 1
ATOM 3012 C C . GLN A 1 389 ? -2.674 -20.899 17.917 1.00 92.50 389 GLN A C 1
ATOM 3014 O O . GLN A 1 389 ? -2.512 -21.282 19.077 1.00 92.50 389 GLN A O 1
ATOM 3019 N N . GLN A 1 390 ? -1.643 -20.666 17.097 1.00 93.69 390 GLN A N 1
ATOM 3020 C CA . GLN A 1 390 ? -0.240 -20.795 17.511 1.00 93.69 390 GLN A CA 1
ATOM 3021 C C . GLN A 1 390 ? 0.185 -19.704 18.500 1.00 93.69 390 GLN A C 1
ATOM 3023 O O . GLN A 1 390 ? 0.901 -20.015 19.449 1.00 93.69 390 GLN A O 1
ATOM 3028 N N . VAL A 1 391 ? -0.259 -18.458 18.295 1.00 94.69 391 VAL A N 1
ATOM 3029 C CA . VAL A 1 391 ? 0.219 -17.296 19.068 1.00 94.69 391 VAL A CA 1
ATOM 3030 C C . VAL A 1 391 ? -0.739 -16.908 20.195 1.00 94.69 391 VAL A C 1
ATOM 3032 O O . VAL A 1 391 ? -0.327 -16.786 21.345 1.00 94.69 391 VAL A O 1
ATOM 3035 N N . LEU A 1 392 ? -2.038 -16.756 19.909 1.00 93.06 392 LEU A N 1
ATOM 3036 C CA . LEU A 1 392 ? -3.017 -16.321 20.918 1.00 93.06 392 LEU A CA 1
ATOM 3037 C C . LEU A 1 392 ? -3.513 -17.468 21.810 1.00 93.06 392 LEU A C 1
ATOM 3039 O O . LEU A 1 392 ? -4.144 -17.223 22.841 1.00 93.06 392 LEU A O 1
ATOM 3043 N N . GLY A 1 393 ? -3.240 -18.717 21.416 1.00 91.12 393 GLY A N 1
ATOM 3044 C CA . GLY A 1 393 ? -3.656 -19.926 22.128 1.00 91.12 393 GLY A CA 1
ATOM 3045 C C . GLY A 1 393 ? -5.131 -20.304 21.946 1.00 91.12 393 GLY A C 1
ATOM 3046 O O . GLY A 1 393 ? -5.570 -21.283 22.551 1.00 91.12 393 GLY A O 1
ATOM 3047 N N . ILE A 1 394 ? -5.880 -19.590 21.097 1.00 89.81 394 ILE A N 1
ATOM 3048 C CA . ILE A 1 394 ? -7.316 -19.800 20.847 1.00 89.81 394 ILE A CA 1
ATOM 3049 C C . ILE A 1 394 ? -7.640 -19.912 19.342 1.00 89.81 394 ILE A C 1
ATOM 3051 O O . ILE A 1 394 ? -6.922 -19.328 18.529 1.00 89.81 394 ILE A O 1
ATOM 3055 N N . PRO A 1 395 ? -8.719 -20.617 18.953 1.00 88.12 395 PRO A N 1
ATOM 3056 C CA . PRO A 1 395 ? -9.268 -20.590 17.595 1.00 88.12 395 PRO A CA 1
ATOM 3057 C C . PRO A 1 395 ? -9.686 -19.190 17.119 1.00 88.12 395 PRO A C 1
ATOM 3059 O O . PRO A 1 395 ? -10.016 -18.315 17.922 1.00 88.12 395 PRO A O 1
ATOM 3062 N N . LEU A 1 396 ? -9.774 -19.003 15.797 1.00 88.00 396 LEU A N 1
ATOM 3063 C CA . LEU A 1 396 ? -10.229 -17.747 15.182 1.00 88.00 396 LEU A CA 1
ATOM 3064 C C . LEU A 1 396 ? -11.673 -17.381 15.581 1.00 88.00 396 LEU A C 1
ATOM 3066 O O . LEU A 1 396 ? -11.961 -16.220 15.861 1.00 88.00 396 LEU A O 1
ATOM 3070 N N . ASP A 1 397 ? -12.569 -18.370 15.658 1.00 86.50 397 ASP A N 1
ATOM 3071 C CA . ASP A 1 397 ? -13.968 -18.151 16.058 1.00 86.50 397 ASP A CA 1
ATOM 3072 C C . ASP A 1 397 ? -14.092 -17.788 17.558 1.00 86.50 397 ASP A C 1
ATOM 3074 O O . ASP A 1 397 ? -14.958 -17.000 17.942 1.00 86.50 397 ASP A O 1
ATOM 3078 N N . ASP A 1 398 ? -13.184 -18.290 18.406 1.00 88.25 398 ASP A N 1
ATOM 3079 C CA . ASP A 1 398 ? -13.116 -17.932 19.831 1.00 88.25 398 ASP A CA 1
ATOM 3080 C C . ASP A 1 398 ? -12.523 -16.524 20.034 1.00 88.25 398 ASP A C 1
ATOM 3082 O O . ASP A 1 398 ? -12.923 -15.814 20.960 1.00 88.25 398 ASP A O 1
ATOM 3086 N N . LEU A 1 399 ? -11.617 -16.075 19.152 1.00 92.12 399 LEU A N 1
ATOM 3087 C CA . LEU A 1 399 ? -11.145 -14.685 19.114 1.00 92.12 399 LEU A CA 1
ATOM 3088 C C . LEU A 1 399 ? -12.293 -13.722 18.766 1.00 92.12 399 LEU A C 1
ATOM 3090 O O . LEU A 1 399 ? -12.455 -12.701 19.436 1.00 92.12 399 LEU A O 1
ATOM 3094 N N . GLU A 1 400 ? -13.122 -14.062 17.772 1.00 90.56 400 GLU A N 1
ATOM 3095 C CA . GLU A 1 400 ? -14.321 -13.288 17.418 1.00 90.56 400 GLU A CA 1
ATOM 3096 C C . GLU A 1 400 ? -15.315 -13.212 18.593 1.00 90.56 400 GLU A C 1
ATOM 3098 O O . GLU A 1 400 ? -15.817 -12.130 18.918 1.00 90.56 400 GLU A O 1
ATOM 3103 N N . ALA A 1 401 ? -15.548 -14.328 19.292 1.00 87.88 401 ALA A N 1
ATOM 3104 C CA . ALA A 1 401 ? -16.392 -14.368 20.486 1.00 87.88 401 ALA A CA 1
ATOM 3105 C C . ALA A 1 401 ? -15.828 -13.517 21.645 1.00 87.88 401 ALA A C 1
ATOM 3107 O O . ALA A 1 401 ? -16.571 -12.772 22.286 1.00 87.88 401 ALA A O 1
ATOM 3108 N N . ALA A 1 402 ? -14.517 -13.577 21.901 1.00 88.31 402 ALA A N 1
ATOM 3109 C CA . ALA A 1 402 ? -13.870 -12.803 22.961 1.00 88.31 402 ALA A CA 1
ATOM 3110 C C . ALA A 1 402 ? -13.888 -11.287 22.682 1.00 88.31 402 ALA A C 1
ATOM 3112 O O . ALA A 1 402 ? -14.171 -10.494 23.584 1.00 88.31 402 ALA A O 1
ATOM 3113 N N . TRP A 1 403 ? -13.633 -10.884 21.433 1.00 91.62 403 TRP A N 1
ATOM 3114 C CA . TRP A 1 403 ? -13.681 -9.487 20.994 1.00 91.62 403 TRP A CA 1
ATOM 3115 C C . TRP A 1 403 ? -15.103 -8.913 21.061 1.00 91.62 403 TRP A C 1
ATOM 3117 O O . TRP A 1 403 ? -15.328 -7.861 21.663 1.00 91.62 403 TRP A O 1
ATOM 3127 N N . THR A 1 404 ? -16.097 -9.628 20.525 1.00 86.12 404 THR A N 1
ATOM 3128 C CA . THR A 1 404 ? -17.502 -9.183 20.583 1.00 86.12 404 THR A CA 1
ATOM 3129 C C . THR A 1 404 ? -18.040 -9.129 22.019 1.00 86.12 404 THR A C 1
ATOM 3131 O O . THR A 1 404 ? -18.780 -8.202 22.359 1.00 86.12 404 THR A O 1
ATOM 3134 N N . GLN A 1 405 ? -17.613 -10.040 22.903 1.00 84.38 405 GLN A N 1
ATOM 3135 C CA . GLN A 1 405 ? -17.932 -9.969 24.333 1.00 84.38 405 GLN A CA 1
ATOM 3136 C C . GLN A 1 405 ? -17.286 -8.756 25.025 1.00 84.38 405 GLN A C 1
ATOM 3138 O O . GLN A 1 405 ? -17.932 -8.131 25.868 1.00 84.38 405 GLN A O 1
ATOM 3143 N N . ASN A 1 406 ? -16.045 -8.397 24.678 1.00 83.00 406 ASN A N 1
ATOM 3144 C CA . ASN A 1 406 ? -15.372 -7.214 25.223 1.00 83.00 406 ASN A CA 1
ATOM 3145 C C . ASN A 1 406 ? -16.142 -5.922 24.893 1.00 83.00 406 ASN A C 1
ATOM 3147 O O . ASN A 1 406 ? -16.427 -5.136 25.797 1.00 83.00 406 ASN A O 1
ATOM 3151 N N . LEU A 1 407 ? -16.578 -5.765 23.639 1.00 80.25 407 LEU A N 1
ATOM 3152 C CA . LEU A 1 407 ? -17.393 -4.629 23.193 1.00 80.25 407 LEU A CA 1
ATOM 3153 C C . LEU A 1 407 ? -18.729 -4.522 23.948 1.00 80.25 407 LEU A C 1
ATOM 3155 O O . LEU A 1 407 ? -19.140 -3.426 24.330 1.00 80.25 407 LEU A O 1
ATOM 3159 N N . ALA A 1 408 ? -19.390 -5.654 24.212 1.00 66.94 408 ALA A N 1
ATOM 3160 C CA . ALA A 1 408 ? -20.616 -5.704 25.012 1.00 66.94 408 ALA A CA 1
ATOM 3161 C C . ALA A 1 408 ? -20.383 -5.433 26.516 1.00 66.94 408 ALA A C 1
ATOM 3163 O O . ALA A 1 408 ? -21.329 -5.131 27.245 1.00 66.94 408 ALA A O 1
ATOM 3164 N N . GLY A 1 409 ? -19.137 -5.537 26.989 1.00 53.81 409 GLY A N 1
ATOM 3165 C CA . GLY A 1 409 ? -18.747 -5.325 28.383 1.00 53.81 409 GLY A CA 1
ATOM 3166 C C . GLY A 1 409 ? -18.635 -3.859 28.810 1.00 53.81 409 GLY A C 1
ATOM 3167 O O . GLY A 1 409 ? -18.543 -3.597 30.009 1.00 53.81 409 GLY A O 1
ATOM 3168 N N . ILE A 1 410 ? -18.654 -2.904 27.871 1.00 47.25 410 ILE A N 1
ATOM 3169 C CA . ILE A 1 410 ? -18.529 -1.466 28.157 1.00 47.25 410 ILE A CA 1
ATOM 3170 C C . ILE A 1 410 ? -19.863 -0.929 28.712 1.00 47.25 410 ILE A C 1
ATOM 3172 O O . ILE A 1 410 ? -20.843 -0.831 27.966 1.00 47.25 410 ILE A O 1
ATOM 3176 N N . PRO A 1 411 ? -19.954 -0.524 29.997 1.00 37.84 411 PRO A N 1
ATOM 3177 C CA . PRO A 1 411 ? -21.204 -0.019 30.546 1.00 37.84 411 PRO A CA 1
ATOM 3178 C C . PRO A 1 411 ? -21.502 1.367 29.969 1.00 37.84 411 PRO A C 1
ATOM 3180 O O . PRO A 1 411 ? -20.718 2.298 30.142 1.00 37.84 411 PRO A O 1
ATOM 3183 N N . SER A 1 412 ? -22.662 1.536 29.331 1.00 37.34 412 SER A N 1
ATOM 3184 C CA . SER A 1 412 ? -23.150 2.849 28.889 1.00 37.34 412 SER A CA 1
ATOM 3185 C C . SER A 1 412 ? -23.511 3.709 30.107 1.00 37.34 412 SER A C 1
ATOM 3187 O O . SER A 1 412 ? -24.676 3.774 30.503 1.00 37.34 412 SER A O 1
ATOM 3189 N N . THR A 1 413 ? -22.520 4.368 30.714 1.00 32.41 413 THR A N 1
ATOM 3190 C CA . THR A 1 413 ? -22.692 5.290 31.846 1.00 32.41 413 THR A CA 1
ATOM 3191 C C . THR A 1 413 ? -23.383 6.574 31.391 1.00 32.41 413 THR A C 1
ATOM 3193 O O . THR A 1 413 ? -22.743 7.609 31.193 1.00 32.41 413 THR A O 1
ATOM 3196 N N . SER A 1 414 ? -24.701 6.510 31.198 1.00 38.34 414 SER A N 1
ATOM 3197 C CA . SER A 1 414 ? 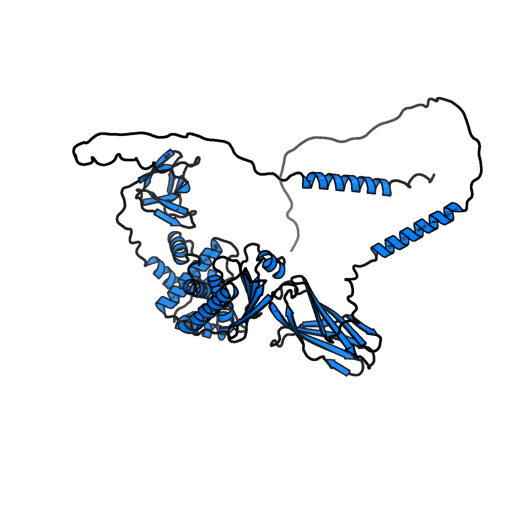-25.513 7.681 30.878 1.00 38.34 414 SER A CA 1
ATOM 3198 C C . SER A 1 414 ? -25.352 8.737 31.983 1.00 38.34 414 SER A C 1
ATOM 3200 O O . SER A 1 414 ? -25.619 8.427 33.149 1.00 38.34 414 SER A O 1
ATOM 3202 N N . PRO A 1 415 ? -24.938 9.978 31.662 1.00 40.81 415 PRO A N 1
ATOM 3203 C CA . PRO A 1 415 ? -24.961 11.067 32.632 1.00 40.81 415 PRO A CA 1
ATOM 3204 C C . PRO A 1 415 ? -26.411 11.342 33.077 1.00 40.81 415 PRO A C 1
ATOM 3206 O O . PRO A 1 415 ? -27.349 11.015 32.340 1.00 40.81 415 PRO A O 1
ATOM 3209 N N . PRO A 1 416 ? -26.629 11.940 34.265 1.00 40.34 416 PRO A N 1
ATOM 3210 C CA . PRO A 1 416 ? -27.973 12.259 34.742 1.00 40.34 416 PRO A CA 1
ATOM 3211 C C . PRO A 1 416 ? -28.707 13.135 33.720 1.00 40.34 416 PRO A C 1
ATOM 3213 O O . PRO A 1 416 ? -28.186 14.169 33.300 1.00 40.34 416 PRO A O 1
ATOM 3216 N N . SER A 1 417 ? -29.899 12.698 33.302 1.00 48.78 417 SER A N 1
ATOM 3217 C CA . SER A 1 417 ? -30.601 13.299 32.166 1.00 48.78 417 SER A CA 1
ATOM 3218 C C . SER A 1 417 ? -30.866 14.799 32.363 1.00 48.78 417 SER A C 1
ATOM 3220 O O . SER A 1 417 ? -31.369 15.193 33.421 1.00 48.78 417 SER A O 1
ATOM 3222 N N . PRO A 1 418 ? -30.604 15.641 31.344 1.00 57.28 418 PRO A N 1
ATOM 3223 C CA . PRO A 1 418 ? -31.133 17.000 31.314 1.00 57.28 418 PRO A CA 1
ATOM 3224 C C . PRO A 1 418 ? -32.679 16.975 31.269 1.00 57.28 418 PRO A C 1
ATOM 3226 O O . PRO A 1 418 ? -33.278 15.937 30.973 1.00 57.28 418 PRO A O 1
ATOM 3229 N N . PRO A 1 419 ? -33.360 18.095 31.579 1.00 67.12 419 PRO A N 1
ATOM 3230 C CA . PRO A 1 419 ? -34.821 18.141 31.574 1.00 67.12 419 PRO A CA 1
ATOM 3231 C C . PRO A 1 419 ? -35.400 17.796 30.187 1.00 67.12 419 PRO A C 1
ATOM 3233 O O . PRO A 1 419 ? -34.822 18.192 29.171 1.00 67.12 419 PRO A O 1
ATOM 3236 N N . PRO A 1 420 ? -36.545 17.089 30.126 1.00 76.25 420 PRO A N 1
ATOM 3237 C CA . PRO A 1 420 ? -37.080 16.570 28.875 1.00 76.25 420 PRO A CA 1
ATOM 3238 C C . PRO A 1 420 ? -37.496 17.681 27.903 1.00 76.25 420 PRO A C 1
ATOM 3240 O O . PRO A 1 420 ? -38.122 18.672 28.285 1.00 76.25 420 PRO A O 1
ATOM 3243 N N . ILE A 1 421 ? -37.175 17.483 26.625 1.00 84.75 421 ILE A N 1
ATOM 3244 C CA . ILE A 1 421 ? -37.373 18.462 25.549 1.00 84.75 421 ILE A CA 1
ATOM 3245 C C . ILE A 1 421 ? -38.554 18.017 24.687 1.00 84.75 421 ILE A C 1
ATOM 3247 O O . ILE A 1 421 ? -38.567 16.896 24.186 1.00 84.75 421 ILE A O 1
ATOM 3251 N N . VAL A 1 422 ? -39.540 18.890 24.472 1.00 88.56 422 VAL A N 1
ATOM 3252 C CA . VAL A 1 422 ? -40.637 18.619 23.527 1.00 88.56 422 VAL A CA 1
ATOM 3253 C C . VAL A 1 422 ? -40.249 19.133 22.143 1.00 88.56 422 VAL A C 1
ATOM 3255 O O . VAL A 1 422 ? -40.066 20.334 21.958 1.00 88.56 422 VAL A O 1
ATOM 3258 N N . ALA A 1 423 ? -40.150 18.230 21.172 1.00 90.62 423 ALA A N 1
ATOM 3259 C CA . ALA A 1 423 ? -39.920 18.522 19.760 1.00 90.62 423 ALA A CA 1
ATOM 3260 C C . ALA A 1 423 ? -41.183 18.233 18.928 1.00 90.62 423 ALA A C 1
ATOM 3262 O O . ALA A 1 423 ? -42.091 17.534 19.376 1.00 90.62 423 ALA A O 1
ATOM 3263 N N . THR A 1 424 ? -41.259 18.765 17.707 1.00 92.44 424 THR A N 1
ATOM 3264 C CA . THR A 1 424 ? -42.376 18.525 16.772 1.00 92.44 424 THR A CA 1
ATOM 3265 C C . THR A 1 424 ? -41.888 17.806 15.519 1.00 92.44 424 THR A C 1
ATOM 3267 O O . THR A 1 424 ? -40.928 18.253 14.896 1.00 92.44 424 THR A O 1
ATOM 3270 N N . VAL A 1 425 ? -42.566 16.733 15.106 1.00 91.25 425 VAL A N 1
ATOM 3271 C CA . VAL A 1 425 ? -42.280 16.028 13.845 1.00 91.25 425 VAL A CA 1
ATOM 3272 C C . VAL A 1 425 ? -42.640 16.913 12.649 1.00 91.25 425 VAL A C 1
ATOM 3274 O O . VAL A 1 425 ? -43.785 17.344 12.514 1.00 91.25 425 VAL A O 1
ATOM 3277 N N . THR A 1 426 ? -41.683 17.165 11.757 1.00 88.31 426 THR A N 1
ATOM 3278 C CA . THR A 1 426 ? -41.844 18.044 10.580 1.00 88.31 426 THR A CA 1
ATOM 3279 C C . THR A 1 426 ? -42.028 17.300 9.261 1.00 88.31 426 THR A C 1
ATOM 3281 O O . THR A 1 426 ? -42.474 17.897 8.279 1.00 88.31 426 THR A O 1
ATOM 3284 N N . TRP A 1 427 ? -41.684 16.010 9.203 1.00 83.69 427 TRP A N 1
ATOM 3285 C CA . TRP A 1 427 ? -41.714 15.257 7.951 1.00 83.69 427 TRP A CA 1
ATOM 3286 C C . TRP A 1 427 ? -43.144 14.950 7.490 1.00 83.69 427 TRP A C 1
ATOM 3288 O O . TRP A 1 427 ? -43.978 14.478 8.263 1.00 83.69 427 TRP A O 1
ATOM 3298 N N . SER A 1 428 ? -43.423 15.164 6.200 1.00 78.25 428 SER A N 1
ATOM 3299 C CA . SER A 1 428 ? -44.768 15.034 5.619 1.00 78.25 428 SER A CA 1
ATOM 3300 C C . SER A 1 428 ? -45.360 13.626 5.736 1.00 78.25 428 SER A C 1
ATOM 3302 O O . SER A 1 428 ? -46.559 13.495 5.968 1.00 78.25 428 SER A O 1
ATOM 3304 N N . GLY A 1 429 ? -44.520 12.592 5.630 1.00 82.50 429 GLY A N 1
ATOM 3305 C CA . GLY A 1 429 ? -44.885 11.186 5.838 1.00 82.50 429 GLY A CA 1
ATOM 3306 C C . GLY A 1 429 ? -44.793 10.694 7.290 1.00 82.50 429 GLY A C 1
ATOM 3307 O O . GLY A 1 429 ? -44.907 9.495 7.513 1.00 82.50 429 GLY A O 1
ATOM 3308 N N . GLY A 1 430 ? -44.553 11.582 8.262 1.00 85.62 430 GLY A N 1
ATOM 3309 C CA . GLY A 1 430 ? -44.230 11.208 9.643 1.00 85.62 430 GLY A CA 1
ATOM 3310 C C . GLY A 1 430 ? -42.776 10.756 9.836 1.00 85.62 430 GLY A C 1
ATOM 3311 O O . GLY A 1 430 ? -41.976 10.743 8.900 1.00 85.62 430 GLY A O 1
ATOM 3312 N N . ALA A 1 431 ? -42.419 10.405 11.069 1.00 91.19 431 ALA A N 1
ATOM 3313 C CA . ALA A 1 431 ? -41.086 9.955 11.457 1.00 91.19 431 ALA A CA 1
ATOM 3314 C C . ALA A 1 431 ? -41.137 8.548 12.066 1.00 91.19 431 ALA A C 1
ATOM 3316 O O . ALA A 1 431 ? -41.945 8.277 12.953 1.00 91.19 431 ALA A O 1
ATOM 3317 N N . ASN A 1 432 ? -40.254 7.658 11.611 1.00 94.12 432 ASN A N 1
ATOM 3318 C CA . ASN A 1 432 ? -40.120 6.320 12.186 1.00 94.12 432 ASN A CA 1
ATOM 3319 C C . ASN A 1 432 ? -39.437 6.421 13.554 1.00 94.12 432 ASN A C 1
ATOM 3321 O O . ASN A 1 432 ? -38.261 6.782 13.622 1.00 94.12 432 ASN A O 1
ATOM 3325 N N . VAL A 1 433 ? -40.154 6.051 14.612 1.00 93.50 433 VAL A N 1
ATOM 3326 C CA . VAL A 1 433 ? -39.594 5.840 15.949 1.00 93.50 433 VAL A CA 1
ATOM 3327 C C . VAL A 1 433 ? -39.154 4.380 16.050 1.00 93.50 433 VAL A C 1
ATOM 3329 O O . VAL A 1 433 ? -39.893 3.474 15.657 1.00 93.50 433 VAL A O 1
ATOM 3332 N N . ARG A 1 434 ? -37.925 4.139 16.510 1.00 91.88 434 ARG A N 1
ATOM 3333 C CA . ARG A 1 434 ? -37.247 2.836 16.427 1.00 91.88 434 ARG A CA 1
ATOM 3334 C C . ARG A 1 434 ? -36.754 2.353 17.782 1.00 91.88 434 ARG A C 1
ATOM 3336 O O . ARG A 1 434 ? -36.400 3.162 18.634 1.00 91.88 434 ARG A O 1
ATOM 3343 N N . THR A 1 435 ? -36.679 1.038 17.958 1.00 88.44 435 THR A N 1
ATOM 3344 C CA . THR A 1 435 ? -36.170 0.428 19.199 1.00 88.44 435 THR A CA 1
ATOM 3345 C C . THR A 1 435 ? -34.677 0.698 19.415 1.00 88.44 435 THR A C 1
ATOM 3347 O O . THR A 1 435 ? -34.233 0.811 20.555 1.00 88.44 435 THR A O 1
ATOM 3350 N N . THR A 1 436 ? -33.911 0.868 18.333 1.00 83.62 436 THR A N 1
ATOM 3351 C CA . THR A 1 436 ? -32.484 1.233 18.335 1.00 83.62 436 THR A CA 1
ATOM 3352 C C . THR A 1 436 ? -32.225 2.487 17.480 1.00 83.62 436 THR A C 1
ATOM 3354 O O . THR A 1 436 ? -32.971 2.733 16.523 1.00 83.62 436 THR A O 1
ATOM 3357 N N . PRO A 1 437 ? -31.187 3.296 17.785 1.00 83.31 437 PRO A N 1
ATOM 3358 C CA . PRO A 1 437 ? -30.859 4.542 17.075 1.00 83.31 437 PRO A CA 1
ATOM 3359 C C . PRO A 1 437 ? -30.181 4.276 15.720 1.00 83.31 437 PRO A C 1
ATOM 3361 O O . PRO A 1 437 ? -29.055 4.690 15.474 1.00 83.31 437 PRO A O 1
ATOM 3364 N N . CYS A 1 438 ? -30.845 3.524 14.845 1.00 80.31 438 CYS A N 1
ATOM 3365 C CA . CYS A 1 438 ? -30.232 2.915 13.669 1.00 80.31 438 CYS A CA 1
ATOM 3366 C C . CYS A 1 438 ? -31.101 3.136 12.419 1.00 80.31 438 CYS A C 1
ATOM 3368 O O . CYS A 1 438 ? -32.298 2.837 12.462 1.00 80.31 438 CYS A O 1
ATOM 3370 N N . PRO A 1 439 ? -30.540 3.546 11.259 1.00 76.38 439 PRO A N 1
ATOM 3371 C CA . PRO A 1 439 ? -31.310 3.743 10.021 1.00 76.38 439 PRO A CA 1
ATOM 3372 C C . PRO A 1 439 ? -32.114 2.510 9.571 1.00 76.38 439 PRO A C 1
ATOM 3374 O O . PRO A 1 439 ? -33.185 2.647 8.976 1.00 76.38 439 PRO A O 1
ATOM 3377 N N . ASN A 1 440 ? -31.624 1.316 9.920 1.00 77.00 440 ASN A N 1
ATOM 3378 C CA . ASN A 1 440 ? -32.240 0.019 9.630 1.00 77.00 440 ASN A CA 1
ATOM 3379 C C . ASN A 1 440 ? -32.894 -0.641 10.865 1.00 77.00 440 ASN A C 1
ATOM 3381 O O . ASN A 1 440 ? -33.409 -1.748 10.748 1.00 77.00 440 ASN A O 1
ATOM 3385 N N . GLY A 1 441 ? -32.882 0.010 12.037 1.00 78.25 441 GLY A N 1
ATOM 3386 C CA . GLY A 1 441 ? -33.422 -0.545 13.287 1.00 78.25 441 GLY A CA 1
ATOM 3387 C C . GLY A 1 441 ? -34.937 -0.763 13.238 1.00 78.25 441 GLY A C 1
ATOM 3388 O O . GLY A 1 441 ? -35.641 -0.089 12.477 1.00 78.25 441 GLY A O 1
ATOM 3389 N N . VAL A 1 442 ? -35.453 -1.690 14.050 1.00 85.00 442 VAL A N 1
ATOM 3390 C CA . VAL A 1 442 ? -36.881 -2.054 14.051 1.00 85.00 442 VAL A CA 1
ATOM 3391 C C . VAL A 1 442 ? -37.742 -0.829 14.368 1.00 85.00 442 VAL A C 1
ATOM 3393 O O . VAL A 1 442 ? -37.527 -0.146 15.368 1.00 85.00 442 VAL A O 1
ATOM 3396 N N . VAL A 1 443 ? -38.720 -0.544 13.505 1.00 91.38 443 VAL A N 1
ATOM 3397 C CA . VAL A 1 443 ? -39.677 0.553 13.701 1.00 91.38 443 VAL A CA 1
ATOM 3398 C C . VAL A 1 443 ? -40.702 0.122 14.747 1.00 91.38 443 VAL A C 1
ATOM 3400 O O . VAL A 1 443 ? -41.492 -0.784 14.496 1.00 91.38 443 VAL A O 1
ATOM 3403 N N . ALA A 1 444 ? -40.686 0.774 15.908 1.00 92.62 444 ALA A N 1
ATOM 3404 C CA . ALA A 1 444 ? -41.656 0.558 16.976 1.00 92.62 444 ALA A CA 1
ATOM 3405 C C . ALA A 1 444 ? -43.019 1.166 16.604 1.00 92.62 444 ALA A C 1
ATOM 3407 O O . ALA A 1 444 ? -44.057 0.536 16.789 1.00 92.62 444 ALA A O 1
ATOM 3408 N N . TYR A 1 445 ? -43.012 2.382 16.047 1.00 94.75 445 TYR A N 1
ATOM 3409 C CA . TYR A 1 445 ? -44.187 3.057 15.487 1.00 94.75 445 TYR A CA 1
ATOM 3410 C C . TYR A 1 445 ? -43.775 4.203 14.549 1.00 94.75 445 TYR A C 1
ATOM 3412 O O . TYR A 1 445 ? -42.603 4.569 14.453 1.00 94.75 445 TYR A O 1
ATOM 3420 N N . VAL A 1 446 ? -44.749 4.794 13.852 1.00 94.19 446 VAL A N 1
ATOM 3421 C CA . VAL A 1 446 ? -44.549 6.012 13.052 1.00 94.19 446 VAL A CA 1
ATOM 3422 C C . VAL A 1 446 ? -45.253 7.174 13.745 1.00 94.19 446 VAL A C 1
ATOM 3424 O O . VAL A 1 446 ? -46.475 7.173 13.882 1.00 94.19 446 VAL A O 1
ATOM 3427 N N . ALA A 1 447 ? -44.487 8.170 14.184 1.00 92.06 447 ALA A N 1
ATOM 3428 C CA . ALA A 1 447 ? -45.023 9.414 14.716 1.00 92.06 447 ALA A CA 1
ATOM 3429 C C . ALA A 1 447 ? -45.541 10.279 13.546 1.00 92.06 447 ALA A C 1
ATOM 3431 O O . ALA A 1 447 ? -44.764 10.578 12.634 1.00 92.06 447 ALA A O 1
ATOM 3432 N N . PRO A 1 448 ? -46.828 10.672 13.507 1.00 92.25 448 PRO A N 1
ATOM 3433 C CA . PRO A 1 448 ? -47.379 11.401 12.367 1.00 92.25 448 PRO A CA 1
ATOM 3434 C C . PRO A 1 448 ? -46.811 12.824 12.248 1.00 92.25 448 PRO A C 1
ATOM 3436 O O . PRO A 1 448 ? -46.282 13.394 13.201 1.00 92.25 448 PRO A O 1
ATOM 3439 N N . ASN A 1 449 ? -46.947 13.422 11.063 1.00 90.94 449 ASN A N 1
ATOM 3440 C CA . ASN A 1 449 ? -46.591 14.823 10.826 1.00 90.94 449 ASN A CA 1
ATOM 3441 C C . ASN A 1 449 ? -47.286 15.746 11.850 1.00 90.94 449 ASN A C 1
ATOM 3443 O O . ASN A 1 449 ? -48.486 15.608 12.092 1.00 90.94 449 ASN A O 1
ATOM 3447 N N . ARG A 1 450 ? -46.540 16.700 12.420 1.00 88.31 450 ARG A N 1
ATOM 3448 C CA . ARG A 1 450 ? -46.936 17.599 13.520 1.00 88.31 450 ARG A CA 1
ATOM 3449 C C . ARG A 1 450 ? -47.216 16.924 14.869 1.00 88.31 450 ARG A C 1
ATOM 3451 O O . ARG A 1 450 ? -47.736 17.590 15.761 1.00 88.31 450 ARG A O 1
ATOM 3458 N N . ALA A 1 451 ? -46.862 15.652 15.061 1.00 90.44 451 ALA A N 1
ATOM 3459 C CA . ALA A 1 451 ? -46.864 15.056 16.394 1.00 90.44 451 ALA A CA 1
ATOM 3460 C C . ALA A 1 451 ? -45.839 15.750 17.302 1.00 90.44 451 ALA A C 1
ATOM 3462 O O . ALA A 1 451 ? -44.693 15.966 16.898 1.00 90.44 451 ALA A O 1
ATOM 3463 N N . SER A 1 452 ? -46.238 16.043 18.538 1.00 91.50 452 SER A N 1
ATOM 3464 C CA . SER A 1 452 ? -45.305 16.399 19.606 1.00 91.50 452 SER A CA 1
ATOM 3465 C C . SER A 1 452 ? -44.661 15.129 20.158 1.00 91.50 452 SER A C 1
ATOM 3467 O O . SER A 1 452 ? -45.361 14.192 20.537 1.00 91.50 452 SER A O 1
ATOM 3469 N N . ILE A 1 453 ? -43.334 15.112 20.214 1.00 91.81 453 ILE A N 1
ATOM 3470 C CA . ILE A 1 453 ? -42.511 14.032 20.757 1.00 91.81 453 ILE A CA 1
ATOM 3471 C C . ILE A 1 453 ? -41.751 14.585 21.962 1.00 91.81 453 ILE A C 1
ATOM 3473 O O . ILE A 1 453 ? -41.079 15.611 21.854 1.00 91.81 453 ILE A O 1
ATOM 3477 N N . THR A 1 454 ? -41.840 13.905 23.104 1.00 91.62 454 THR A N 1
ATOM 3478 C CA . THR A 1 454 ? -41.054 14.241 24.299 1.00 91.62 454 THR A CA 1
ATOM 3479 C C . THR A 1 454 ? -39.770 13.420 24.307 1.00 91.62 454 THR A C 1
ATOM 3481 O O . THR A 1 454 ? -39.802 12.194 24.211 1.00 91.62 454 THR A O 1
ATOM 3484 N N . LEU A 1 455 ? -38.637 14.102 24.427 1.00 91.44 455 LEU A N 1
ATOM 3485 C CA . LEU A 1 455 ? -37.294 13.536 24.406 1.00 91.44 455 LEU A CA 1
ATOM 3486 C C . LEU A 1 455 ? -36.687 13.564 25.809 1.00 91.44 455 LEU A C 1
ATOM 3488 O O . LEU A 1 455 ? -36.907 14.524 26.545 1.00 91.44 455 LEU A O 1
ATOM 3492 N N . SER A 1 456 ? -35.886 12.562 26.173 1.00 84.44 456 SER A N 1
ATOM 3493 C CA . SER A 1 456 ? -35.161 12.538 27.458 1.00 84.44 456 SER A CA 1
ATOM 3494 C C . SER A 1 456 ? -33.916 13.437 27.478 1.00 84.44 456 SER A C 1
ATOM 3496 O O . SER A 1 456 ? -33.232 13.516 28.495 1.00 84.44 456 SER A O 1
ATOM 3498 N N . GLY A 1 457 ? -33.587 14.064 26.344 1.00 78.31 457 GLY A N 1
ATOM 3499 C CA . GLY A 1 457 ? -32.362 14.842 26.148 1.00 78.31 457 GLY A CA 1
ATOM 3500 C C . GLY A 1 457 ? -31.085 13.998 26.023 1.00 78.31 457 GLY A C 1
ATOM 3501 O O . GLY A 1 457 ? -30.011 14.556 25.823 1.00 78.31 457 GLY A O 1
ATOM 3502 N N . GLU A 1 458 ? -31.189 12.666 26.088 1.00 81.12 458 GLU A N 1
ATOM 3503 C CA . GLU A 1 458 ? -30.150 11.753 25.607 1.00 81.12 458 GLU A CA 1
ATOM 3504 C C . GLU A 1 458 ? -30.182 11.723 24.071 1.00 81.12 458 GLU A C 1
ATOM 3506 O O . GLU A 1 458 ? -31.251 11.572 23.474 1.00 81.12 458 GLU A O 1
ATOM 3511 N N . ASN A 1 459 ? -29.020 11.832 23.424 1.00 85.88 459 ASN A N 1
ATOM 3512 C CA . ASN A 1 459 ? -28.871 11.601 21.990 1.00 85.88 459 ASN A CA 1
ATOM 3513 C C . ASN A 1 459 ? -27.650 10.714 21.693 1.00 85.88 459 ASN A C 1
ATOM 3515 O O . ASN A 1 459 ? -26.766 10.550 22.535 1.00 85.88 459 ASN A O 1
ATOM 3519 N N . LYS A 1 460 ? -27.635 10.097 20.508 1.00 79.12 460 LYS A N 1
ATOM 3520 C CA . LYS A 1 460 ? -26.526 9.281 19.992 1.00 79.12 460 LYS A CA 1
ATOM 3521 C C . LYS A 1 460 ? -26.335 9.556 18.504 1.00 79.12 460 LYS A C 1
ATOM 3523 O O . LYS A 1 460 ? -27.305 9.580 17.750 1.00 79.12 460 LYS A O 1
ATOM 3528 N N . LYS A 1 461 ? -25.089 9.742 18.065 1.00 75.12 461 LYS A N 1
ATOM 3529 C CA . LYS A 1 461 ? -24.745 9.909 16.647 1.00 75.12 461 LYS A CA 1
ATOM 3530 C C . LYS A 1 461 ? -24.348 8.556 16.061 1.00 75.12 461 LYS A C 1
ATOM 3532 O O . LYS A 1 461 ? -23.432 7.915 16.560 1.00 75.12 461 LYS A O 1
ATOM 3537 N N . VAL A 1 462 ? -25.056 8.109 15.027 1.00 69.00 462 VAL A N 1
ATOM 3538 C CA . VAL A 1 462 ? -24.946 6.754 14.469 1.00 69.00 462 VAL A CA 1
ATOM 3539 C C . VAL A 1 462 ? -25.064 6.815 12.948 1.00 69.00 462 VAL A C 1
ATOM 3541 O O . VAL A 1 462 ? -26.021 7.386 12.423 1.00 69.00 462 VAL A O 1
ATOM 3544 N N . PHE A 1 463 ? -24.075 6.265 12.232 1.00 65.25 463 PHE A N 1
ATOM 3545 C CA . PHE A 1 463 ? -23.932 6.396 10.770 1.00 65.25 463 PHE A CA 1
ATOM 3546 C C . PHE A 1 463 ? -24.118 7.846 10.266 1.00 65.25 463 PHE A C 1
ATOM 3548 O O . PHE A 1 463 ? -24.794 8.105 9.273 1.00 65.25 463 PHE A O 1
ATOM 3555 N N . GLY A 1 464 ? -23.552 8.814 10.998 1.00 67.31 464 GLY A N 1
ATOM 3556 C CA . GLY A 1 464 ? -23.632 10.249 10.694 1.00 67.31 464 GLY A CA 1
ATOM 3557 C C . GLY A 1 464 ? -24.932 10.954 11.109 1.00 67.31 464 GLY A C 1
ATOM 3558 O O . GLY A 1 464 ? -24.935 12.180 11.191 1.00 67.31 464 GLY A O 1
ATOM 3559 N N . VAL A 1 465 ? -26.002 10.218 11.427 1.00 77.75 465 VAL A N 1
ATOM 3560 C CA . VAL A 1 465 ? -27.306 10.760 11.850 1.00 77.75 465 VAL A CA 1
ATOM 3561 C C . VAL A 1 465 ? -27.348 10.918 13.370 1.00 77.75 465 VAL A C 1
ATOM 3563 O O . VAL A 1 465 ? -26.971 9.995 14.092 1.00 77.75 465 VAL A O 1
ATOM 3566 N N . THR A 1 466 ? -27.839 12.053 13.873 1.00 86.06 466 THR A N 1
ATOM 3567 C CA . THR A 1 466 ? -28.145 12.210 15.304 1.00 86.06 466 THR A CA 1
ATOM 3568 C C . THR A 1 466 ? -29.531 11.648 15.609 1.00 86.06 466 THR A C 1
ATOM 3570 O O . THR A 1 466 ? -30.525 12.027 14.984 1.00 86.06 466 THR A O 1
ATOM 3573 N N . TRP A 1 467 ? -29.595 10.746 16.582 1.00 89.56 467 TRP A N 1
ATOM 3574 C CA . TRP A 1 467 ? -30.822 10.159 17.099 1.00 89.56 467 TRP A CA 1
ATOM 3575 C C . TRP A 1 467 ? -31.073 10.683 18.504 1.00 89.56 467 TRP A C 1
ATOM 3577 O O . TRP A 1 467 ? -30.286 10.420 19.412 1.00 89.56 467 TRP A O 1
ATOM 3587 N N . SER A 1 468 ? -32.190 11.373 18.692 1.00 90.94 468 SER A N 1
ATOM 3588 C CA . SER A 1 468 ? -32.684 11.749 20.013 1.00 90.94 468 SER A CA 1
ATOM 3589 C C . SER A 1 468 ? -33.467 10.586 20.623 1.00 90.94 468 SER A C 1
ATOM 3591 O O . SER A 1 468 ? -34.215 9.892 19.925 1.00 90.94 468 SER A O 1
ATOM 3593 N N . ARG A 1 469 ? -33.333 10.376 21.934 1.00 92.00 469 ARG A N 1
ATOM 3594 C CA . ARG A 1 469 ? -34.100 9.365 22.666 1.00 92.00 469 ARG A CA 1
ATOM 3595 C C . ARG A 1 469 ? -35.437 9.932 23.135 1.00 92.00 469 ARG A C 1
ATOM 3597 O O . ARG A 1 469 ? -35.497 10.967 23.797 1.00 92.00 469 ARG A O 1
ATOM 3604 N N . VAL A 1 470 ? -36.514 9.234 22.805 1.00 92.31 470 VAL A N 1
ATOM 3605 C CA . VAL A 1 470 ? -37.889 9.516 23.232 1.00 92.31 470 VAL A CA 1
ATOM 3606 C C . VAL A 1 470 ? -38.073 9.041 24.680 1.00 92.31 470 VAL A C 1
ATOM 3608 O O . VAL A 1 470 ? -37.465 8.059 25.106 1.00 92.31 470 VAL A O 1
ATOM 3611 N N . THR A 1 471 ? -38.915 9.713 25.471 1.00 89.44 471 THR A N 1
ATOM 3612 C CA . THR A 1 471 ? -39.142 9.355 26.890 1.00 89.44 471 THR A CA 1
ATOM 3613 C C . THR A 1 471 ? -39.822 7.999 27.113 1.00 89.44 471 THR A C 1
ATOM 3615 O O . THR A 1 471 ? -39.905 7.550 28.251 1.00 89.44 471 THR A O 1
ATOM 3618 N N . ASP A 1 472 ? -40.305 7.340 26.056 1.00 88.94 472 ASP A N 1
ATOM 3619 C CA . ASP A 1 472 ? -40.797 5.954 26.086 1.00 88.94 472 ASP A CA 1
ATOM 3620 C C . ASP A 1 472 ? -39.664 4.906 25.983 1.00 88.94 472 ASP A C 1
ATOM 3622 O O . ASP A 1 472 ? -39.914 3.708 26.105 1.00 88.94 472 ASP A O 1
ATOM 3626 N N . GLY A 1 473 ? -38.420 5.355 25.778 1.00 86.31 473 GLY A N 1
ATOM 3627 C CA . GLY A 1 473 ? -37.219 4.535 25.648 1.00 86.31 473 GLY A CA 1
ATOM 3628 C C . GLY A 1 473 ? -36.713 4.355 24.213 1.00 86.31 473 GLY A C 1
ATOM 3629 O O . GLY A 1 473 ? -35.545 3.989 24.063 1.00 86.31 473 GLY A O 1
ATOM 3630 N N . ASN A 1 474 ? -37.539 4.639 23.198 1.00 93.81 474 ASN A N 1
ATOM 3631 C CA . ASN A 1 474 ? -37.217 4.496 21.774 1.00 93.81 474 ASN A CA 1
ATOM 3632 C C . ASN A 1 474 ? -36.381 5.674 21.230 1.00 93.81 474 ASN A C 1
ATOM 3634 O O . ASN A 1 474 ? -36.064 6.625 21.941 1.00 93.81 474 ASN A O 1
ATOM 3638 N N . TRP A 1 475 ? -36.042 5.632 19.939 1.00 93.19 475 TRP A N 1
ATOM 3639 C CA . TRP A 1 475 ? -35.159 6.584 19.260 1.00 93.19 475 TRP A CA 1
ATOM 3640 C C . TRP A 1 475 ? -35.793 7.181 18.002 1.00 93.19 475 TRP A C 1
ATOM 3642 O O . TRP A 1 475 ? -36.513 6.498 17.272 1.00 93.19 475 TRP A O 1
ATOM 3652 N N . ILE A 1 476 ? -35.493 8.451 17.721 1.00 93.31 476 ILE A N 1
ATOM 3653 C CA . ILE A 1 476 ? -35.990 9.190 16.554 1.00 93.31 476 ILE A CA 1
ATOM 3654 C C . ILE A 1 476 ? -34.875 10.014 15.888 1.00 93.31 476 ILE A C 1
ATOM 3656 O O . ILE A 1 476 ? -34.074 10.664 16.554 1.00 93.31 476 ILE A O 1
ATOM 3660 N N . ASP A 1 477 ? -34.848 9.973 14.557 1.00 92.88 477 ASP A N 1
ATOM 3661 C CA . ASP A 1 477 ? -33.964 10.743 13.672 1.00 92.88 477 ASP A CA 1
ATOM 3662 C C . ASP A 1 477 ? -34.246 12.254 13.808 1.00 92.88 477 ASP A C 1
ATOM 3664 O O . ASP A 1 477 ? -35.335 12.728 13.464 1.00 92.88 477 ASP A O 1
ATOM 3668 N N . GLU A 1 478 ? -33.268 13.020 14.308 1.00 90.44 478 GLU A N 1
ATOM 3669 C CA . GLU A 1 478 ? -33.415 14.461 14.562 1.00 90.44 478 GLU A CA 1
ATOM 3670 C C . GLU A 1 478 ? -33.644 15.279 13.286 1.00 90.44 478 GLU A C 1
ATOM 3672 O O . GLU A 1 478 ? -34.261 16.342 13.351 1.00 90.44 478 GLU A O 1
ATOM 3677 N N . THR A 1 479 ? -33.264 14.771 12.105 1.00 87.44 479 THR A N 1
ATOM 3678 C CA . THR A 1 479 ? -33.548 15.451 10.826 1.00 87.44 479 THR A CA 1
ATOM 3679 C C . THR A 1 479 ? -35.048 15.521 10.511 1.00 87.44 479 THR A C 1
ATOM 3681 O O . THR A 1 479 ? -35.463 16.248 9.606 1.00 87.44 479 THR A O 1
ATOM 3684 N N . ARG A 1 480 ? -35.886 14.785 11.260 1.00 90.25 480 ARG A N 1
ATOM 3685 C CA . ARG A 1 480 ? -37.356 14.784 11.145 1.00 90.25 480 ARG A CA 1
ATOM 3686 C C . ARG A 1 480 ? -38.050 15.655 12.186 1.00 90.25 480 ARG A C 1
ATOM 3688 O O . ARG A 1 480 ? -39.283 15.653 12.239 1.00 90.25 480 ARG A O 1
ATOM 3695 N N . LEU A 1 481 ? -37.285 16.351 13.024 1.00 90.94 481 LEU A N 1
ATOM 3696 C CA . LEU A 1 481 ? -37.780 17.149 14.136 1.00 90.94 481 LEU A CA 1
ATOM 3697 C C . LEU A 1 481 ? -37.577 18.649 13.899 1.00 90.94 481 LEU A C 1
ATOM 3699 O O . LEU A 1 481 ? -36.715 19.091 13.145 1.00 90.94 481 LEU A O 1
ATOM 3703 N N . SER A 1 482 ? -38.386 19.442 14.591 1.00 90.19 482 SER A N 1
ATOM 3704 C CA . SER A 1 482 ? -38.126 20.847 14.878 1.00 90.19 482 SER A CA 1
ATOM 3705 C C . SER A 1 482 ? -38.200 21.057 16.382 1.00 90.19 482 SER A C 1
ATOM 3707 O O . SER A 1 482 ? -39.145 20.608 17.041 1.00 90.19 482 SER A O 1
ATOM 3709 N N . PHE A 1 483 ? -37.190 21.732 16.917 1.00 86.19 483 PHE A N 1
ATOM 3710 C CA . PHE A 1 483 ? -37.092 22.086 18.325 1.00 86.19 483 PHE A CA 1
ATOM 3711 C C . PHE A 1 483 ? -37.668 23.494 18.547 1.00 86.19 483 PHE A C 1
ATOM 3713 O O . PHE A 1 483 ? -37.476 24.372 17.699 1.00 86.19 483 PHE A O 1
ATOM 3720 N N . PRO A 1 484 ? -38.359 23.752 19.671 1.00 73.75 484 PRO A N 1
ATOM 3721 C CA . PRO A 1 484 ? -38.808 25.095 20.008 1.00 73.75 484 PRO A CA 1
ATOM 3722 C C . PRO A 1 484 ? -37.597 26.020 20.162 1.00 73.75 484 PRO A C 1
ATOM 3724 O O . PRO A 1 484 ? -36.628 25.687 20.844 1.00 73.75 484 PRO A O 1
ATOM 3727 N N . SER A 1 485 ? -37.649 27.199 19.537 1.00 54.50 485 SER A N 1
ATOM 3728 C CA . SER A 1 485 ? -36.601 28.209 19.705 1.00 54.50 485 SER A CA 1
ATOM 3729 C C . SER A 1 485 ? -36.475 28.598 21.185 1.00 54.50 485 SER A C 1
ATOM 3731 O O . SER A 1 485 ? -37.505 28.753 21.849 1.00 54.50 485 SER A O 1
ATOM 3733 N N . PRO A 1 486 ? -35.253 28.786 21.719 1.00 44.25 486 PRO A N 1
ATOM 3734 C CA . PRO A 1 486 ? -35.070 29.123 23.124 1.00 44.25 486 PRO A CA 1
ATOM 3735 C C . PRO A 1 486 ? -35.788 30.434 23.449 1.00 44.25 486 PRO A C 1
ATOM 3737 O O . PRO A 1 486 ? -35.537 31.471 22.828 1.00 44.25 486 PRO A O 1
ATOM 3740 N N . VAL A 1 487 ? -36.689 30.389 24.435 1.00 37.91 487 VAL A N 1
ATOM 3741 C CA . VAL A 1 487 ? -37.384 31.582 24.925 1.00 37.91 487 VAL A CA 1
ATOM 3742 C C . VAL A 1 487 ? -36.333 32.542 25.467 1.00 37.91 487 VAL A C 1
ATOM 3744 O O . VAL A 1 487 ? -35.625 32.229 26.422 1.00 37.91 487 VAL A O 1
ATOM 3747 N N . ARG A 1 488 ? -36.227 33.721 24.848 1.00 34.59 488 ARG A N 1
ATOM 3748 C CA . ARG A 1 488 ? -35.266 34.760 25.226 1.00 34.59 488 ARG A CA 1
ATOM 3749 C C . ARG A 1 488 ? -35.721 35.436 26.522 1.00 34.59 488 ARG A C 1
ATOM 3751 O O . ARG A 1 488 ? -36.290 36.524 26.493 1.00 34.59 488 ARG A O 1
ATOM 3758 N N . THR A 1 489 ? -35.515 34.753 27.647 1.00 33.88 489 THR A N 1
ATOM 3759 C CA . THR A 1 489 ? -35.846 35.237 28.992 1.00 33.88 489 THR A CA 1
ATOM 3760 C C . THR A 1 489 ? -35.224 36.610 29.225 1.00 33.88 489 THR A C 1
ATOM 3762 O O . THR A 1 489 ? -34.013 36.781 29.075 1.00 33.88 489 THR A O 1
ATOM 3765 N N . SER A 1 490 ? -36.056 37.587 29.585 1.00 36.69 490 SER A N 1
ATOM 3766 C CA . SER A 1 490 ? -35.621 38.934 29.958 1.00 36.69 490 SER A CA 1
ATOM 3767 C C . SER A 1 490 ? -34.630 38.895 31.123 1.00 36.69 490 SER A C 1
ATOM 3769 O O . SER A 1 490 ? -34.765 38.062 32.020 1.00 36.69 490 SER A O 1
ATOM 3771 N N . SER A 1 491 ? -33.660 39.811 31.111 1.00 33.50 491 SER A N 1
ATOM 3772 C CA . SER A 1 491 ? -32.578 39.899 32.097 1.00 33.50 491 SER A CA 1
ATOM 3773 C C . SER A 1 491 ? -33.069 39.923 33.557 1.00 33.50 491 SER A C 1
ATOM 3775 O O . SER A 1 491 ? -34.148 40.460 33.823 1.00 33.50 491 SER A O 1
ATOM 3777 N N . PRO A 1 492 ? -32.263 39.430 34.520 1.00 39.12 492 PRO A N 1
ATOM 3778 C CA . PRO A 1 492 ? -32.521 39.636 35.945 1.00 39.12 492 PRO A CA 1
ATOM 3779 C C . PRO A 1 492 ? -32.598 41.133 36.302 1.00 39.12 492 PRO A C 1
ATOM 3781 O O . PRO A 1 492 ? -31.964 41.949 35.627 1.00 39.12 492 PRO A O 1
ATOM 3784 N N . PRO A 1 493 ? -33.322 41.515 37.370 1.00 36.28 493 PRO A N 1
ATOM 3785 C CA . PRO A 1 493 ? -33.391 42.904 37.810 1.00 36.28 493 PRO A CA 1
ATOM 3786 C C . PRO A 1 493 ? -32.030 43.390 38.331 1.00 36.28 493 PRO A C 1
ATOM 3788 O O . PRO A 1 493 ? -31.498 42.867 39.311 1.00 36.28 493 PRO A O 1
ATOM 3791 N N . THR A 1 494 ? -31.477 44.418 37.687 1.00 35.19 494 THR A N 1
ATOM 3792 C CA . THR A 1 494 ? -30.250 45.099 38.125 1.00 35.19 494 THR A CA 1
ATOM 3793 C C . THR A 1 494 ? -30.473 45.807 39.472 1.00 35.19 494 THR A C 1
ATOM 3795 O O . THR A 1 494 ? -31.521 46.432 39.649 1.00 35.19 494 THR A O 1
ATOM 3798 N N . PRO A 1 495 ? -29.516 45.776 40.422 1.00 34.53 495 PRO A N 1
ATOM 3799 C CA . PRO A 1 495 ? -29.621 46.539 41.666 1.00 34.53 495 PRO A CA 1
ATOM 3800 C C . PRO A 1 495 ? -29.702 48.056 41.435 1.00 34.53 495 PRO A C 1
ATOM 3802 O O . PRO A 1 495 ? -29.037 48.593 40.549 1.00 34.53 495 PRO A O 1
ATOM 3805 N N . ASN A 1 496 ? -30.467 48.756 42.277 1.00 32.22 496 ASN A N 1
ATOM 3806 C CA . ASN A 1 496 ? -30.544 50.220 42.263 1.00 32.22 496 ASN A CA 1
ATOM 3807 C C . ASN A 1 496 ? -29.183 50.860 42.584 1.00 32.22 496 ASN A C 1
ATOM 3809 O O . ASN A 1 496 ? -28.672 50.700 43.692 1.00 32.22 496 ASN A O 1
ATOM 3813 N N . ILE A 1 497 ? -28.672 51.682 41.665 1.00 36.28 497 ILE A N 1
ATOM 3814 C CA . ILE A 1 497 ? -27.689 52.736 41.946 1.00 36.28 497 ILE A CA 1
ATOM 3815 C C . ILE A 1 497 ? -28.238 54.051 41.374 1.00 36.28 497 ILE A C 1
ATOM 3817 O O . ILE A 1 497 ? -28.838 54.074 40.300 1.00 36.28 497 ILE A O 1
ATOM 3821 N N . THR A 1 498 ? -28.107 55.130 42.144 1.00 32.28 498 THR A N 1
ATOM 3822 C CA . THR A 1 498 ? -28.828 56.394 41.936 1.00 32.28 498 THR A CA 1
ATOM 3823 C C . THR A 1 498 ? -28.287 57.217 40.755 1.00 32.28 498 THR A C 1
ATOM 3825 O O . THR A 1 498 ? -27.102 57.176 40.436 1.00 32.28 498 THR A O 1
ATOM 3828 N N . ALA A 1 499 ? -29.184 57.967 40.108 1.00 32.22 499 ALA A N 1
ATOM 3829 C CA . ALA A 1 499 ? -28.990 58.657 38.830 1.00 32.22 499 ALA A CA 1
ATOM 3830 C C . ALA A 1 499 ? -27.981 59.825 38.811 1.00 32.22 499 ALA A C 1
ATOM 3832 O O . ALA A 1 499 ? -27.807 60.508 39.819 1.00 32.22 499 ALA A O 1
ATOM 3833 N N . ALA A 1 500 ? -27.476 60.146 37.605 1.00 31.36 500 ALA A N 1
ATOM 3834 C CA . ALA A 1 500 ? -27.042 61.501 37.222 1.00 31.36 500 ALA A CA 1
ATOM 3835 C C . ALA A 1 500 ? -26.969 61.754 35.685 1.00 31.36 500 ALA A C 1
ATOM 3837 O O . ALA A 1 500 ? -25.878 61.827 35.132 1.00 31.36 500 ALA A O 1
ATOM 3838 N N . THR A 1 501 ? -28.115 62.048 35.042 1.00 33.34 501 THR A N 1
ATOM 3839 C CA . THR A 1 501 ? -28.254 62.936 33.839 1.00 33.34 501 THR A CA 1
ATOM 3840 C C . THR A 1 501 ? -27.560 62.557 32.487 1.00 33.34 501 THR A C 1
ATOM 3842 O O . THR A 1 501 ? -26.755 61.632 32.461 1.00 33.34 501 THR A O 1
ATOM 3845 N N . PRO A 1 502 ? -27.952 63.151 31.323 1.00 41.28 502 PRO A N 1
ATOM 3846 C CA . PRO A 1 502 ? -27.976 62.409 30.042 1.00 41.28 502 PRO A CA 1
ATOM 3847 C C . PRO A 1 502 ? -27.131 62.971 28.865 1.00 41.28 502 PRO A C 1
ATOM 3849 O O . PRO A 1 502 ? -26.643 64.093 28.940 1.00 41.28 502 PRO A O 1
ATOM 3852 N N . ASP A 1 503 ? -27.069 62.176 27.778 1.00 33.25 503 ASP A N 1
ATOM 3853 C CA . ASP A 1 503 ? -27.121 62.498 26.324 1.00 33.25 503 ASP A CA 1
ATOM 3854 C C . ASP A 1 503 ? -26.308 63.687 25.743 1.00 33.25 503 ASP A C 1
ATOM 3856 O O . ASP A 1 503 ? -26.413 64.808 26.241 1.00 33.25 503 ASP A O 1
ATOM 3860 N N . PRO A 1 504 ? -25.604 63.517 24.585 1.00 40.59 504 PRO A N 1
ATOM 3861 C CA . PRO A 1 504 ? -26.347 63.372 23.314 1.00 40.59 504 PRO A CA 1
ATOM 3862 C C . PRO A 1 504 ? -25.710 62.623 22.101 1.00 40.59 504 PRO A C 1
ATOM 3864 O O . PRO A 1 504 ? -24.637 62.981 21.630 1.00 40.59 504 PRO A O 1
ATOM 3867 N N . VAL A 1 505 ? -26.541 61.776 21.459 1.00 32.84 505 VAL A N 1
ATOM 3868 C CA . VAL A 1 505 ? -26.847 61.750 19.992 1.00 32.84 505 VAL A CA 1
ATOM 3869 C C . VAL A 1 505 ? -25.742 61.313 18.978 1.00 32.84 505 VAL A C 1
ATOM 3871 O O . VAL A 1 505 ? -24.558 61.271 19.275 1.00 32.84 505 VAL A O 1
ATOM 3874 N N . ILE A 1 506 ? -26.182 61.037 17.731 1.00 32.25 506 ILE A N 1
ATOM 3875 C CA . ILE A 1 506 ? -25.442 60.754 16.468 1.00 32.25 506 ILE A CA 1
ATOM 3876 C C . ILE A 1 506 ? -25.042 59.271 16.262 1.00 32.25 506 ILE A C 1
ATOM 3878 O O . ILE A 1 506 ? -24.345 58.699 17.086 1.00 32.25 506 ILE A O 1
ATOM 3882 N N . ALA A 1 507 ? -25.375 58.591 15.150 1.00 33.00 507 ALA A N 1
ATOM 3883 C CA . ALA A 1 507 ? -26.425 58.812 14.138 1.00 33.00 507 ALA A CA 1
ATOM 3884 C C . ALA A 1 5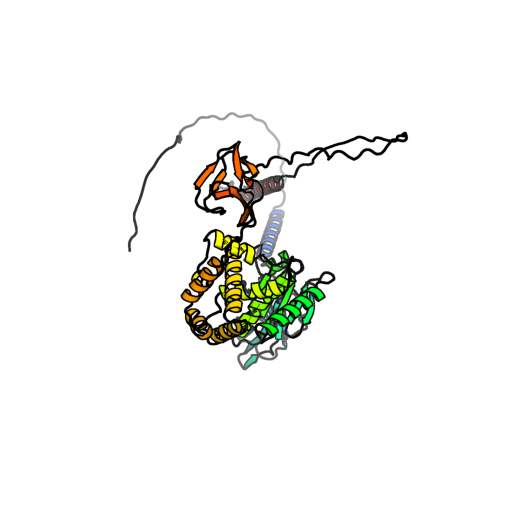07 ? -26.745 57.504 13.367 1.00 33.00 507 ALA A C 1
ATOM 3886 O O . ALA A 1 507 ? -25.940 56.579 13.301 1.00 33.00 507 ALA A O 1
ATOM 3887 N N . GLU A 1 508 ? -27.928 57.461 12.755 1.00 31.08 508 GLU A N 1
ATOM 3888 C CA . GLU A 1 508 ? -28.478 56.369 11.936 1.00 31.08 508 GLU A CA 1
ATOM 3889 C C . GLU A 1 508 ? -27.829 56.238 10.536 1.00 31.08 508 GLU A C 1
ATOM 3891 O O . GLU A 1 508 ? -27.589 57.261 9.891 1.00 31.08 508 GLU A O 1
ATOM 3896 N N . LYS A 1 509 ? -27.681 55.000 10.001 1.00 33.38 509 LYS A N 1
ATOM 3897 C CA . LYS A 1 509 ? -27.882 54.736 8.549 1.00 33.38 509 LYS A CA 1
ATOM 3898 C C . LYS A 1 509 ? -28.183 53.281 8.105 1.00 33.38 509 LYS A C 1
ATOM 3900 O O . LYS A 1 509 ? -27.378 52.595 7.482 1.00 33.38 509 LYS A O 1
ATOM 3905 N N . THR A 1 510 ? -29.414 52.850 8.366 1.00 31.38 510 THR A N 1
ATOM 3906 C CA . THR A 1 510 ? -30.411 52.304 7.402 1.00 31.38 510 THR A CA 1
ATOM 3907 C C . THR A 1 510 ? -30.064 52.578 5.904 1.00 31.38 510 THR A C 1
ATOM 3909 O O . THR A 1 510 ? -29.697 53.708 5.595 1.00 31.38 510 THR A O 1
ATOM 3912 N N . GLN A 1 511 ? -30.184 51.698 4.882 1.00 31.92 511 GLN A N 1
ATOM 3913 C CA . GLN A 1 511 ? -30.540 50.263 4.767 1.00 31.92 511 GLN A CA 1
ATOM 3914 C C . GLN A 1 511 ? -30.270 49.697 3.333 1.00 31.92 511 GLN A C 1
ATOM 3916 O O . GLN A 1 511 ? -30.492 50.402 2.355 1.00 31.92 511 GLN A O 1
ATOM 3921 N N . ALA A 1 512 ? -30.003 48.383 3.227 1.00 32.62 512 ALA A N 1
ATOM 3922 C CA . ALA A 1 512 ? -30.588 47.438 2.238 1.00 32.62 512 ALA A CA 1
ATOM 3923 C C . ALA A 1 512 ? -30.385 47.685 0.689 1.00 32.62 512 ALA A C 1
ATOM 3925 O O . ALA A 1 512 ? -29.387 48.296 0.320 1.00 32.62 512 ALA A O 1
ATOM 3926 N N . PRO A 1 513 ? -31.131 47.029 -0.249 1.00 49.84 513 PRO A N 1
ATOM 3927 C CA . PRO A 1 513 ? -30.718 45.701 -0.757 1.00 49.84 513 PRO A CA 1
ATOM 3928 C C . PRO A 1 513 ? -30.889 45.438 -2.283 1.00 49.84 513 PRO A C 1
ATOM 3930 O O . PRO A 1 513 ? -31.626 46.145 -2.967 1.00 49.84 513 PRO A O 1
ATOM 3933 N N . GLN A 1 514 ? -30.324 44.318 -2.775 1.00 31.48 514 GLN A N 1
ATOM 3934 C CA . GLN A 1 514 ? -30.759 43.455 -3.914 1.00 31.48 514 GLN A CA 1
ATOM 3935 C C . GLN A 1 514 ? -29.671 42.382 -4.159 1.00 31.48 514 GLN A C 1
ATOM 3937 O O . GLN A 1 514 ? -28.522 42.638 -3.828 1.00 31.48 514 GLN A O 1
ATOM 3942 N N . LYS A 1 515 ? -29.842 41.217 -4.799 1.00 33.19 515 LYS A N 1
ATOM 3943 C CA . LYS A 1 515 ? -30.881 40.197 -5.105 1.00 33.19 515 LYS A CA 1
ATOM 3944 C C . LYS A 1 515 ? -30.066 39.060 -5.827 1.00 33.19 515 LYS A C 1
ATOM 3946 O O . LYS A 1 515 ? -28.910 39.314 -6.162 1.00 33.19 515 LYS A O 1
ATOM 3951 N N . PRO A 1 516 ? -30.555 37.822 -6.048 1.00 41.62 516 PRO A N 1
ATOM 3952 C CA . PRO A 1 516 ? -29.684 36.694 -6.422 1.00 41.62 516 PRO A CA 1
ATOM 3953 C C . PRO A 1 516 ? -29.445 36.538 -7.935 1.00 41.62 516 PRO A C 1
ATOM 3955 O O . PRO A 1 516 ? -30.227 37.035 -8.745 1.00 41.62 516 PRO A O 1
ATOM 3958 N N . THR A 1 517 ? -28.425 35.744 -8.279 1.00 35.16 517 THR A N 1
ATOM 3959 C CA . THR A 1 517 ? -28.110 35.280 -9.644 1.00 35.16 517 THR A CA 1
ATOM 3960 C C . THR A 1 517 ? -28.250 33.755 -9.725 1.00 35.16 517 THR A C 1
ATOM 3962 O O . THR A 1 517 ? -27.887 33.050 -8.785 1.00 35.16 517 THR A O 1
ATOM 3965 N N . GLU A 1 518 ? -28.788 33.247 -10.834 1.00 35.50 518 GLU A N 1
ATOM 3966 C CA . GLU A 1 518 ? -29.081 31.821 -11.057 1.00 35.50 518 GLU A CA 1
ATOM 3967 C C . GLU A 1 518 ? -27.892 31.036 -11.650 1.00 35.50 518 GLU A C 1
ATOM 3969 O O . GLU A 1 518 ? -26.924 31.612 -12.147 1.00 35.50 518 GLU A O 1
ATOM 3974 N N . ALA A 1 519 ? -27.980 29.700 -11.625 1.00 40.97 519 ALA A N 1
ATOM 3975 C CA . ALA A 1 519 ? -26.996 28.801 -12.232 1.00 40.97 519 ALA A CA 1
ATOM 3976 C C . ALA A 1 519 ? -27.311 28.502 -13.720 1.00 40.97 519 ALA A C 1
ATOM 3978 O O . ALA A 1 519 ? -28.481 28.334 -14.072 1.00 40.97 519 ALA A O 1
ATOM 3979 N N . PRO A 1 520 ? -26.300 28.369 -14.604 1.00 41.88 520 PRO A N 1
ATOM 3980 C CA . PRO A 1 520 ? -26.511 28.078 -16.023 1.00 41.88 520 PRO A CA 1
ATOM 3981 C C . PRO A 1 520 ? -26.703 26.575 -16.307 1.00 41.88 520 PRO A C 1
ATOM 3983 O O . PRO A 1 520 ? -25.902 25.735 -15.898 1.00 41.88 520 PRO A O 1
ATOM 3986 N N . GLY A 1 521 ? -27.742 26.230 -17.075 1.00 35.28 521 GLY A N 1
ATOM 3987 C CA . GLY A 1 521 ? -27.997 24.861 -17.545 1.00 35.28 521 GLY A CA 1
ATOM 3988 C C . GLY A 1 521 ? -27.274 24.501 -18.854 1.00 35.28 521 GLY A C 1
ATOM 3989 O O . GLY A 1 521 ? -26.979 25.364 -19.678 1.00 35.28 521 GLY A O 1
ATOM 3990 N N . ARG A 1 522 ? -27.039 23.200 -19.090 1.00 50.00 522 ARG A N 1
ATOM 3991 C CA . ARG A 1 522 ? -26.485 22.657 -20.351 1.00 50.00 522 ARG A CA 1
ATOM 3992 C C . ARG A 1 522 ? -27.596 22.310 -21.362 1.00 50.00 522 ARG A C 1
ATOM 3994 O O . ARG A 1 522 ? -28.292 21.320 -21.141 1.00 50.00 522 ARG A O 1
ATOM 4001 N N . PRO A 1 523 ? -27.728 23.039 -22.490 1.00 46.91 523 PRO A N 1
ATOM 4002 C CA . PRO A 1 523 ? -28.216 22.380 -23.717 1.00 46.91 523 PRO A CA 1
ATOM 4003 C C . PRO A 1 523 ? -27.534 22.800 -25.043 1.00 46.91 523 PRO A C 1
ATOM 4005 O O . PRO A 1 523 ? -27.669 22.096 -26.043 1.00 46.91 523 PRO A O 1
ATOM 4008 N N . GLU A 1 524 ? -26.797 23.917 -25.088 1.00 45.72 524 GLU A N 1
ATOM 4009 C CA . GLU A 1 524 ? -26.322 24.548 -26.342 1.00 45.72 524 GLU A CA 1
ATOM 4010 C C . GLU A 1 524 ? -25.393 23.650 -27.192 1.00 45.72 524 GLU A C 1
ATOM 4012 O O . GLU A 1 524 ? -25.542 23.573 -28.412 1.00 45.72 524 GLU A O 1
ATOM 4017 N N . VAL A 1 525 ? -24.459 22.928 -26.557 1.00 45.16 525 VAL A N 1
ATOM 4018 C CA . VAL A 1 525 ? -23.433 22.118 -27.252 1.00 45.16 525 VAL A CA 1
ATOM 4019 C C . VAL A 1 525 ? -24.053 20.977 -28.069 1.00 45.16 525 VAL A C 1
ATOM 4021 O O . VAL A 1 525 ? -23.637 20.721 -29.199 1.00 45.16 525 VAL A O 1
ATOM 4024 N N . VAL A 1 526 ? -25.088 20.321 -27.534 1.00 46.59 526 VAL A N 1
ATOM 4025 C CA . VAL A 1 526 ? -25.755 19.183 -28.191 1.00 46.59 526 VAL A CA 1
ATOM 4026 C C . VAL A 1 526 ? -26.518 19.640 -29.438 1.00 46.59 526 VAL A C 1
ATOM 4028 O O . VAL A 1 526 ? -26.462 18.974 -30.472 1.00 46.59 526 VAL A O 1
ATOM 4031 N N . ARG A 1 527 ? -27.172 20.810 -29.380 1.00 43.53 527 ARG A N 1
ATOM 4032 C CA . ARG A 1 527 ? -27.890 21.394 -30.526 1.00 43.53 527 ARG A CA 1
ATOM 4033 C C . ARG A 1 527 ? -26.946 21.647 -31.705 1.00 43.53 527 ARG A C 1
ATOM 4035 O O . ARG A 1 527 ? -27.272 21.296 -32.837 1.00 43.53 527 ARG A O 1
ATOM 4042 N N . ASN A 1 528 ? -25.768 22.206 -31.435 1.00 45.91 528 ASN A N 1
ATOM 4043 C CA . ASN A 1 528 ? -24.797 22.545 -32.474 1.00 45.91 528 ASN A CA 1
ATOM 4044 C C . ASN A 1 528 ? -24.157 21.288 -33.100 1.00 45.91 528 ASN A C 1
ATOM 4046 O O . ASN A 1 528 ? -23.969 21.243 -34.317 1.00 45.91 528 ASN A O 1
ATOM 4050 N N . LEU A 1 529 ? -23.905 20.239 -32.305 1.00 44.72 529 LEU A N 1
ATOM 4051 C CA . LEU A 1 529 ? -23.377 18.962 -32.802 1.00 44.72 529 LEU A CA 1
ATOM 4052 C C . LEU A 1 529 ? -24.366 18.246 -33.743 1.00 44.72 529 LEU A C 1
ATOM 4054 O O . LEU A 1 529 ? -23.968 17.760 -34.801 1.00 44.72 529 LEU A O 1
ATOM 4058 N N . ILE A 1 530 ? -25.661 18.229 -33.403 1.00 52.28 530 ILE A N 1
ATOM 4059 C CA . ILE A 1 530 ? -26.709 17.616 -34.240 1.00 52.28 530 ILE A CA 1
ATOM 4060 C C . ILE A 1 530 ? -26.825 18.329 -35.598 1.00 52.28 530 ILE A C 1
ATOM 4062 O O . ILE A 1 530 ? -26.940 17.668 -36.631 1.00 52.28 530 ILE A O 1
ATOM 4066 N N . ILE A 1 531 ? -26.739 19.664 -35.619 1.00 51.94 531 ILE A N 1
ATOM 4067 C CA . ILE A 1 531 ? -26.770 20.456 -36.861 1.00 51.94 531 ILE A CA 1
ATOM 4068 C C . ILE A 1 531 ? -25.555 20.135 -37.749 1.00 51.94 531 ILE A C 1
ATOM 4070 O O . ILE A 1 531 ? -25.716 19.943 -38.955 1.00 51.94 531 ILE A O 1
ATOM 4074 N N . ALA A 1 532 ? -24.356 20.011 -37.168 1.00 48.19 532 ALA A N 1
ATOM 4075 C CA . ALA A 1 532 ? -23.147 19.653 -37.912 1.00 48.19 532 ALA A CA 1
ATOM 4076 C C . ALA A 1 532 ? -23.241 18.254 -38.555 1.00 48.19 532 ALA A C 1
ATOM 4078 O O . ALA A 1 532 ? -22.930 18.095 -39.737 1.00 48.19 532 ALA A O 1
ATOM 4079 N N . VAL A 1 533 ? -23.734 17.252 -37.815 1.00 53.41 533 VAL A N 1
ATOM 4080 C CA . VAL A 1 533 ? -23.925 15.883 -38.333 1.00 53.41 533 VAL A CA 1
ATOM 4081 C C . VAL A 1 533 ? -24.990 15.838 -39.436 1.00 53.41 533 VAL A C 1
ATOM 4083 O O . VAL A 1 533 ? -24.790 15.169 -40.451 1.00 53.41 533 VAL A O 1
ATOM 4086 N N . ALA A 1 534 ? -26.090 16.583 -39.295 1.00 51.12 534 ALA A N 1
ATOM 4087 C CA . ALA A 1 534 ? -27.127 16.663 -40.326 1.00 51.12 534 ALA A CA 1
ATOM 4088 C C . ALA A 1 534 ? -26.596 17.262 -41.644 1.00 51.12 534 ALA A C 1
ATOM 4090 O O . ALA A 1 534 ? -26.859 16.720 -42.718 1.00 51.12 534 ALA A O 1
ATOM 4091 N N . LEU A 1 535 ? -25.803 18.338 -41.570 1.00 53.44 535 LEU A N 1
ATOM 4092 C CA . LEU A 1 535 ? -25.171 18.951 -42.745 1.00 53.44 535 LEU A CA 1
ATOM 4093 C C . LEU A 1 535 ? -24.160 18.009 -43.418 1.00 53.44 535 LEU A C 1
ATOM 4095 O O . LEU A 1 535 ? -24.144 17.913 -44.646 1.00 53.44 535 LEU A O 1
ATOM 4099 N N . LEU A 1 536 ? -23.370 17.268 -42.633 1.00 49.09 536 LEU A N 1
ATOM 4100 C CA . LEU A 1 536 ? -22.417 16.283 -43.152 1.00 49.09 536 LEU A CA 1
ATOM 4101 C C . LEU A 1 536 ? -23.125 15.162 -43.935 1.00 49.09 536 LEU A C 1
ATOM 4103 O O . LEU A 1 536 ? -22.709 14.823 -45.043 1.00 49.09 536 LEU A O 1
ATOM 4107 N N . LEU A 1 537 ? -24.230 14.628 -43.403 1.00 50.84 537 LEU A N 1
ATOM 4108 C CA . LEU A 1 537 ? -25.019 13.582 -44.065 1.00 50.84 537 LEU A CA 1
ATOM 4109 C C . LEU A 1 537 ? -25.673 14.070 -45.369 1.00 50.84 537 LEU A C 1
ATOM 4111 O O . LEU A 1 537 ? -25.714 13.320 -46.344 1.00 50.84 537 LEU A O 1
ATOM 4115 N N . ILE A 1 538 ? -26.122 15.329 -45.425 1.00 52.72 538 ILE A N 1
ATOM 4116 C CA . ILE A 1 538 ? -26.647 15.945 -46.656 1.00 52.72 538 ILE A CA 1
ATOM 4117 C C . ILE A 1 538 ? -25.545 16.062 -47.723 1.00 52.72 538 ILE A C 1
ATOM 4119 O O . ILE A 1 538 ? -25.785 15.734 -48.886 1.00 52.72 538 ILE A O 1
ATOM 4123 N N . PHE A 1 539 ? -24.325 16.456 -47.340 1.00 47.97 539 PHE A N 1
ATOM 4124 C CA . PHE A 1 539 ? -23.179 16.500 -48.257 1.00 47.97 539 PHE A CA 1
ATOM 4125 C C . PHE A 1 539 ? -22.782 15.111 -48.781 1.00 47.97 539 PHE A C 1
ATOM 4127 O O . PHE A 1 539 ? -22.542 14.958 -49.978 1.00 47.97 539 PHE A O 1
ATOM 4134 N N . VAL A 1 540 ? -22.769 14.085 -47.923 1.00 51.44 540 VAL A N 1
ATOM 4135 C CA . VAL A 1 540 ? -22.483 12.697 -48.334 1.00 51.44 540 VAL A CA 1
ATOM 4136 C C . VAL A 1 540 ? -23.564 12.160 -49.282 1.00 51.44 540 VAL A C 1
ATOM 4138 O O . VAL A 1 540 ? -23.236 11.561 -50.306 1.00 51.44 540 VAL A O 1
ATOM 4141 N N . ALA A 1 541 ? -24.844 12.432 -49.011 1.00 45.31 541 ALA A N 1
ATOM 4142 C CA . ALA A 1 541 ? -25.943 12.051 -49.899 1.00 45.31 541 ALA A CA 1
ATOM 4143 C C . ALA A 1 541 ? -25.860 12.744 -51.274 1.00 45.31 541 ALA A C 1
ATOM 4145 O O . ALA A 1 541 ? -26.126 12.113 -52.297 1.00 45.31 541 ALA A O 1
ATOM 4146 N N . ALA A 1 542 ? -25.443 14.015 -51.318 1.00 47.34 542 ALA A N 1
ATOM 4147 C CA . ALA A 1 542 ? -25.209 14.735 -52.569 1.00 47.34 542 ALA A CA 1
ATOM 4148 C C . ALA A 1 542 ? -24.001 14.181 -53.352 1.00 47.34 542 ALA A C 1
ATOM 4150 O O . ALA A 1 542 ? -24.077 14.050 -54.573 1.00 47.34 542 ALA A O 1
ATOM 4151 N N . ALA A 1 543 ? -22.917 13.799 -52.667 1.00 46.72 543 ALA A N 1
ATOM 4152 C CA . ALA A 1 543 ? -21.710 13.243 -53.287 1.00 46.72 543 ALA A CA 1
ATOM 4153 C C . ALA A 1 543 ? -21.918 11.839 -53.892 1.00 46.72 543 ALA A C 1
ATOM 4155 O O . ALA A 1 543 ? -21.320 11.513 -54.914 1.00 46.72 543 ALA A O 1
ATOM 4156 N N . ILE A 1 544 ? -22.790 11.022 -53.295 1.00 53.84 544 ILE A N 1
ATOM 4157 C CA . ILE A 1 544 ? -23.168 9.685 -53.798 1.00 53.84 544 ILE A CA 1
ATOM 4158 C C . ILE A 1 544 ? -24.283 9.781 -54.875 1.00 53.84 544 ILE A C 1
ATOM 4160 O O . ILE A 1 544 ? -24.606 8.807 -55.554 1.00 53.84 544 ILE A O 1
ATOM 4164 N N . GLY A 1 545 ? -24.876 10.966 -55.058 1.00 45.78 545 GLY A N 1
ATOM 4165 C CA . GLY A 1 545 ? -26.213 11.149 -55.628 1.00 45.78 545 GLY A CA 1
ATOM 4166 C C . GLY A 1 545 ? -26.390 11.159 -57.154 1.00 45.78 545 GLY A C 1
ATOM 4167 O O . GLY A 1 545 ? -27.543 11.206 -57.582 1.00 45.78 545 GLY A O 1
ATOM 4168 N N . VAL A 1 546 ? -25.339 11.114 -57.994 1.00 37.84 546 VAL A N 1
ATOM 4169 C CA . VAL A 1 546 ? -25.493 10.991 -59.468 1.00 37.84 546 VAL A CA 1
ATOM 4170 C C . VAL A 1 546 ? -24.355 10.200 -60.144 1.00 37.84 546 VAL A C 1
ATOM 4172 O O . VAL A 1 546 ? -23.364 10.779 -60.573 1.00 37.84 546 VAL A O 1
ATOM 4175 N N . ASP A 1 547 ? -24.570 8.902 -60.382 1.00 40.47 547 ASP A N 1
ATOM 4176 C CA . ASP A 1 547 ? -24.746 8.403 -61.762 1.00 40.47 547 ASP A CA 1
ATOM 4177 C C . ASP A 1 547 ? -25.527 7.077 -61.796 1.00 40.47 547 ASP A C 1
ATOM 4179 O O . ASP A 1 547 ? -24.975 5.982 -61.883 1.00 40.47 547 ASP A O 1
ATOM 4183 N N . ILE A 1 548 ? -26.856 7.191 -61.768 1.00 39.94 548 ILE A N 1
ATOM 4184 C CA . ILE A 1 548 ? -27.750 6.153 -62.295 1.00 39.94 548 ILE A CA 1
ATOM 4185 C C . ILE A 1 548 ? -28.795 6.840 -63.182 1.00 39.94 548 ILE A C 1
ATOM 4187 O O . ILE A 1 548 ? -29.979 6.900 -62.836 1.00 39.94 548 ILE A O 1
ATOM 4191 N N . ARG A 1 549 ? -28.375 7.419 -64.324 1.00 37.16 549 ARG A N 1
ATOM 4192 C CA . ARG A 1 549 ? -29.355 7.872 -65.338 1.00 37.16 549 ARG A CA 1
ATOM 4193 C C . ARG A 1 549 ? -28.947 7.909 -66.818 1.00 37.16 549 ARG A C 1
ATOM 4195 O O . ARG A 1 549 ? -29.705 8.474 -67.604 1.00 37.16 549 ARG A O 1
ATOM 4202 N N . GLN A 1 550 ? -27.867 7.244 -67.243 1.00 38.31 550 GLN A N 1
ATOM 4203 C CA . GLN A 1 550 ? -27.611 6.991 -68.678 1.00 38.31 550 GLN A CA 1
ATOM 4204 C C . GLN A 1 550 ? -27.257 5.533 -69.034 1.00 38.31 550 GLN A C 1
ATOM 4206 O O . GLN A 1 550 ? -26.194 5.268 -69.587 1.00 38.31 550 GLN A O 1
ATOM 4211 N N . ARG A 1 551 ? -28.195 4.592 -68.822 1.00 34.84 551 ARG A N 1
ATOM 4212 C CA . ARG A 1 551 ? -28.339 3.393 -69.682 1.00 34.84 551 ARG A CA 1
ATOM 4213 C C . ARG A 1 551 ? -29.808 2.991 -69.879 1.00 34.84 551 ARG A C 1
ATOM 4215 O O . ARG A 1 551 ? -30.405 2.326 -69.035 1.00 34.84 551 ARG A O 1
ATOM 4222 N N . ARG A 1 552 ? -30.349 3.366 -71.037 1.00 34.94 552 ARG A N 1
ATOM 4223 C CA . ARG A 1 552 ? -31.331 2.609 -71.823 1.00 34.94 552 ARG A CA 1
ATOM 4224 C C . ARG A 1 552 ? -30.876 2.658 -73.277 1.00 34.94 552 ARG A C 1
ATOM 4226 O O . ARG A 1 552 ? -30.261 3.690 -73.624 1.00 34.94 552 ARG A O 1
#

Radius of gyration: 38.55 Å; Cα contacts (8 Å, |Δi|>4): 803; chains: 1; bounding box: 84×95×126 Å

Secondary structure (DSSP, 8-state):
-------------------------------------------THHHHHHHHHHHHHHHHHHHHHS---------GGG--SSEEEEEETTTEEEEEEEEE--SSPPSEEEEEEE-TT-S--EEEEPEEEEETTEEEEEEEE--TTSS-TTEEEEEEEEEE-SS-EEEPPPEEEEES-TTS-EEEEEETTEEEEEESPPTTHHHHHHHHHHHHHHHHHHTT----SS-EEEEEES-HHHHHHHT-TTS-TT--EEEETTTTEEEEETTSTTHHHHHHHHHHHHHHHHHH--SS----HHHHHHHHHHHHHHH-S-S--HHHHHHHHHHTT-PPPHHHHSSPPPSSHHHHHHHHHHHHHHHHHHHHHH-HHHHHHHHHHHHTT--HHHHHHHHTSS-HHHHHHHHHHHHHTS---PPPPPPPEEEEE--TT-EEEESSSSTTS-EEEEEPTT-EEEEEEEEEEETTEEEEEETTS-EEEGGGEEPPPPP-PPPPPPPP---------------------PPPP--HHHHHHHHHHHHHHHHHHHHT--------

pLDDT: mean 75.43, std 24.45, range [22.09, 98.31]

Solvent-accessible surface area (backbone atoms only — not comparable to full-atom values): 33024 Å² total; per-residue (Å²): 134,84,88,88,88,78,90,87,84,90,83,91,87,89,90,90,90,89,89,85,88,85,85,87,86,82,83,90,83,88,84,88,82,84,87,80,83,87,87,82,92,77,77,82,67,58,61,66,52,53,54,48,54,53,50,50,50,52,51,52,51,50,53,61,69,67,52,63,85,69,70,77,76,68,61,71,90,69,50,92,46,54,62,51,74,52,76,43,71,52,57,33,42,34,44,39,38,39,38,83,40,88,70,78,75,62,81,43,43,28,38,40,34,34,46,76,89,51,95,60,64,51,78,45,77,29,55,70,50,75,56,99,55,25,38,39,34,42,38,79,44,65,60,82,69,78,68,55,66,62,32,58,38,27,35,30,44,41,41,34,34,97,87,51,75,52,65,55,74,76,48,74,47,62,48,52,70,80,87,57,58,65,54,72,50,79,55,94,58,37,38,37,36,29,34,71,62,59,93,61,47,69,60,49,53,52,49,25,52,52,50,34,55,46,48,38,34,75,60,42,67,42,53,75,78,64,69,36,34,40,37,29,28,69,43,47,67,59,46,38,48,41,58,16,94,84,56,59,97,80,62,54,62,50,59,38,55,93,69,33,29,34,41,37,26,65,78,45,88,45,48,47,24,50,51,20,25,41,49,37,49,35,29,48,46,58,54,24,69,43,98,68,52,76,80,39,39,33,60,50,49,4,46,13,50,47,50,14,54,72,62,44,82,70,60,80,65,37,68,61,52,34,55,32,34,66,67,56,72,65,73,76,53,65,83,61,35,42,40,86,76,53,96,54,65,77,57,27,56,46,52,45,16,49,14,29,52,50,44,48,50,47,32,78,73,67,30,46,61,49,59,37,50,34,38,51,39,34,31,74,39,54,53,73,56,51,26,39,31,71,66,76,70,40,50,52,70,55,49,50,52,54,53,55,49,52,67,71,64,62,77,84,79,74,72,86,70,56,78,69,43,68,30,33,29,66,30,88,88,28,40,65,29,12,69,34,64,37,101,82,38,61,67,74,47,69,46,47,52,70,35,78,43,54,23,36,64,49,68,49,70,29,95,89,44,50,18,38,28,32,72,90,68,32,18,32,57,47,91,34,49,44,71,74,76,80,79,83,73,77,77,80,86,77,80,92,75,85,90,82,88,82,87,83,88,88,83,90,79,88,80,89,90,88,82,90,83,87,86,90,81,92,61,68,70,61,58,55,51,53,53,53,53,53,53,52,52,52,52,53,52,59,74,70,62,78,86,90,83,90,85,131